Protein AF-0000000077070997 (afdb_homodimer)

Foldseek 3Di:
DPPPQAADDPLLDFDDDPPPPLLVVLSVLLNVLVVVLVVLVVCCQPVQAPLSVLLNVLLVVQLVVQQVVQVVVVAFAQPQPDDPRHPDRGRPAAPQLLLSLLLVLLLLLCCLVVQLVPDPDPVSVVVSVVVSCVSVVSSVSNLVSCVVRRGHPNVNNVRSNVSSNVSSVVSNCCCVPPNLVCSVVLVVDPCCVVSVHDYCRPPNDPPVVVVVVVVVVVVVVVVVVVVVD/DPPPQAADDPLLDFDDDPPPPLLVVLSVLLNVLVVVLVVLVVCCQPVQAPLSVLLNVLLVVQLVVQVVVQVVVVAFAQPQPDDPRHPDRGRPAAPQLLLSLLLNLLLLLCCLVPQLVPDPDPVSVVVSVVVSVVSVVSSVSNLVSCVVRRGHPNVNNVRSNVSSNVSSVVSNCCCVPPNLVCSVVLVVDPCCVVSVHDYCRPPNDPPVVVVVVVVVVVVVVVVVVVVVD

Nearest PDB structures (foldseek):
  5jki-assembly1_A  TM=7.716E-01  e=4.164E-04  Bacillus subtilis subsp. subtilis str. 168
  8d7r-assembly1_D  TM=3.720E-01  e=5.205E+00  Homo sapiens
  5jki-assembly1_A  TM=7.647E-01  e=7.503E-04  Bacillus subtilis subsp. subtilis str. 168
  8zmg-assembly2_B  TM=2.769E-01  e=3.465E+00  Homo sapiens

Radius of gyration: 24.12 Å; Cα contacts (8 Å, |Δi|>4): 609; chains: 2; bounding box: 55×75×56 Å

Organism: Amphimedon queenslandica (NCBI:txid400682)

Se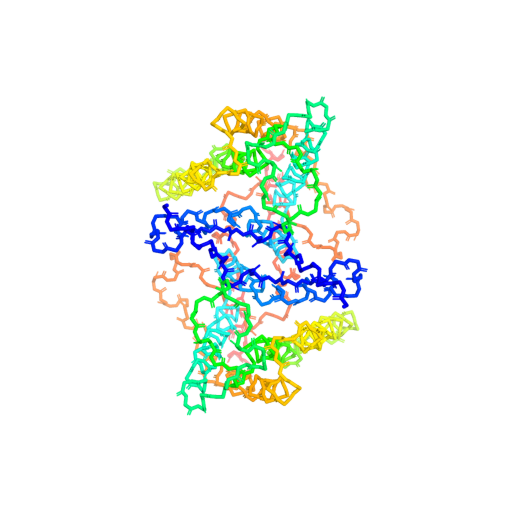condary structure (DSSP, 8-state):
-----EEE-GGG--EEETT-HHHHHHHHHTTHHHHHHHHHHHHHHHT-BHHHHHHHHHHHHHHHHHHHHHHHH-PPPTTTTT-TTS-S----SS-HHHHHHHHHHHHHHHIIIIISTT---HHHHHHHHHHHHHHHHHHHHHHHHHHHTTSS-HHHHHHHHHHHHHHHHHHHHIIIIIIGGGGGGGGG-TTHHHH--B--TT-S-HHHHHHHHHHHHHHHHHHHHHHH-/-----EEE-GGG--EEETT-HHHHHHHHHTTHHHHHHHHHHHHHHHT-BHHHHHHHHHHHHHHHHHHHHHHHH-PPPTTTTT-TTS-S----SS-HHHHHHHHHHHHHHHIIIIISTT---HHHHHHHHHHHHHHHHHHHHHHHHHHHTTSS-HHHHHHHHHHHHHHHHHHHHIIIIIIGGGGGGGGG-TTHHHH--B--TT-S-HHHHHHHHHHHHHHHHHHHHHHH-

Structure (mmCIF, N/CA/C/O backbone):
data_AF-0000000077070997-model_v1
#
loop_
_entity.id
_entity.type
_entity.pdbx_description
1 polymer 'Dolichyldiphosphatase 1'
#
loop_
_atom_site.group_PDB
_atom_site.id
_atom_site.type_symbol
_atom_site.label_atom_id
_atom_site.label_alt_id
_atom_site.label_comp_id
_atom_site.label_asym_id
_atom_site.label_entity_id
_atom_site.label_seq_id
_atom_site.pdbx_PDB_ins_code
_atom_site.Cartn_x
_atom_site.Cartn_y
_atom_site.Cartn_z
_atom_site.occupancy
_atom_site.B_iso_or_equiv
_atom_site.auth_seq_id
_atom_site.auth_comp_id
_atom_site.auth_asym_id
_atom_site.auth_atom_id
_atom_site.pdbx_PDB_model_num
ATOM 1 N N . MET A 1 1 ? -7.66 29.688 29.922 1 36.72 1 MET A N 1
ATOM 2 C CA . MET A 1 1 ? -7.328 28.266 29.734 1 36.72 1 MET A CA 1
ATOM 3 C C . MET A 1 1 ? -6.336 28.094 28.594 1 36.72 1 MET A C 1
ATOM 5 O O . MET A 1 1 ? -6.566 28.562 27.484 1 36.72 1 MET A O 1
ATOM 9 N N . ALA A 1 2 ? -5.148 27.922 28.75 1 46 2 ALA A N 1
ATOM 10 C CA . ALA A 1 2 ? -4.004 28 27.844 1 46 2 ALA A CA 1
ATOM 11 C C . ALA A 1 2 ? -4.289 27.297 26.531 1 46 2 ALA A C 1
ATOM 13 O O . ALA A 1 2 ? -4.82 26.172 26.516 1 46 2 ALA A O 1
ATOM 14 N N . ALA A 1 3 ? -4.547 27.906 25.453 1 54.16 3 ALA A N 1
ATOM 15 C CA . ALA A 1 3 ? -4.953 27.453 24.125 1 54.16 3 ALA A CA 1
ATOM 16 C C . ALA A 1 3 ? -4.172 26.203 23.719 1 54.16 3 ALA A C 1
ATOM 18 O O . ALA A 1 3 ? -2.939 26.219 23.672 1 54.16 3 ALA A O 1
ATOM 19 N N . SER A 1 4 ? -4.656 24.969 24.172 1 63.72 4 SER A N 1
ATOM 20 C CA . SER A 1 4 ? -3.998 23.688 23.906 1 63.72 4 SER A CA 1
ATOM 21 C C . SER A 1 4 ? -3.473 23.625 22.484 1 63.72 4 SER A C 1
ATOM 23 O O . SER A 1 4 ? -4.199 23.922 21.531 1 63.72 4 SER A O 1
ATOM 25 N N . THR A 1 5 ? -2.201 23.703 22.375 1 76.56 5 THR A N 1
ATOM 26 C CA . THR A 1 5 ? -1.489 23.672 21.094 1 76.56 5 THR A CA 1
ATOM 27 C C . THR A 1 5 ? -1.825 22.406 20.312 1 76.56 5 THR A C 1
ATOM 29 O O . THR A 1 5 ? -1.78 21.312 20.859 1 76.56 5 THR A O 1
ATOM 32 N N . LYS A 1 6 ? -2.494 22.547 19.188 1 76 6 LYS A N 1
ATOM 33 C CA . LYS A 1 6 ? -2.766 21.438 18.281 1 76 6 LYS A CA 1
ATOM 34 C C . LYS A 1 6 ? -1.54 21.109 17.438 1 76 6 LYS A C 1
ATOM 36 O O . LYS A 1 6 ? -0.832 22 16.984 1 76 6 LYS A O 1
ATOM 41 N N . LEU A 1 7 ? -1.211 19.828 17.484 1 76.12 7 LEU A N 1
ATOM 42 C CA . LEU A 1 7 ? -0.102 19.328 16.672 1 76.12 7 LEU A CA 1
ATOM 43 C C . LEU A 1 7 ? -0.604 18.391 15.586 1 76.12 7 LEU A C 1
ATOM 45 O O . LEU A 1 7 ? -1.604 17.688 15.773 1 76.12 7 LEU A O 1
ATOM 49 N N . ALA A 1 8 ? 0.046 18.5 14.438 1 76.19 8 ALA A N 1
ATOM 50 C CA . ALA A 1 8 ? -0.255 17.562 13.359 1 76.19 8 ALA A CA 1
ATOM 51 C C . ALA A 1 8 ? 0.715 16.391 13.359 1 76.19 8 ALA A C 1
ATOM 53 O O . ALA A 1 8 ? 1.83 16.5 13.875 1 76.19 8 ALA A O 1
ATOM 54 N N . ILE A 1 9 ? 0.208 15.242 12.852 1 76.5 9 ILE A N 1
ATOM 55 C CA . ILE A 1 9 ? 1.126 14.125 12.633 1 76.5 9 ILE A CA 1
ATOM 56 C C . ILE A 1 9 ? 2.188 14.531 11.617 1 76.5 9 ILE A C 1
ATOM 58 O O . ILE A 1 9 ? 1.869 14.82 10.461 1 76.5 9 ILE A O 1
ATOM 62 N N . SER A 1 10 ? 3.375 14.469 12.031 1 73.44 10 SER A N 1
ATOM 63 C CA . SER A 1 10 ? 4.48 15.023 11.258 1 73.44 10 SER A CA 1
ATOM 64 C C . SER A 1 10 ? 4.707 14.234 9.969 1 73.44 10 SER A C 1
ATOM 66 O O . SER A 1 10 ? 5.004 14.812 8.922 1 73.44 10 SER A O 1
ATOM 68 N N . LEU A 1 11 ? 4.496 12.969 10.016 1 75.56 11 LEU A N 1
ATOM 69 C CA . LEU A 1 11 ? 4.824 12.078 8.906 1 75.56 11 LEU A CA 1
ATOM 70 C C . LEU A 1 11 ? 3.916 12.336 7.711 1 75.56 11 LEU A C 1
ATOM 72 O O . LEU A 1 11 ? 4.309 12.109 6.566 1 75.56 11 LEU A O 1
ATOM 76 N N . THR A 1 12 ? 2.799 12.953 7.93 1 81.94 12 THR A N 1
ATOM 77 C CA . THR A 1 12 ? 1.838 13.117 6.848 1 81.94 12 THR A CA 1
ATOM 78 C C . THR A 1 12 ? 1.429 14.578 6.707 1 81.94 12 THR A C 1
ATOM 80 O O . THR A 1 12 ? 0.499 14.898 5.965 1 81.94 12 THR A O 1
ATOM 83 N N . HIS A 1 13 ? 2.129 15.352 7.41 1 81.38 13 HIS A N 1
ATOM 84 C CA . HIS A 1 13 ? 1.787 16.766 7.395 1 81.38 13 HIS A CA 1
ATOM 85 C C . HIS A 1 13 ? 2.609 17.516 6.355 1 81.38 13 HIS A C 1
ATOM 87 O O . HIS A 1 13 ? 3.842 17.516 6.402 1 81.38 13 HIS A O 1
ATOM 93 N N . VAL A 1 14 ? 1.948 18.062 5.426 1 84.75 14 VAL A N 1
ATOM 94 C CA . VAL A 1 14 ? 2.584 18.922 4.426 1 84.75 14 VAL A CA 1
ATOM 95 C C . VAL A 1 14 ? 1.728 20.156 4.184 1 84.75 14 VAL A C 1
ATOM 97 O O . VAL A 1 14 ? 0.523 20.047 3.939 1 84.75 14 VAL A O 1
ATOM 100 N N . GLU A 1 15 ? 2.391 21.281 4.25 1 85.81 15 GLU A N 1
ATOM 101 C CA . GLU A 1 15 ? 1.687 22.547 4.062 1 85.81 15 GLU A CA 1
ATOM 102 C C . GLU A 1 15 ? 2.109 23.219 2.762 1 85.81 15 GLU A C 1
ATOM 104 O O . GLU A 1 15 ? 3.242 23.062 2.307 1 85.81 15 GLU A O 1
ATOM 109 N N . TYR A 1 16 ? 1.179 23.859 2.189 1 86.94 16 TYR A N 1
ATOM 110 C CA . TYR A 1 16 ? 1.412 24.688 1.009 1 86.94 16 TYR A CA 1
ATOM 111 C C . TYR A 1 16 ? 0.671 26.016 1.113 1 86.94 16 TYR A C 1
ATOM 113 O O . TYR A 1 16 ? -0.215 26.172 1.956 1 86.94 16 TYR A O 1
ATOM 121 N N . THR A 1 17 ? 1.112 27 0.351 1 86.94 17 THR A N 1
ATOM 122 C CA . THR A 1 17 ? 0.491 28.312 0.378 1 86.94 17 THR A CA 1
ATOM 123 C C . THR A 1 17 ? -0.824 28.312 -0.396 1 86.94 17 THR A C 1
ATOM 125 O O . THR A 1 17 ? -0.907 27.734 -1.485 1 86.94 17 THR A O 1
ATOM 128 N N . GLU A 1 18 ? -1.793 28.922 0.192 1 87.12 18 GLU A N 1
ATOM 129 C CA . GLU A 1 18 ? -3.1 29 -0.456 1 87.12 18 GLU A CA 1
ATOM 130 C C . GLU A 1 18 ? -2.994 29.641 -1.835 1 87.12 18 GLU A C 1
ATOM 132 O O . GLU A 1 18 ? -2.32 30.656 -1.999 1 87.12 18 GLU A O 1
ATOM 137 N N . G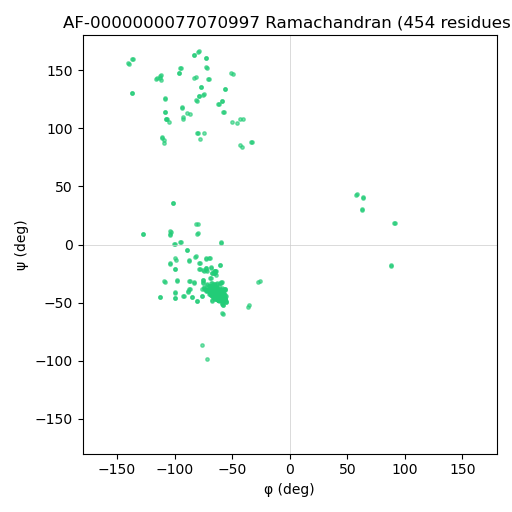LY A 1 19 ? -3.648 29.016 -2.799 1 89.19 19 GLY A N 1
ATOM 138 C CA . GLY A 1 19 ? -3.648 29.562 -4.148 1 89.19 19 GLY A CA 1
ATOM 139 C C . GLY A 1 19 ? -2.475 29.078 -4.98 1 89.19 19 GLY A C 1
ATOM 140 O O . GLY A 1 19 ? -2.449 29.281 -6.199 1 89.19 19 GLY A O 1
ATOM 141 N N . ASP A 1 20 ? -1.492 28.594 -4.395 1 92.81 20 ASP A N 1
ATOM 142 C CA . ASP A 1 20 ? -0.307 28.078 -5.074 1 92.81 20 ASP A CA 1
ATOM 143 C C . ASP A 1 20 ? -0.55 26.672 -5.621 1 92.81 20 ASP A C 1
ATOM 145 O O . ASP A 1 20 ? -0.338 25.672 -4.914 1 92.81 20 ASP A O 1
ATOM 149 N N . ARG A 1 21 ? -0.905 26.609 -6.895 1 93.44 21 ARG A N 1
ATOM 150 C CA . ARG A 1 21 ? -1.218 25.328 -7.508 1 93.44 21 ARG A CA 1
ATOM 151 C C . ARG A 1 21 ? 0.026 24.453 -7.609 1 93.44 21 ARG A C 1
ATOM 153 O O . ARG A 1 21 ? -0.051 23.234 -7.445 1 93.44 21 ARG A O 1
ATOM 160 N N . VAL A 1 22 ? 1.088 25.031 -7.918 1 94.62 22 VAL A N 1
ATOM 161 C CA . VAL A 1 22 ? 2.346 24.297 -8 1 94.62 22 VAL A CA 1
ATOM 162 C C . VAL A 1 22 ? 2.701 23.719 -6.633 1 94.62 22 VAL A C 1
ATOM 164 O O . VAL A 1 22 ? 3.049 22.547 -6.516 1 94.62 22 VAL A O 1
ATOM 167 N N . GLY A 1 23 ? 2.547 24.547 -5.629 1 93.88 23 GLY A N 1
ATOM 168 C CA . GLY A 1 23 ? 2.793 24.094 -4.27 1 93.88 23 GLY A CA 1
ATOM 169 C C . GLY A 1 23 ? 1.893 22.938 -3.855 1 93.88 23 GLY A C 1
ATOM 170 O O . GLY A 1 23 ? 2.33 22.031 -3.156 1 93.88 23 GLY A O 1
ATOM 171 N N . TYR A 1 24 ? 0.731 23.094 -4.277 1 92.12 24 TYR A N 1
ATOM 172 C CA . TYR A 1 24 ? -0.226 22.031 -3.969 1 92.12 24 TYR A CA 1
ATOM 173 C C . TYR A 1 24 ? 0.22 20.703 -4.566 1 92.12 24 TYR A C 1
ATOM 175 O O . TYR A 1 24 ? 0.235 19.672 -3.875 1 92.12 24 TYR A O 1
ATOM 183 N N . LEU A 1 25 ? 0.59 20.703 -5.773 1 93.31 25 LEU A N 1
ATOM 184 C CA . LEU A 1 25 ? 1.06 19.5 -6.441 1 93.31 25 LEU A CA 1
ATOM 185 C C . LEU A 1 25 ? 2.344 18.984 -5.801 1 93.31 25 LEU A C 1
ATOM 187 O O . LEU A 1 25 ? 2.502 17.781 -5.602 1 93.31 25 LEU A O 1
ATOM 191 N N . LEU A 1 26 ? 3.156 19.859 -5.496 1 94.88 26 LEU A N 1
ATOM 192 C CA . LEU A 1 26 ? 4.422 19.484 -4.879 1 94.88 26 LEU A CA 1
ATOM 193 C C . LEU A 1 26 ? 4.203 18.9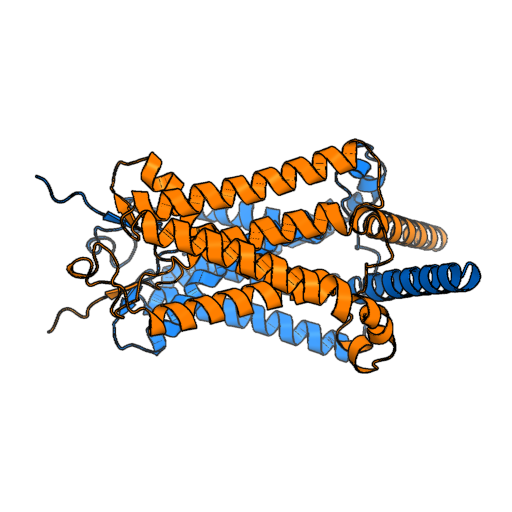22 -3.477 1 94.88 26 LEU A C 1
ATOM 195 O O . LEU A 1 26 ? 4.93 18.031 -3.033 1 94.88 26 LEU A O 1
ATOM 199 N N . ALA A 1 27 ? 3.234 19.438 -2.838 1 92.75 27 ALA A N 1
ATOM 200 C CA . ALA A 1 27 ? 2.896 18.891 -1.522 1 92.75 27 ALA A CA 1
ATOM 201 C C . ALA A 1 27 ? 2.523 17.422 -1.613 1 92.75 27 ALA A C 1
ATOM 203 O O . ALA A 1 27 ? 2.918 16.625 -0.76 1 92.75 27 ALA A O 1
ATOM 204 N N . TRP A 1 28 ? 1.844 17.062 -2.625 1 93.5 28 TRP A N 1
ATOM 205 C CA . TRP A 1 28 ? 1.5 15.664 -2.838 1 93.5 28 TRP A CA 1
ATOM 206 C C . TRP A 1 28 ? 2.754 14.82 -3.064 1 93.5 28 TRP A C 1
ATOM 208 O O . TRP A 1 28 ? 2.848 13.695 -2.58 1 93.5 28 TRP A O 1
ATOM 218 N N . SER A 1 29 ? 3.678 15.375 -3.748 1 95 29 SER A N 1
ATOM 219 C CA . SER A 1 29 ? 4.906 14.633 -4.02 1 95 29 SER A CA 1
ATOM 220 C C . SER A 1 29 ? 5.707 14.398 -2.744 1 95 29 SER A C 1
ATOM 222 O O . SER A 1 29 ? 6.422 13.406 -2.625 1 95 29 SER A O 1
ATOM 224 N N . SER A 1 30 ? 5.48 15.266 -1.773 1 94.44 30 SER A N 1
ATOM 225 C CA . SER A 1 30 ? 6.168 15.125 -0.493 1 94.44 30 SER A CA 1
ATOM 226 C C . SER A 1 30 ? 5.609 13.953 0.304 1 94.44 30 SER A C 1
ATOM 228 O O . SER A 1 30 ? 6.215 13.516 1.287 1 94.44 30 SER A O 1
ATOM 230 N N . LEU A 1 31 ? 4.496 13.43 -0.127 1 95.19 31 LEU A N 1
ATOM 231 C CA . LEU A 1 31 ? 3.875 12.312 0.576 1 95.19 31 LEU A CA 1
ATOM 232 C C . LEU A 1 31 ? 4.289 10.984 -0.042 1 95.19 31 LEU A C 1
ATOM 234 O O . LEU A 1 31 ? 3.932 9.914 0.468 1 95.19 31 LEU A O 1
ATOM 238 N N . PHE A 1 32 ? 5.141 10.992 -1.057 1 97.06 32 PHE A N 1
ATOM 239 C CA . PHE A 1 32 ? 5.543 9.781 -1.761 1 97.06 32 PHE A CA 1
ATOM 240 C C . PHE A 1 32 ? 6.219 8.805 -0.808 1 97.06 32 PHE A C 1
ATOM 242 O O . PHE A 1 32 ? 5.934 7.605 -0.837 1 97.06 32 PHE A O 1
ATOM 249 N N . PRO A 1 33 ? 7.078 9.242 0.101 1 97.19 33 PRO A N 1
ATOM 250 C CA . PRO A 1 33 ? 7.758 8.281 0.971 1 97.19 33 PRO A CA 1
ATOM 251 C C . PRO A 1 33 ? 6.789 7.457 1.816 1 97.19 33 PRO A C 1
ATOM 253 O O . PRO A 1 33 ? 6.918 6.234 1.896 1 97.19 33 PRO A O 1
ATOM 256 N N . ILE A 1 34 ? 5.816 8.086 2.408 1 95.75 34 ILE A N 1
ATOM 257 C CA . ILE A 1 34 ? 4.875 7.348 3.24 1 95.75 34 ILE A CA 1
ATOM 258 C C . ILE A 1 34 ? 4.027 6.426 2.365 1 95.75 34 ILE A C 1
ATOM 260 O O . ILE A 1 34 ? 3.691 5.312 2.773 1 95.75 34 ILE A O 1
ATOM 264 N N . PHE A 1 35 ? 3.676 6.844 1.169 1 96.94 35 PHE A N 1
ATOM 265 C CA . PHE A 1 35 ? 2.938 5.992 0.245 1 96.94 35 PHE A CA 1
ATOM 266 C C . PHE A 1 35 ? 3.758 4.766 -0.134 1 96.94 35 PHE A C 1
ATOM 268 O O . PHE A 1 35 ? 3.229 3.652 -0.196 1 96.94 35 PHE A O 1
ATOM 275 N N . ILE A 1 36 ? 5.004 4.957 -0.335 1 98.06 36 ILE A N 1
ATOM 276 C CA . ILE A 1 36 ? 5.883 3.848 -0.69 1 98.06 36 ILE A CA 1
ATOM 277 C C . ILE A 1 36 ? 6.023 2.898 0.499 1 98.06 36 ILE A C 1
ATOM 279 O O . ILE A 1 36 ? 6 1.677 0.332 1 98.06 36 ILE A O 1
ATOM 283 N N . LEU A 1 37 ? 6.113 3.434 1.636 1 97.75 37 LEU A N 1
ATOM 284 C CA . LEU A 1 37 ? 6.227 2.602 2.828 1 97.75 37 LEU A CA 1
ATOM 285 C C . LEU A 1 37 ? 4.992 1.728 3 1 97.75 37 LEU A C 1
ATOM 287 O O . LEU A 1 37 ? 5.105 0.525 3.25 1 97.75 37 LEU A O 1
ATOM 291 N N . ILE A 1 38 ? 3.836 2.309 2.848 1 97.31 38 ILE A N 1
ATOM 292 C CA . ILE A 1 38 ? 2.586 1.564 2.959 1 97.31 38 ILE A CA 1
ATOM 293 C C . ILE A 1 38 ? 2.512 0.516 1.851 1 97.31 38 ILE A C 1
ATOM 295 O O . ILE A 1 38 ? 2.088 -0.618 2.09 1 97.31 38 ILE A O 1
ATOM 299 N N . SER A 1 39 ? 2.914 0.914 0.702 1 98.19 39 SER A N 1
ATOM 300 C CA . SER A 1 39 ? 2.939 -0.019 -0.42 1 98.19 39 SER A CA 1
ATOM 301 C C . SER A 1 39 ? 3.824 -1.225 -0.117 1 98.19 39 SER A C 1
ATOM 303 O O . SER A 1 39 ? 3.428 -2.367 -0.356 1 98.19 39 SER A O 1
ATOM 305 N N . PHE A 1 40 ? 4.93 -0.977 0.422 1 98.31 40 PHE A N 1
ATOM 306 C CA . PHE A 1 40 ? 5.859 -2.068 0.688 1 98.31 40 PHE A CA 1
ATOM 307 C C . PHE A 1 40 ? 5.367 -2.928 1.847 1 98.31 40 PHE A C 1
ATOM 309 O O . PHE A 1 40 ? 5.547 -4.148 1.841 1 98.31 40 PHE A O 1
ATOM 316 N N . LEU A 1 41 ? 4.816 -2.295 2.816 1 97.5 41 LEU A N 1
ATOM 317 C CA . LEU A 1 41 ? 4.215 -3.084 3.887 1 97.5 41 LEU A CA 1
ATOM 318 C C . LEU A 1 41 ? 3.156 -4.031 3.332 1 97.5 41 LEU A C 1
ATOM 320 O O . LEU A 1 41 ? 3.1 -5.199 3.721 1 97.5 41 LEU A O 1
ATOM 324 N N . THR A 1 42 ? 2.396 -3.512 2.457 1 97.56 42 THR A N 1
ATOM 325 C CA . THR A 1 42 ? 1.347 -4.293 1.811 1 97.56 42 THR A CA 1
ATOM 326 C C . THR A 1 42 ? 1.947 -5.434 0.992 1 97.56 42 THR A C 1
ATOM 328 O O . THR A 1 42 ? 1.493 -6.574 1.082 1 97.56 42 THR A O 1
ATOM 331 N N . LEU A 1 43 ? 2.971 -5.141 0.255 1 97.25 43 LEU A N 1
ATOM 332 C CA . LEU A 1 43 ? 3.584 -6.145 -0.61 1 97.25 43 LEU A CA 1
ATOM 333 C C . LEU A 1 43 ? 4.281 -7.219 0.215 1 97.25 43 LEU A C 1
ATOM 335 O O . LEU A 1 43 ? 4.234 -8.398 -0.131 1 97.25 43 LEU A O 1
ATOM 339 N N . VAL A 1 44 ? 4.91 -6.809 1.25 1 97.31 44 VAL A N 1
ATOM 340 C CA . VAL A 1 44 ? 5.559 -7.789 2.113 1 97.31 44 VAL A CA 1
ATOM 341 C C . VAL A 1 44 ? 4.512 -8.711 2.729 1 97.31 44 VAL A C 1
ATOM 343 O O . VAL A 1 44 ? 4.723 -9.922 2.824 1 97.31 44 VAL A O 1
ATOM 346 N N . ALA A 1 45 ? 3.379 -8.172 3.072 1 94.19 45 ALA A N 1
ATOM 347 C CA . ALA A 1 45 ? 2.336 -8.93 3.752 1 94.19 45 ALA A CA 1
ATOM 348 C C . ALA A 1 45 ? 1.612 -9.859 2.779 1 94.19 45 ALA A C 1
ATOM 350 O O . ALA A 1 45 ? 1.228 -10.977 3.143 1 94.19 45 ALA A O 1
ATOM 351 N N . ILE A 1 46 ? 1.472 -9.453 1.541 1 93.25 46 ILE A N 1
ATOM 352 C CA . ILE A 1 46 ? 0.551 -10.172 0.668 1 93.25 46 ILE A CA 1
ATOM 353 C C . ILE A 1 46 ? 1.334 -10.883 -0.435 1 93.25 46 ILE A C 1
ATOM 355 O O . ILE A 1 46 ? 1.052 -12.039 -0.761 1 93.25 46 ILE A O 1
ATOM 359 N N . ARG A 1 47 ? 2.299 -10.156 -1.038 1 93.44 47 ARG A N 1
ATOM 360 C CA . ARG A 1 47 ? 3.088 -10.781 -2.096 1 93.44 47 ARG A CA 1
ATOM 361 C C . ARG A 1 47 ? 4.117 -11.742 -1.514 1 93.44 47 ARG A C 1
ATOM 363 O O . ARG A 1 47 ? 4.34 -12.828 -2.059 1 93.44 47 ARG A O 1
ATOM 370 N N . ARG A 1 48 ? 4.797 -11.367 -0.477 1 95.75 48 ARG A N 1
ATOM 371 C CA . ARG A 1 48 ? 5.734 -12.164 0.308 1 95.75 48 ARG A CA 1
ATOM 372 C C . ARG A 1 48 ? 6.859 -12.703 -0.567 1 95.75 48 A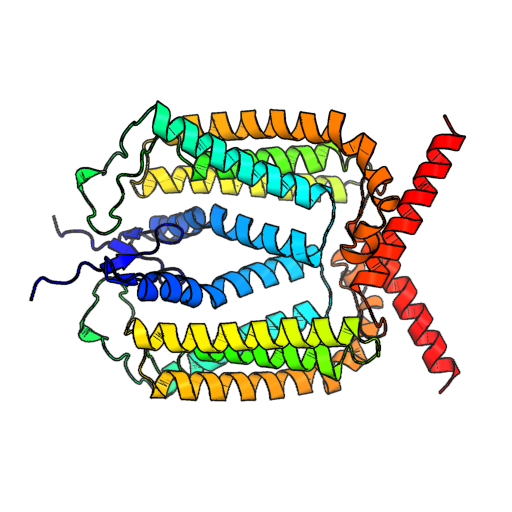RG A C 1
ATOM 374 O O . ARG A 1 48 ? 7.199 -13.891 -0.494 1 95.75 48 ARG A O 1
ATOM 381 N N . ASP A 1 49 ? 7.406 -11.977 -1.427 1 94.81 49 ASP A N 1
ATOM 382 C CA . ASP A 1 49 ? 8.609 -12.375 -2.154 1 94.81 49 ASP A CA 1
ATOM 383 C C . ASP A 1 49 ? 9.859 -11.812 -1.493 1 94.81 49 ASP A C 1
ATOM 385 O O . ASP A 1 49 ? 9.836 -10.703 -0.952 1 94.81 49 ASP A O 1
ATOM 389 N N . LEU A 1 50 ? 10.906 -12.484 -1.562 1 96.62 50 LEU A N 1
ATOM 390 C CA . LEU A 1 50 ? 12.117 -12.203 -0.798 1 96.62 50 LEU A CA 1
ATOM 391 C C . LEU A 1 50 ? 12.766 -10.906 -1.264 1 96.62 50 LEU A C 1
ATOM 393 O O . LEU A 1 50 ? 13.289 -10.141 -0.45 1 96.62 50 LEU A O 1
ATOM 397 N N . PHE A 1 51 ? 12.734 -10.609 -2.523 1 94.94 51 PHE A N 1
ATOM 398 C CA . PHE A 1 51 ? 13.32 -9.367 -3.018 1 94.94 51 PHE A CA 1
ATOM 399 C C . PHE A 1 51 ? 12.602 -8.156 -2.438 1 94.94 51 PHE A C 1
ATOM 401 O O . PHE A 1 51 ? 13.234 -7.172 -2.059 1 94.94 51 PHE A O 1
ATOM 408 N N . THR A 1 52 ? 11.25 -8.203 -2.41 1 96.38 52 THR A N 1
ATOM 409 C CA . THR A 1 52 ? 10.461 -7.129 -1.821 1 96.38 52 THR A CA 1
ATOM 410 C C . THR A 1 52 ? 10.789 -6.969 -0.339 1 96.38 52 THR A C 1
ATOM 412 O O . THR A 1 52 ? 10.906 -5.848 0.159 1 96.38 52 THR A O 1
ATOM 415 N N . VAL A 1 53 ? 10.969 -8.07 0.344 1 97.94 53 VAL A N 1
ATOM 416 C CA . VAL A 1 53 ? 11.297 -8.039 1.767 1 97.94 53 VAL A CA 1
ATOM 417 C C . VAL A 1 53 ? 12.633 -7.344 1.974 1 97.94 53 VAL A C 1
ATOM 419 O O . VAL A 1 53 ? 12.758 -6.461 2.828 1 97.94 53 VAL A O 1
ATOM 422 N N . PHE A 1 54 ? 13.578 -7.699 1.237 1 98.12 54 PHE A N 1
ATOM 423 C CA . PHE A 1 54 ? 14.906 -7.133 1.428 1 98.12 54 PHE A CA 1
ATOM 424 C C . PHE A 1 54 ? 14.969 -5.703 0.899 1 98.12 54 PHE A C 1
ATOM 426 O O . PHE A 1 54 ? 15.734 -4.879 1.405 1 98.12 54 PHE A O 1
ATOM 433 N N . PHE A 1 55 ? 14.172 -5.406 -0.149 1 98.38 55 PHE A N 1
ATOM 434 C CA . PHE A 1 55 ? 14.008 -4.016 -0.555 1 98.38 55 PHE A CA 1
ATOM 435 C C . PHE A 1 55 ? 13.461 -3.176 0.595 1 98.38 55 PHE A C 1
ATOM 437 O O . PHE A 1 55 ? 14.016 -2.127 0.921 1 98.38 55 PHE A O 1
ATOM 444 N N . PHE A 1 56 ? 12.469 -3.646 1.224 1 98.81 56 PHE A N 1
ATOM 445 C CA . PHE A 1 56 ? 11.836 -2.957 2.344 1 98.81 56 PHE A CA 1
ATOM 446 C C . PHE A 1 56 ? 12.82 -2.787 3.496 1 98.81 56 PHE A C 1
ATOM 448 O O . PHE A 1 56 ? 12.891 -1.719 4.105 1 98.81 56 PHE A O 1
ATOM 455 N N . THR A 1 57 ? 13.539 -3.826 3.807 1 98.69 57 THR A N 1
ATOM 456 C CA . THR A 1 57 ? 14.562 -3.76 4.848 1 98.69 57 THR A CA 1
ATOM 457 C C . THR A 1 57 ? 15.594 -2.684 4.52 1 98.69 57 THR A C 1
ATOM 459 O O . THR A 1 57 ? 16.031 -1.952 5.41 1 98.69 57 THR A O 1
ATOM 462 N N . GLY A 1 58 ? 15.984 -2.617 3.268 1 98.81 58 GLY A N 1
ATOM 463 C CA . GLY A 1 58 ? 16.906 -1.58 2.84 1 98.81 58 GLY A CA 1
ATOM 464 C C . GLY A 1 58 ? 16.375 -0.177 3.053 1 98.81 58 GLY A C 1
ATOM 465 O O . GLY A 1 58 ? 17.109 0.722 3.459 1 98.81 58 GLY A O 1
ATOM 466 N N . LEU A 1 59 ? 15.109 -0.001 2.74 1 98.75 59 LEU A N 1
ATOM 467 C CA . LEU A 1 59 ? 14.469 1.29 2.967 1 98.75 59 LEU A CA 1
ATOM 468 C C . LEU A 1 59 ? 14.516 1.672 4.441 1 98.75 59 LEU A C 1
ATOM 470 O O . LEU A 1 59 ? 14.805 2.822 4.781 1 98.75 59 LEU A O 1
ATOM 474 N N . LEU A 1 60 ? 14.266 0.712 5.312 1 98.5 60 LEU A N 1
ATOM 475 C CA . LEU A 1 60 ? 14.266 0.959 6.75 1 98.5 60 LEU A CA 1
ATOM 476 C C . LEU A 1 60 ? 15.68 1.268 7.242 1 98.5 60 LEU A C 1
ATOM 478 O O . LEU A 1 60 ? 15.867 2.164 8.062 1 98.5 60 LEU A O 1
ATOM 482 N N . LEU A 1 61 ? 16.625 0.51 6.77 1 98.69 61 LEU A N 1
ATOM 483 C CA . LEU A 1 61 ? 18 0.764 7.137 1 98.69 61 LEU A CA 1
ATOM 484 C C . LEU A 1 61 ? 18.453 2.146 6.668 1 98.69 61 LEU A C 1
ATOM 486 O O . LEU A 1 61 ? 19.188 2.842 7.375 1 98.69 61 LEU A O 1
ATOM 490 N N . ASN A 1 62 ? 18.031 2.486 5.453 1 98.69 62 ASN A N 1
ATOM 491 C CA . ASN A 1 62 ? 18.328 3.807 4.91 1 98.69 62 ASN A CA 1
ATOM 492 C C . ASN A 1 62 ? 17.75 4.914 5.781 1 98.69 62 ASN A C 1
ATOM 494 O O . ASN A 1 62 ? 18.406 5.934 6.012 1 98.69 62 ASN A O 1
ATOM 498 N N . GLU A 1 63 ? 16.547 4.77 6.281 1 97.62 63 GLU A N 1
ATOM 499 C CA . GLU A 1 63 ? 15.938 5.73 7.195 1 97.62 63 GLU A CA 1
ATOM 500 C C . GLU A 1 63 ? 16.703 5.809 8.508 1 97.62 63 GLU A C 1
ATOM 502 O O . GLU A 1 63 ? 16.875 6.895 9.07 1 97.62 63 GLU A O 1
ATOM 507 N N . SER A 1 64 ? 17.109 4.691 9.016 1 98.06 64 SER A N 1
ATOM 508 C CA . SER A 1 64 ? 17.922 4.652 10.234 1 98.06 64 SER A CA 1
ATOM 509 C C . SER A 1 64 ? 19.25 5.383 10.047 1 98.06 64 SER A C 1
ATOM 511 O O . SER A 1 64 ? 19.688 6.105 10.945 1 98.06 64 SER A O 1
ATOM 513 N N . LEU A 1 65 ? 19.828 5.156 8.922 1 98.38 65 LEU A N 1
ATOM 514 C CA . LEU A 1 65 ? 21.062 5.867 8.602 1 98.38 65 LEU A CA 1
ATOM 515 C C . LEU A 1 65 ? 20.828 7.375 8.594 1 98.38 65 LEU A C 1
ATOM 517 O O . LEU A 1 65 ? 21.656 8.133 9.102 1 98.38 65 LEU A O 1
ATOM 521 N N . ASN A 1 66 ? 19.75 7.805 7.992 1 98.19 66 ASN A N 1
ATOM 522 C CA . ASN A 1 66 ? 19.422 9.227 7.969 1 98.19 66 ASN A CA 1
ATOM 523 C C . ASN A 1 66 ? 19.312 9.797 9.383 1 98.19 66 ASN A C 1
ATOM 525 O O . ASN A 1 66 ? 19.828 10.875 9.664 1 98.19 66 ASN A O 1
ATOM 529 N N . MET A 1 67 ? 18.609 9.062 10.219 1 96.19 67 MET A N 1
ATOM 530 C CA . MET A 1 67 ? 18.453 9.5 11.602 1 96.19 67 MET A CA 1
ATOM 531 C C . MET A 1 67 ? 19.812 9.641 12.281 1 96.19 67 MET A C 1
ATOM 533 O O . MET A 1 67 ? 20.062 10.625 12.984 1 96.19 67 MET A O 1
ATOM 537 N N . PHE A 1 68 ? 20.594 8.695 12.078 1 97.38 68 PHE A N 1
ATOM 538 C CA . PHE A 1 68 ? 21.938 8.727 12.648 1 97.38 68 PHE A CA 1
ATOM 539 C C . PHE A 1 68 ? 22.703 9.945 12.164 1 97.38 68 PHE A C 1
ATOM 541 O O . PHE A 1 68 ? 23.328 10.648 12.961 1 97.38 68 PHE A O 1
ATOM 548 N N . LEU A 1 69 ? 22.688 10.25 10.883 1 97.62 69 LEU A N 1
ATOM 549 C CA . LEU A 1 69 ? 23.406 11.375 10.297 1 97.62 69 LEU A CA 1
ATOM 550 C C . LEU A 1 69 ? 22.875 12.703 10.82 1 97.62 69 LEU A C 1
ATOM 552 O O . LEU A 1 69 ? 23.641 13.617 11.117 1 97.62 69 LEU A O 1
ATOM 556 N N . LYS A 1 70 ? 21.578 12.789 10.938 1 95.38 70 LYS A N 1
ATOM 557 C CA . LYS A 1 70 ? 20.969 14.016 11.438 1 95.38 70 LYS A CA 1
ATOM 558 C C . LYS A 1 70 ? 21.422 14.32 12.859 1 95.38 70 LYS A C 1
ATOM 560 O O . LYS A 1 70 ? 21.672 15.477 13.203 1 95.38 70 LYS A O 1
ATOM 565 N N . TYR A 1 71 ? 21.516 13.32 13.602 1 95.38 71 TYR A N 1
ATOM 566 C CA . TYR A 1 71 ? 21.891 13.508 15 1 95.38 71 TYR A CA 1
ATOM 567 C C . TYR A 1 71 ? 23.391 13.711 15.133 1 95.38 71 TYR A C 1
ATOM 569 O O . TYR A 1 71 ? 23.875 14.172 16.172 1 95.38 71 TYR A O 1
ATOM 577 N N . THR A 1 72 ? 24.125 13.406 14.164 1 96.5 72 THR A N 1
ATOM 578 C CA . THR A 1 72 ? 25.562 13.656 14.148 1 96.5 72 THR A CA 1
ATOM 579 C C . THR A 1 72 ? 25.859 15.047 13.609 1 96.5 72 THR A C 1
ATOM 581 O O . THR A 1 72 ? 26.688 15.766 14.164 1 96.5 72 THR A O 1
ATOM 584 N N . ILE A 1 73 ? 25.172 15.469 12.594 1 96.19 73 ILE A N 1
ATOM 585 C CA . ILE A 1 73 ? 25.453 16.734 11.906 1 96.19 73 ILE A CA 1
ATOM 586 C C . ILE A 1 73 ? 24.75 17.875 12.625 1 96.19 73 ILE A C 1
ATOM 588 O O . ILE A 1 73 ? 25.312 18.969 12.766 1 96.19 73 ILE A O 1
ATOM 592 N N . LYS A 1 74 ? 23.484 17.672 12.984 1 93.88 74 LYS A N 1
ATOM 593 C CA . LYS A 1 74 ? 22.672 18.578 13.797 1 93.88 74 LYS A CA 1
ATOM 594 C C . LYS A 1 74 ? 22.484 19.922 13.102 1 93.88 74 LYS A C 1
ATOM 596 O O . LYS A 1 74 ? 22.484 20.969 13.75 1 93.88 74 LYS A O 1
ATOM 601 N N . GLU A 1 75 ? 22.469 19.906 11.812 1 94.06 75 GLU A N 1
ATOM 602 C CA . GLU A 1 75 ? 22.156 21.125 11.07 1 94.06 75 GLU A CA 1
ATOM 603 C C . GLU A 1 75 ? 20.656 21.422 11.125 1 94.06 75 GLU A C 1
ATOM 605 O O . GLU A 1 75 ? 19.828 20.547 10.852 1 94.06 75 GLU A O 1
ATOM 610 N N . PRO A 1 76 ? 20.328 22.609 11.484 1 91.06 76 PRO A N 1
ATOM 611 C CA . PRO A 1 76 ? 18.906 22.953 11.586 1 91.06 76 PRO A CA 1
ATOM 612 C C . PRO A 1 76 ? 18.234 23.094 10.219 1 91.06 76 PRO A C 1
ATOM 614 O O . PRO A 1 76 ? 18.922 23.266 9.203 1 91.06 76 PRO A O 1
ATOM 617 N N . ARG A 1 77 ? 16.891 23 10.227 1 90.81 77 ARG A N 1
ATOM 618 C CA . ARG A 1 77 ? 16.094 23.281 9.039 1 90.81 77 ARG A CA 1
ATOM 619 C C . ARG A 1 77 ? 16.062 24.781 8.742 1 90.81 77 ARG A C 1
ATOM 621 O O . ARG A 1 77 ? 16.391 25.594 9.609 1 90.81 77 ARG A O 1
ATOM 628 N N . PRO A 1 78 ? 15.898 25.219 7.539 1 87.88 78 PRO A N 1
ATOM 629 C CA . PRO A 1 78 ? 15.914 26.656 7.223 1 87.88 78 PRO A CA 1
ATOM 630 C C . PRO A 1 78 ? 14.875 27.438 8.023 1 87.88 78 PRO A C 1
ATOM 632 O O . PRO A 1 78 ? 15.148 28.562 8.445 1 87.88 78 PRO A O 1
ATOM 635 N N . ASN A 1 79 ? 13.688 27.047 8.117 1 71.94 79 ASN A N 1
ATOM 636 C CA . ASN A 1 79 ? 12.648 27.781 8.828 1 71.94 79 ASN A CA 1
ATOM 637 C C . ASN A 1 79 ? 12.375 27.188 10.211 1 71.94 79 ASN A C 1
ATOM 639 O O . ASN A 1 79 ? 11.219 26.984 10.578 1 71.94 79 ASN A O 1
ATOM 643 N N . SER A 1 80 ? 13.438 26.719 10.805 1 63.12 80 SER A N 1
ATOM 644 C CA . SER A 1 80 ? 13.273 26.062 12.102 1 63.12 80 SER A CA 1
ATOM 645 C C . SER A 1 80 ? 12.648 27 13.125 1 63.12 80 SER A C 1
ATOM 647 O O . SER A 1 80 ? 12.078 26.562 14.117 1 63.12 80 SER A O 1
ATOM 649 N N . ASP A 1 81 ? 12.898 28.297 13.062 1 53.06 81 ASP A N 1
ATOM 650 C CA . ASP A 1 81 ? 12.297 29.188 14.062 1 53.06 81 ASP A CA 1
ATOM 651 C C . ASP A 1 81 ? 10.773 29.109 14.008 1 53.06 81 ASP A C 1
ATOM 653 O O . ASP A 1 81 ? 10.094 29.516 14.953 1 53.06 81 ASP A O 1
ATOM 657 N N . ILE A 1 82 ? 10.25 29.078 12.828 1 43.06 82 ILE A N 1
ATOM 658 C CA . ILE A 1 82 ? 8.883 29.516 12.602 1 43.06 82 ILE A CA 1
ATOM 659 C C . ILE A 1 82 ? 7.898 28.5 13.18 1 43.06 82 ILE A C 1
ATOM 661 O O . ILE A 1 82 ? 6.98 28.859 13.922 1 43.06 82 ILE A O 1
ATOM 665 N N . SER A 1 83 ? 7.277 27.531 12.336 1 44.91 83 SER A N 1
ATOM 666 C CA . SER A 1 83 ? 5.922 27.016 12.531 1 44.91 83 SER A CA 1
ATOM 667 C C . SER A 1 83 ? 5.867 26.031 13.703 1 44.91 83 SER A C 1
ATOM 669 O O . SER A 1 83 ? 6.625 25.062 13.742 1 44.91 83 SER A O 1
ATOM 671 N N . SER A 1 84 ? 5.492 26.5 14.914 1 45.25 84 SER A N 1
ATOM 672 C CA . SER A 1 84 ? 5.086 26 16.234 1 45.25 84 SER A CA 1
ATOM 673 C C . SER A 1 84 ? 4.48 24.609 16.125 1 45.25 84 SER A C 1
ATOM 675 O O . SER A 1 84 ? 4.199 23.969 17.141 1 45.25 84 SER A O 1
ATOM 677 N N . ALA A 1 85 ? 3.852 24.297 15.062 1 47.75 85 ALA A N 1
ATOM 678 C CA . ALA A 1 85 ? 2.91 23.188 15.148 1 47.75 85 ALA A CA 1
ATOM 679 C C . ALA A 1 85 ? 3.646 21.859 15.25 1 47.75 85 ALA A C 1
ATOM 681 O O . ALA A 1 85 ? 3.037 20.828 15.523 1 47.75 85 ALA A O 1
ATOM 682 N N . VAL A 1 86 ? 5 21.734 14.789 1 49.31 86 VAL A N 1
ATOM 683 C CA . VAL A 1 86 ? 5.672 20.453 14.906 1 49.31 86 VAL A CA 1
ATOM 684 C C . VAL A 1 86 ? 6.754 20.531 15.984 1 49.31 86 VAL A C 1
ATOM 686 O O . VAL A 1 86 ? 7.676 21.344 15.891 1 49.31 86 VAL A O 1
ATOM 689 N N . LEU A 1 87 ? 6.496 20.25 17.234 1 46.09 87 LEU A N 1
ATOM 690 C CA . LEU A 1 87 ? 7.293 20.328 18.453 1 46.09 87 LEU A CA 1
ATOM 691 C C . LEU A 1 87 ? 8.742 19.953 18.188 1 46.09 87 LEU A C 1
ATOM 693 O O . LEU A 1 87 ? 9.648 20.375 18.922 1 46.09 87 LEU A O 1
ATOM 697 N N . ARG A 1 88 ? 9.062 18.891 17.641 1 50.91 88 ARG A N 1
ATOM 698 C CA . ARG A 1 88 ? 10.391 18.359 17.938 1 50.91 88 ARG A CA 1
ATOM 699 C C . ARG A 1 88 ? 11.43 18.906 16.969 1 50.91 88 ARG A C 1
ATOM 701 O O . ARG A 1 88 ? 11.148 19.062 15.781 1 50.91 88 ARG A O 1
ATOM 708 N N . VAL A 1 89 ? 12.305 19.672 17.5 1 53.34 89 VAL A N 1
ATOM 709 C CA . VAL A 1 89 ? 13.508 20.078 16.781 1 53.34 89 VAL A CA 1
ATOM 710 C C . VAL A 1 89 ? 13.977 18.953 15.859 1 53.34 89 VAL A C 1
ATOM 712 O O . VAL A 1 89 ? 14.383 17.891 16.328 1 53.34 89 VAL A O 1
ATOM 715 N N . GLU A 1 90 ? 13.469 18.891 14.594 1 77.12 90 GLU A N 1
ATOM 716 C CA . GLU A 1 90 ? 13.969 17.891 13.664 1 77.12 90 GLU A CA 1
ATOM 717 C C . GLU A 1 90 ? 15.109 18.438 12.82 1 77.12 90 GLU A C 1
ATOM 719 O O . GLU A 1 90 ? 15 19.516 12.25 1 77.12 90 GLU A O 1
ATOM 724 N N . TYR A 1 91 ? 16.391 17.922 13.078 1 90.38 91 TYR A N 1
ATOM 725 C CA . TYR A 1 91 ? 17.531 18.25 12.242 1 90.38 91 TYR A CA 1
ATOM 726 C C . TYR A 1 91 ? 17.219 18.016 10.766 1 90.38 91 TYR A C 1
ATOM 728 O O . TYR A 1 91 ? 16.438 17.125 10.43 1 90.38 91 TYR A O 1
ATOM 736 N N . GLY A 1 92 ? 17.875 18.906 9.984 1 93.62 92 GLY A N 1
ATOM 737 C CA . GLY A 1 92 ? 17.453 18.906 8.594 1 93.62 92 GLY A CA 1
ATOM 738 C C . GLY A 1 92 ? 18.422 18.219 7.664 1 93.62 92 GLY A C 1
ATOM 739 O O . GLY A 1 92 ? 18.094 17.891 6.523 1 93.62 92 GLY A O 1
ATOM 740 N N . MET A 1 93 ? 19.703 17.969 8.109 1 96.19 93 MET A N 1
ATOM 741 C CA . MET A 1 93 ? 20.75 17.438 7.223 1 96.19 93 MET A CA 1
ATOM 742 C C . MET A 1 93 ? 21.062 15.984 7.559 1 96.19 93 MET A C 1
ATOM 744 O O . MET A 1 93 ? 21.484 15.68 8.68 1 96.19 93 MET A O 1
ATOM 748 N N . PRO A 1 94 ? 20.984 15.102 6.582 1 97.69 94 PRO A N 1
ATOM 749 C CA . PRO A 1 94 ? 20.453 15.312 5.23 1 97.69 94 PRO A CA 1
ATOM 750 C C . PRO A 1 94 ? 18.938 15.18 5.172 1 97.69 94 PRO A C 1
ATOM 752 O O . PRO A 1 94 ? 18.312 14.672 6.109 1 97.69 94 PRO A O 1
ATOM 755 N N . SER A 1 95 ? 18.328 15.695 4.086 1 97.25 95 SER A N 1
ATOM 756 C CA . SER A 1 95 ? 16.891 15.539 3.881 1 97.25 95 SER A CA 1
ATOM 757 C C . SER A 1 95 ? 16.5 14.062 3.824 1 97.25 95 SER A C 1
ATOM 759 O O . SER A 1 95 ? 17 13.32 2.98 1 97.25 95 SER A O 1
ATOM 761 N N . SER A 1 96 ? 15.609 13.656 4.664 1 96.94 96 SER A N 1
ATOM 762 C CA . SER A 1 96 ? 15.195 12.258 4.719 1 96.94 96 SER A CA 1
ATOM 763 C C . SER A 1 96 ? 14.344 11.883 3.508 1 96.94 96 SER A C 1
ATOM 765 O O . SER A 1 96 ? 14.469 10.781 2.973 1 96.94 96 SER A O 1
ATOM 767 N N . HIS A 1 97 ? 13.461 12.758 3.043 1 97.62 97 HIS A N 1
ATOM 768 C CA . HIS A 1 97 ? 12.617 12.484 1.883 1 97.62 97 HIS A CA 1
ATOM 769 C C . HIS A 1 97 ? 13.461 12.305 0.622 1 97.62 97 HIS A C 1
ATOM 771 O O . HIS A 1 97 ? 13.258 11.359 -0.139 1 97.62 97 HIS A O 1
ATOM 777 N N . ALA A 1 98 ? 14.383 13.242 0.491 1 98.38 98 ALA A N 1
ATOM 778 C CA . ALA A 1 98 ? 15.258 13.125 -0.668 1 98.38 98 ALA A CA 1
ATOM 779 C C . ALA A 1 98 ? 16.062 11.836 -0.62 1 98.38 98 ALA A C 1
ATOM 781 O O . ALA A 1 98 ? 16.188 11.125 -1.624 1 98.38 98 ALA A O 1
ATOM 782 N N . GLN A 1 99 ? 16.625 11.562 0.52 1 98.81 99 GLN A N 1
ATOM 783 C CA . GLN A 1 99 ? 17.406 10.344 0.708 1 98.81 99 GLN A CA 1
ATOM 784 C C . GLN A 1 99 ? 16.562 9.102 0.43 1 98.81 99 GLN A C 1
ATOM 786 O O . GLN A 1 99 ? 17 8.188 -0.27 1 98.81 99 GLN A O 1
ATOM 791 N N . PHE A 1 100 ? 15.391 9.07 0.938 1 98.81 100 PHE A N 1
ATOM 792 C CA . PHE A 1 100 ? 14.484 7.945 0.799 1 98.81 100 PHE A CA 1
ATOM 793 C C . PHE A 1 100 ? 14.133 7.703 -0.666 1 98.81 100 PHE A C 1
ATOM 795 O O . PHE A 1 100 ? 14.227 6.578 -1.155 1 98.81 100 PHE A O 1
ATOM 802 N N . MET A 1 101 ? 13.773 8.75 -1.36 1 98.88 101 MET A N 1
ATOM 803 C CA . MET A 1 101 ? 13.32 8.617 -2.742 1 98.88 101 MET A CA 1
ATOM 804 C C . MET A 1 101 ? 14.477 8.25 -3.66 1 98.88 101 MET A C 1
ATOM 806 O O . MET A 1 101 ? 14.297 7.512 -4.633 1 98.88 101 MET A O 1
ATOM 810 N N . ALA A 1 102 ? 15.633 8.781 -3.357 1 98.88 102 ALA A N 1
ATOM 811 C CA . ALA A 1 102 ? 16.797 8.414 -4.156 1 98.88 102 ALA A CA 1
ATOM 812 C C . ALA A 1 102 ? 17.172 6.949 -3.945 1 98.88 102 ALA A C 1
ATOM 814 O O . ALA A 1 102 ? 17.531 6.254 -4.895 1 98.88 102 ALA A O 1
ATOM 815 N N . PHE A 1 103 ? 17.141 6.527 -2.703 1 98.94 103 PHE A N 1
ATOM 816 C CA . PHE A 1 103 ? 17.359 5.113 -2.418 1 98.94 103 PHE A CA 1
ATOM 817 C C . PHE A 1 103 ? 16.375 4.242 -3.205 1 98.94 103 PHE A C 1
ATOM 819 O O . PHE A 1 103 ? 16.797 3.293 -3.875 1 98.94 103 PHE A O 1
ATOM 826 N N . PHE A 1 104 ? 15.133 4.609 -3.125 1 98.94 104 PHE A N 1
ATOM 827 C CA . PHE A 1 104 ? 14.078 3.854 -3.785 1 98.94 104 PHE A CA 1
ATOM 828 C C . PHE A 1 104 ? 14.32 3.785 -5.289 1 98.94 104 PHE A C 1
ATOM 830 O O . PHE A 1 104 ? 14.297 2.701 -5.879 1 98.94 104 PHE A O 1
ATOM 837 N N . ALA A 1 105 ? 14.562 4.934 -5.895 1 98.88 105 ALA A N 1
ATOM 838 C CA . ALA A 1 105 ? 14.742 5.008 -7.344 1 98.88 105 ALA A CA 1
ATOM 839 C C . ALA A 1 105 ? 15.961 4.203 -7.785 1 98.88 105 ALA A C 1
ATOM 841 O O . ALA A 1 105 ? 15.914 3.492 -8.789 1 98.88 105 ALA A O 1
ATOM 842 N N . THR A 1 106 ? 17 4.305 -7.031 1 98.81 106 THR A N 1
ATOM 843 C CA . THR A 1 106 ? 18.219 3.572 -7.363 1 98.81 106 THR A CA 1
ATOM 844 C C . THR A 1 106 ? 18 2.066 -7.25 1 98.81 106 THR A C 1
ATOM 846 O O . THR A 1 106 ? 18.344 1.312 -8.164 1 98.81 106 THR A O 1
ATOM 849 N N . PHE A 1 107 ? 17.391 1.694 -6.215 1 98.38 107 PHE A N 1
ATOM 850 C CA . PHE A 1 107 ? 17.188 0.272 -5.973 1 98.38 107 PHE A CA 1
ATOM 851 C C . PHE A 1 107 ? 16.25 -0.329 -7.02 1 98.38 107 PHE A C 1
ATOM 853 O O . PHE A 1 107 ? 16.516 -1.409 -7.547 1 98.38 107 PHE A O 1
ATOM 860 N N . VAL A 1 108 ? 15.164 0.317 -7.34 1 96.94 108 VAL A N 1
ATOM 861 C CA . VAL A 1 108 ? 14.234 -0.136 -8.367 1 96.94 108 VAL A CA 1
ATOM 862 C C . VAL A 1 108 ? 14.969 -0.303 -9.695 1 96.94 108 VAL A C 1
ATOM 864 O O . VAL A 1 108 ? 14.781 -1.301 -10.398 1 96.94 108 VAL A O 1
ATOM 867 N N . THR A 1 109 ? 15.766 0.683 -9.992 1 96.81 109 THR A N 1
ATOM 868 C CA . THR A 1 109 ? 16.5 0.659 -11.25 1 96.81 109 THR A CA 1
ATOM 869 C C . THR A 1 109 ? 17.453 -0.534 -11.297 1 96.81 109 THR A C 1
ATOM 871 O O . THR A 1 109 ? 17.5 -1.258 -12.297 1 96.81 109 THR A O 1
ATOM 874 N N . LEU A 1 110 ? 18.125 -0.772 -10.25 1 95.94 110 LEU A N 1
ATOM 875 C CA . LEU A 1 110 ? 19.062 -1.888 -10.195 1 95.94 110 LEU A CA 1
ATOM 876 C C . LEU A 1 110 ? 18.328 -3.221 -10.234 1 95.94 110 LEU A C 1
ATOM 878 O O . LEU A 1 110 ? 18.766 -4.16 -10.906 1 95.94 110 LEU A O 1
ATOM 882 N N . LEU A 1 111 ? 17.234 -3.293 -9.555 1 92.88 111 LEU A N 1
ATOM 883 C CA . LEU A 1 111 ? 16.438 -4.516 -9.555 1 92.88 111 LEU A CA 1
ATOM 884 C C . LEU A 1 111 ? 15.953 -4.844 -10.961 1 92.88 111 LEU A C 1
ATOM 886 O O . LEU A 1 111 ? 16.016 -6 -11.391 1 92.88 111 LEU A O 1
ATOM 890 N N . LEU A 1 112 ? 15.508 -3.871 -11.656 1 90.62 112 LEU A N 1
ATOM 891 C CA . LEU A 1 112 ? 14.914 -4.086 -12.969 1 90.62 112 LEU A CA 1
ATOM 892 C C . LEU A 1 112 ? 15.992 -4.391 -14.008 1 90.62 112 LEU A C 1
ATOM 894 O O . LEU A 1 112 ? 15.805 -5.25 -14.875 1 90.62 112 LEU A O 1
ATOM 898 N N . PHE A 1 113 ? 17.125 -3.768 -13.914 1 90.69 113 PHE A N 1
ATOM 899 C CA . PHE A 1 113 ? 18.094 -3.861 -15.008 1 90.69 113 PHE A CA 1
ATOM 900 C C . PHE A 1 113 ? 19.172 -4.883 -14.688 1 90.69 113 PHE A C 1
ATOM 902 O O . PHE A 1 113 ? 19.828 -5.41 -15.594 1 90.69 113 PHE A O 1
ATOM 909 N N . VAL A 1 114 ? 19.391 -5.207 -13.547 1 87.5 114 VAL A N 1
ATOM 910 C CA . VAL A 1 114 ? 20.422 -6.184 -13.188 1 87.5 114 VAL A CA 1
ATOM 911 C C . VAL A 1 114 ? 19.766 -7.543 -12.945 1 87.5 114 VAL A C 1
ATOM 913 O O . VAL A 1 114 ? 20.219 -8.562 -13.469 1 87.5 114 VAL A O 1
ATOM 916 N N . ARG A 1 115 ? 18.688 -7.668 -12.32 1 76.25 115 ARG A N 1
ATOM 917 C CA . ARG A 1 115 ? 18.094 -8.938 -11.93 1 76.25 115 ARG A CA 1
ATOM 918 C C . ARG A 1 115 ? 17.125 -9.438 -12.992 1 76.25 115 ARG A C 1
ATOM 920 O O . ARG A 1 115 ? 17.047 -10.641 -13.258 1 76.25 115 ARG A O 1
ATOM 927 N N . ALA A 1 116 ? 16.281 -8.516 -13.508 1 64.56 116 ALA A N 1
ATOM 928 C CA . ALA A 1 116 ? 15.242 -8.938 -14.445 1 64.56 116 ALA A CA 1
ATOM 929 C C . ALA A 1 116 ? 15.812 -9.125 -15.852 1 64.56 116 ALA A C 1
ATOM 931 O O . ALA A 1 116 ? 15.062 -9.156 -16.828 1 64.56 116 ALA A O 1
ATOM 932 N N . THR A 1 117 ? 17.016 -9.102 -16.078 1 58.56 117 THR A N 1
ATOM 933 C CA . THR A 1 117 ? 17.672 -9.086 -17.375 1 58.56 117 THR A CA 1
ATOM 934 C C . THR A 1 117 ? 17.297 -10.32 -18.188 1 58.56 117 THR A C 1
ATOM 936 O O . THR A 1 117 ? 17.672 -10.43 -19.359 1 58.56 117 THR A O 1
ATOM 939 N N . LEU A 1 118 ? 16.438 -11.117 -17.609 1 54.09 118 LEU A N 1
ATOM 940 C CA . LEU A 1 118 ? 16.281 -12.344 -18.391 1 54.09 118 LEU A CA 1
ATOM 941 C C . LEU A 1 118 ? 15.367 -12.109 -19.594 1 54.09 118 LEU A C 1
ATOM 943 O O . LEU A 1 118 ? 15.352 -12.914 -20.531 1 54.09 118 LEU A O 1
ATOM 947 N N . SER A 1 119 ? 14.547 -11.039 -19.484 1 58.41 119 SER A N 1
ATOM 948 C CA . SER A 1 119 ? 13.68 -11 -20.656 1 58.41 119 SER A CA 1
ATOM 949 C C . SER A 1 119 ? 14.086 -9.883 -21.609 1 58.41 119 SER A C 1
ATOM 951 O O . SER A 1 119 ? 14.344 -8.758 -21.188 1 58.41 119 SER A O 1
ATOM 953 N N . GLU A 1 120 ? 14.688 -10.234 -22.781 1 63.97 120 GLU A N 1
ATOM 954 C CA . GLU A 1 120 ? 15.234 -9.352 -23.797 1 63.97 120 GLU A CA 1
ATOM 955 C C . GLU A 1 120 ? 14.133 -8.82 -24.719 1 63.97 120 GLU A C 1
ATOM 957 O O . GLU A 1 120 ? 14.422 -8.195 -25.75 1 63.97 120 GLU A O 1
ATOM 962 N N . ASP A 1 121 ? 12.945 -8.914 -24.297 1 76.81 121 ASP A N 1
ATOM 963 C CA . ASP A 1 121 ? 11.891 -8.414 -25.172 1 76.81 121 ASP A CA 1
ATOM 964 C C . ASP A 1 121 ? 11.742 -6.902 -25.047 1 76.81 121 ASP A C 1
ATOM 966 O O . ASP A 1 121 ? 12.008 -6.336 -23.984 1 76.81 121 ASP A O 1
ATOM 970 N N . ILE A 1 122 ? 11.445 -6.238 -26.156 1 83.94 122 ILE A N 1
ATOM 971 C CA . ILE A 1 122 ? 11.328 -4.789 -26.234 1 83.94 122 ILE A CA 1
ATOM 972 C C . ILE A 1 122 ? 10.281 -4.301 -25.234 1 83.94 122 ILE A C 1
ATOM 974 O O . ILE A 1 122 ? 10.422 -3.23 -24.641 1 83.94 122 ILE A O 1
ATOM 978 N N . LYS A 1 123 ? 9.242 -4.992 -25.094 1 82.69 123 LYS A N 1
ATOM 979 C CA . LYS A 1 123 ? 8.195 -4.621 -24.141 1 82.69 123 LYS A CA 1
ATOM 980 C C . LYS A 1 123 ? 8.719 -4.605 -22.719 1 82.69 123 LYS A C 1
ATOM 982 O O . LYS A 1 123 ? 8.367 -3.721 -21.922 1 82.69 123 LYS A O 1
ATOM 987 N N . ASP A 1 124 ? 9.5 -5.543 -22.453 1 84.25 124 ASP A N 1
ATOM 988 C CA . ASP A 1 124 ? 10.109 -5.613 -21.141 1 84.25 124 ASP A CA 1
ATOM 989 C C . ASP A 1 124 ? 11.047 -4.434 -20.906 1 84.25 124 ASP A C 1
ATOM 991 O O . ASP A 1 124 ? 11.055 -3.848 -19.812 1 84.25 124 ASP A O 1
ATOM 995 N N . LEU A 1 125 ? 11.781 -4.145 -22 1 87.56 125 LEU A N 1
ATOM 996 C CA . LEU A 1 125 ? 12.695 -3.01 -21.875 1 87.56 125 LEU A CA 1
ATOM 997 C C . LEU A 1 125 ? 11.93 -1.713 -21.656 1 87.56 125 LEU A C 1
ATOM 999 O O . LEU A 1 125 ? 12.32 -0.895 -20.812 1 87.56 125 LEU A O 1
ATOM 1003 N N . LEU A 1 126 ? 10.875 -1.521 -22.406 1 90.88 126 LEU A N 1
ATOM 1004 C CA . LEU A 1 126 ? 10.047 -0.327 -22.266 1 90.88 126 LEU A CA 1
ATOM 1005 C C . LEU A 1 126 ? 9.484 -0.223 -20.844 1 90.88 126 LEU A C 1
ATOM 1007 O O . LEU A 1 126 ? 9.492 0.854 -20.25 1 90.88 126 LEU A O 1
ATOM 1011 N N . TYR A 1 127 ? 9.008 -1.342 -20.328 1 88.5 127 TYR A N 1
ATOM 1012 C CA . TYR A 1 127 ? 8.484 -1.383 -18.969 1 88.5 127 TYR A CA 1
ATOM 1013 C C . TYR A 1 127 ? 9.547 -0.966 -17.953 1 88.5 127 TYR A C 1
ATOM 1015 O O . TYR A 1 127 ? 9.289 -0.151 -17.078 1 88.5 127 TYR A O 1
ATOM 1023 N N . LYS A 1 128 ? 10.75 -1.458 -18.109 1 91.31 128 LYS A N 1
ATOM 1024 C CA . LYS A 1 128 ? 11.859 -1.155 -17.203 1 91.31 128 LYS A CA 1
ATOM 1025 C C . LYS A 1 128 ? 12.211 0.33 -17.234 1 91.31 128 LYS A C 1
ATOM 1027 O O . LYS A 1 128 ? 12.406 0.952 -16.188 1 91.31 128 LYS A O 1
ATOM 1032 N N . VAL A 1 129 ? 12.195 0.838 -18.453 1 94.56 129 VAL A N 1
ATOM 1033 C CA . VAL A 1 129 ? 12.555 2.242 -18.625 1 94.56 129 VAL A CA 1
ATOM 1034 C C . VAL A 1 129 ? 11.469 3.131 -18.031 1 94.56 129 VAL A C 1
ATOM 1036 O O . VAL A 1 129 ? 11.766 4.074 -17.297 1 94.56 129 VAL A O 1
ATOM 1039 N N . ILE A 1 130 ? 10.242 2.795 -18.25 1 95.62 130 ILE A N 1
ATOM 1040 C CA . ILE A 1 130 ? 9.125 3.605 -17.781 1 95.62 130 ILE A CA 1
ATOM 1041 C C . ILE A 1 130 ? 9.094 3.605 -16.266 1 95.62 130 ILE A C 1
ATOM 1043 O O . ILE A 1 130 ? 8.961 4.66 -15.633 1 95.62 130 ILE A O 1
ATOM 1047 N N . VAL A 1 131 ? 9.234 2.447 -15.672 1 94.44 131 VAL A N 1
ATOM 1048 C CA . VAL A 1 131 ? 9.195 2.332 -14.219 1 94.44 131 VAL A CA 1
AT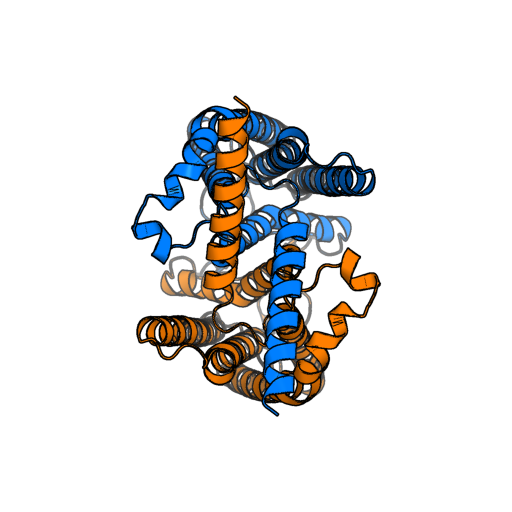OM 1049 C C . VAL A 1 131 ? 10.383 3.072 -13.609 1 94.44 131 VAL A C 1
ATOM 1051 O O . VAL A 1 131 ? 10.234 3.812 -12.633 1 94.44 131 VAL A O 1
ATOM 1054 N N . SER A 1 132 ? 11.562 2.953 -14.219 1 97 132 SER A N 1
ATOM 1055 C CA . SER A 1 132 ? 12.766 3.607 -13.703 1 97 132 SER A CA 1
ATOM 1056 C C . SER A 1 132 ? 12.672 5.121 -13.852 1 97 132 SER A C 1
ATOM 1058 O O . SER A 1 132 ? 12.992 5.863 -12.922 1 97 132 SER A O 1
ATOM 1060 N N . VAL A 1 133 ? 12.211 5.582 -14.961 1 98.19 133 VAL A N 1
ATOM 1061 C CA . VAL A 1 133 ? 12.055 7.012 -15.203 1 98.19 133 VAL A CA 1
ATOM 1062 C C . VAL A 1 133 ? 11.008 7.586 -14.258 1 98.19 133 VAL A C 1
ATOM 1064 O O . VAL A 1 133 ? 11.172 8.688 -13.734 1 98.19 133 VAL A O 1
ATOM 1067 N N . GLY A 1 134 ? 9.984 6.789 -14.055 1 98.25 134 GLY A N 1
ATOM 1068 C CA . GLY A 1 134 ? 8.977 7.207 -13.086 1 98.25 134 GLY A CA 1
ATOM 1069 C C . GLY A 1 134 ? 9.516 7.336 -11.68 1 98.25 134 GLY A C 1
ATOM 1070 O O . GLY A 1 134 ? 9.211 8.297 -10.977 1 98.25 134 GLY A O 1
ATOM 1071 N N . ALA A 1 135 ? 10.297 6.375 -11.266 1 98.44 135 ALA A N 1
ATOM 1072 C CA . ALA A 1 135 ? 10.883 6.398 -9.93 1 98.44 135 ALA A CA 1
ATOM 1073 C C . ALA A 1 135 ? 11.812 7.598 -9.758 1 98.44 135 ALA A C 1
ATOM 1075 O O . ALA A 1 135 ? 11.742 8.305 -8.75 1 98.44 135 ALA A O 1
ATOM 1076 N N . TRP A 1 136 ? 12.617 7.867 -10.734 1 98.75 136 TRP A N 1
ATOM 1077 C CA . TRP A 1 136 ? 13.555 8.984 -10.664 1 98.75 136 TRP A CA 1
ATOM 1078 C C . TRP A 1 136 ? 12.82 10.312 -10.781 1 98.75 136 TRP A C 1
ATOM 1080 O O . TRP A 1 136 ? 13.188 11.297 -10.133 1 98.75 136 TRP A O 1
ATOM 1090 N N . GLY A 1 137 ? 11.836 10.344 -11.664 1 98.56 137 GLY A N 1
ATOM 1091 C CA . GLY A 1 137 ? 10.992 11.523 -11.719 1 98.56 137 GLY A CA 1
ATOM 1092 C C . GLY A 1 137 ? 10.344 11.852 -10.383 1 98.56 137 GLY A C 1
ATOM 1093 O O . GLY A 1 137 ? 10.32 13.016 -9.969 1 98.56 137 GLY A O 1
ATOM 1094 N N . GLY A 1 138 ? 9.836 10.812 -9.711 1 98.38 138 GLY A N 1
ATOM 1095 C CA . GLY A 1 138 ? 9.289 11 -8.375 1 98.38 138 GLY A CA 1
ATOM 1096 C C . GLY A 1 138 ? 10.312 11.508 -7.379 1 98.38 138 GLY A C 1
ATOM 1097 O O . GLY A 1 138 ? 10 12.352 -6.539 1 98.38 138 GLY A O 1
ATOM 1098 N N . ALA A 1 139 ? 11.508 10.992 -7.5 1 98.56 139 ALA A N 1
ATOM 1099 C CA . ALA A 1 139 ? 12.578 11.422 -6.602 1 98.56 139 ALA A CA 1
ATOM 1100 C C . ALA A 1 139 ? 12.914 12.898 -6.809 1 98.56 139 ALA A C 1
ATOM 1102 O O . ALA A 1 139 ? 13.062 13.648 -5.84 1 98.56 139 ALA A O 1
ATOM 1103 N N . ILE A 1 140 ? 12.992 13.328 -8 1 98.31 140 ILE A N 1
ATOM 1104 C CA . ILE A 1 140 ? 13.312 14.711 -8.336 1 98.31 140 ILE A CA 1
ATOM 1105 C C . ILE A 1 140 ? 12.188 15.633 -7.871 1 98.31 140 ILE A C 1
ATOM 1107 O O . ILE A 1 140 ? 12.445 16.672 -7.25 1 98.31 140 ILE A O 1
ATOM 1111 N N . LEU A 1 141 ? 10.977 15.219 -8.133 1 98 141 LEU A N 1
ATOM 1112 C CA . LEU A 1 141 ? 9.828 16.016 -7.719 1 98 141 LEU A CA 1
ATOM 1113 C C . LEU A 1 141 ? 9.781 16.156 -6.203 1 98 141 LEU A C 1
ATOM 1115 O O . LEU A 1 141 ? 9.508 17.25 -5.695 1 98 141 LEU A O 1
ATOM 1119 N N . CYS A 1 142 ? 10.023 15.109 -5.539 1 97.75 142 CYS A N 1
ATOM 1120 C CA . CYS A 1 142 ? 10.023 15.148 -4.082 1 97.75 142 CYS A CA 1
ATOM 1121 C C . CYS A 1 142 ? 11.117 16.078 -3.562 1 97.75 142 CYS A C 1
ATOM 1123 O O . CYS A 1 142 ? 10.875 16.859 -2.646 1 97.75 142 CYS A O 1
ATOM 1125 N N . ALA A 1 143 ? 12.273 16.016 -4.125 1 97.88 143 ALA A N 1
ATOM 1126 C CA . ALA A 1 143 ? 13.375 16.891 -3.725 1 97.88 143 ALA A CA 1
ATOM 1127 C C . ALA A 1 143 ? 13.023 18.359 -3.949 1 97.88 143 ALA A C 1
ATOM 1129 O O . ALA A 1 143 ? 13.234 19.188 -3.068 1 97.88 143 ALA A O 1
ATOM 1130 N N . ILE A 1 144 ? 12.508 18.641 -5.059 1 97.94 144 ILE A N 1
ATOM 1131 C CA . ILE A 1 144 ? 12.102 20.016 -5.391 1 97.94 144 ILE A CA 1
ATOM 1132 C C . ILE A 1 144 ? 11.023 20.484 -4.41 1 97.94 144 ILE A C 1
ATOM 1134 O O . ILE A 1 144 ? 11.039 21.625 -3.967 1 97.94 144 ILE A O 1
ATOM 1138 N N . SER A 1 145 ? 10.148 19.578 -4.082 1 96.62 145 SER A N 1
ATOM 1139 C CA . SER A 1 145 ? 9.047 19.922 -3.182 1 96.62 145 SER A CA 1
ATOM 1140 C C . SER A 1 145 ? 9.57 20.359 -1.817 1 96.62 145 SER A C 1
ATOM 1142 O O . SER A 1 145 ? 9.078 21.344 -1.25 1 96.62 145 SER A O 1
ATOM 1144 N N . ARG A 1 146 ? 10.578 19.703 -1.33 1 95.5 146 ARG A N 1
ATOM 1145 C CA . ARG A 1 146 ? 11.102 20 -0.002 1 95.5 146 ARG A CA 1
ATOM 1146 C C . ARG A 1 146 ? 11.711 21.391 0.045 1 95.5 146 ARG A C 1
ATOM 1148 O O . ARG A 1 146 ? 11.625 22.078 1.064 1 95.5 146 ARG A O 1
ATOM 1155 N N . VAL A 1 147 ? 12.281 21.781 -1.007 1 96.31 147 VAL A N 1
ATOM 1156 C CA . VAL A 1 147 ? 12.906 23.109 -1.085 1 96.31 147 VAL A CA 1
ATOM 1157 C C . VAL A 1 147 ? 11.844 24.172 -1.342 1 96.31 147 VAL A C 1
ATOM 1159 O O . VAL A 1 147 ? 11.789 25.188 -0.643 1 96.31 147 VAL A O 1
ATOM 1162 N N . TYR A 1 148 ? 11.016 23.875 -2.334 1 95.56 148 TYR A N 1
ATOM 1163 C CA . TYR A 1 148 ? 9.977 24.812 -2.74 1 95.56 148 TYR A CA 1
ATOM 1164 C C . TYR A 1 148 ? 9.055 25.156 -1.573 1 95.56 148 TYR A C 1
ATOM 1166 O O . TYR A 1 148 ? 8.656 26.297 -1.398 1 95.56 148 TYR A O 1
ATOM 1174 N N . LEU A 1 149 ? 8.766 24.219 -0.784 1 92.75 149 LEU A N 1
ATOM 1175 C CA . LEU A 1 149 ? 7.82 24.406 0.315 1 92.75 149 LEU A CA 1
ATOM 1176 C C . LEU A 1 149 ? 8.539 24.875 1.572 1 92.75 149 LEU A C 1
ATOM 1178 O O . LEU A 1 149 ? 7.906 25.109 2.605 1 92.75 149 LEU A O 1
ATOM 1182 N N . GLY A 1 150 ? 9.852 24.969 1.586 1 90.62 150 GLY A N 1
ATOM 1183 C CA . GLY A 1 150 ? 10.617 25.641 2.625 1 90.62 150 GLY A CA 1
ATOM 1184 C C . GLY A 1 150 ? 11.031 24.719 3.754 1 90.62 150 GLY A C 1
ATOM 1185 O O . GLY A 1 150 ? 11.422 25.172 4.828 1 90.62 150 GLY A O 1
ATOM 1186 N N . TYR A 1 151 ? 11 23.422 3.484 1 90.25 151 TYR A N 1
ATOM 1187 C CA . TYR A 1 151 ? 11.312 22.469 4.547 1 90.25 151 TYR A CA 1
ATOM 1188 C C . TYR A 1 151 ? 12.805 22.203 4.629 1 90.25 151 TYR A C 1
ATOM 1190 O O . TYR A 1 151 ? 13.328 21.875 5.691 1 90.25 151 TYR A O 1
ATOM 1198 N N . HIS A 1 152 ? 13.461 22.281 3.496 1 95 152 HIS A N 1
ATOM 1199 C CA . HIS A 1 152 ? 14.891 22 3.428 1 95 152 HIS A CA 1
ATOM 1200 C C . HIS A 1 152 ? 15.602 22.969 2.49 1 95 152 HIS A C 1
ATOM 1202 O O . HIS A 1 152 ? 14.969 23.594 1.64 1 95 152 HIS A O 1
ATOM 1208 N N . THR A 1 153 ? 16.906 23.125 2.738 1 96.94 153 THR A N 1
ATOM 1209 C CA . THR A 1 153 ? 17.734 23.844 1.786 1 96.94 153 THR A CA 1
ATOM 1210 C C . THR A 1 153 ? 18.109 22.953 0.606 1 96.94 153 THR A C 1
ATOM 1212 O O . THR A 1 153 ? 17.938 21.734 0.667 1 96.94 153 THR A O 1
ATOM 1215 N N . ILE A 1 154 ? 18.594 23.578 -0.418 1 97.94 154 ILE A N 1
ATOM 1216 C CA . ILE A 1 154 ? 19.031 22.844 -1.598 1 97.94 154 ILE A CA 1
ATOM 1217 C C . ILE A 1 154 ? 20.156 21.891 -1.217 1 97.94 154 ILE A C 1
ATOM 1219 O O . ILE A 1 154 ? 20.172 20.734 -1.635 1 97.94 154 ILE A O 1
ATOM 1223 N N . SER A 1 155 ? 21.062 22.375 -0.411 1 97.94 155 SER A N 1
ATOM 1224 C CA . SER A 1 155 ? 22.203 21.562 0.007 1 97.94 155 SER A CA 1
ATOM 1225 C C . SER A 1 155 ? 21.75 20.344 0.786 1 97.94 155 SER A C 1
ATOM 1227 O O . SER A 1 155 ? 22.219 19.219 0.532 1 97.94 155 SER A O 1
ATOM 1229 N N . GLN A 1 156 ? 20.844 20.469 1.642 1 98 156 GLN A N 1
ATOM 1230 C CA . GLN A 1 156 ? 20.344 19.359 2.443 1 98 156 GLN A CA 1
ATOM 1231 C C . GLN A 1 156 ? 19.703 18.297 1.561 1 98 156 GLN A C 1
ATOM 1233 O O . GLN A 1 156 ? 19.828 17.094 1.834 1 98 156 GLN A O 1
ATOM 1238 N N . THR A 1 157 ? 19.031 18.703 0.517 1 98.25 157 THR A N 1
ATOM 1239 C CA . THR A 1 157 ? 18.391 17.766 -0.391 1 98.25 157 THR A CA 1
ATOM 1240 C C . THR A 1 157 ? 19.422 17.078 -1.288 1 98.25 157 THR A C 1
ATOM 1242 O O . THR A 1 157 ? 19.312 15.883 -1.56 1 98.25 157 THR A O 1
ATOM 1245 N N . ILE A 1 158 ? 20.422 17.812 -1.731 1 98.56 158 ILE A N 1
ATOM 1246 C CA . ILE A 1 158 ? 21.469 17.219 -2.564 1 98.56 158 ILE A CA 1
ATOM 1247 C C . ILE A 1 158 ? 22.203 16.141 -1.78 1 98.56 158 ILE A C 1
ATOM 1249 O O . ILE A 1 158 ? 22.406 15.039 -2.281 1 98.56 158 ILE A O 1
ATOM 1253 N N . TYR A 1 159 ? 22.578 16.438 -0.609 1 98.56 159 TYR A N 1
ATOM 1254 C CA . TYR A 1 159 ? 23.25 15.453 0.219 1 98.56 159 TYR A CA 1
ATOM 1255 C C . TYR A 1 159 ? 22.328 14.273 0.53 1 98.56 159 TYR A C 1
ATOM 1257 O O . TYR A 1 159 ? 22.781 13.125 0.599 1 98.56 159 TYR A O 1
ATOM 1265 N N . GLY A 1 160 ? 21.062 14.5 0.75 1 98.75 160 GLY A N 1
ATOM 1266 C CA . GLY A 1 160 ? 20.109 13.414 0.904 1 98.75 160 GLY A CA 1
ATOM 1267 C C . GLY A 1 160 ? 20.094 12.461 -0.279 1 98.75 160 GLY A C 1
ATOM 1268 O O . GLY A 1 160 ? 20.156 11.242 -0.105 1 98.75 160 GLY A O 1
ATOM 1269 N N . ASN A 1 161 ? 20.047 13.094 -1.4 1 98.81 161 ASN A N 1
ATOM 1270 C CA . ASN A 1 161 ? 20.047 12.289 -2.615 1 98.81 161 ASN A CA 1
ATOM 1271 C C . ASN A 1 161 ? 21.328 11.461 -2.732 1 98.81 161 ASN A C 1
ATOM 1273 O O . ASN A 1 161 ? 21.281 10.273 -3.08 1 98.81 161 ASN A O 1
ATOM 1277 N N . LEU A 1 162 ? 22.438 12.062 -2.455 1 98.81 162 LEU A N 1
ATOM 1278 C CA . LEU A 1 162 ? 23.719 11.383 -2.564 1 98.81 162 LEU A CA 1
ATOM 1279 C C . LEU A 1 162 ? 23.797 10.211 -1.594 1 98.81 162 LEU A C 1
ATOM 1281 O O . LEU A 1 162 ? 24.188 9.102 -1.979 1 98.81 162 LEU A O 1
ATOM 1285 N N . VAL A 1 163 ? 23.406 10.43 -0.41 1 98.81 163 VAL A N 1
ATOM 1286 C CA . VAL A 1 163 ? 23.422 9.367 0.592 1 98.81 163 VAL A CA 1
ATOM 1287 C C . VAL A 1 163 ? 22.453 8.266 0.191 1 98.81 163 VAL A C 1
ATOM 1289 O O . VAL A 1 163 ? 22.75 7.078 0.358 1 98.81 163 VAL A O 1
ATOM 1292 N N . GLY A 1 164 ? 21.281 8.625 -0.316 1 98.94 164 GLY A N 1
ATOM 1293 C CA . GLY A 1 164 ? 20.312 7.641 -0.78 1 98.94 164 GLY A CA 1
ATOM 1294 C C . GLY A 1 164 ? 20.844 6.75 -1.887 1 98.94 164 GLY A C 1
ATOM 1295 O O . GLY A 1 164 ? 20.703 5.527 -1.823 1 98.94 164 GLY A O 1
ATOM 1296 N N . VAL A 1 165 ? 21.484 7.359 -2.842 1 98.88 165 VAL A N 1
ATOM 1297 C CA . VAL A 1 165 ? 22.031 6.609 -3.967 1 98.88 165 VAL A CA 1
ATOM 1298 C C . VAL A 1 165 ? 23.125 5.672 -3.477 1 98.88 165 VAL A C 1
ATOM 1300 O O . VAL A 1 165 ? 23.125 4.48 -3.801 1 98.88 165 VAL A O 1
ATOM 1303 N N . LEU A 1 166 ? 23.984 6.168 -2.674 1 98.88 166 LEU A N 1
ATOM 1304 C CA . LEU A 1 166 ? 25.109 5.375 -2.186 1 98.88 166 LEU A CA 1
ATOM 1305 C C . LEU A 1 166 ? 24.625 4.223 -1.313 1 98.88 166 LEU A C 1
ATOM 1307 O O . LEU A 1 166 ? 25.094 3.092 -1.449 1 98.88 166 LEU A O 1
ATOM 1311 N N . SER A 1 167 ? 23.734 4.504 -0.461 1 98.88 167 SER A N 1
ATOM 1312 C CA . SER A 1 167 ? 23.203 3.469 0.42 1 98.88 167 SER A CA 1
ATOM 1313 C C . SER A 1 167 ? 22.484 2.385 -0.374 1 98.88 167 SER A C 1
ATOM 1315 O O . SER A 1 167 ? 22.578 1.201 -0.048 1 98.88 167 SER A O 1
ATOM 1317 N N . ALA A 1 168 ? 21.734 2.785 -1.373 1 98.88 168 ALA A N 1
ATOM 1318 C CA . ALA A 1 168 ? 21.047 1.815 -2.217 1 98.88 168 ALA A CA 1
ATOM 1319 C C . ALA A 1 168 ? 22.031 0.932 -2.967 1 98.88 168 ALA A C 1
ATOM 1321 O O . ALA A 1 168 ? 21.828 -0.278 -3.09 1 98.88 168 ALA A O 1
ATOM 1322 N N . LEU A 1 169 ? 23.094 1.536 -3.48 1 98.75 169 LEU A N 1
ATOM 1323 C CA . LEU A 1 169 ? 24.109 0.778 -4.188 1 98.75 169 LEU A CA 1
ATOM 1324 C C . LEU A 1 169 ? 24.75 -0.258 -3.27 1 98.75 169 LEU A C 1
ATOM 1326 O O . LEU A 1 169 ? 24.922 -1.418 -3.654 1 98.75 169 LEU A O 1
ATOM 1330 N N . ILE A 1 170 ? 25.031 0.131 -2.1 1 98.81 170 ILE A N 1
ATOM 1331 C CA . ILE A 1 170 ? 25.672 -0.754 -1.134 1 98.81 170 ILE A CA 1
ATOM 1332 C C . ILE A 1 170 ? 24.719 -1.875 -0.745 1 98.81 170 ILE A C 1
ATOM 1334 O O . ILE A 1 170 ? 25.078 -3.053 -0.787 1 98.81 170 ILE A O 1
ATOM 1338 N N . TRP A 1 171 ? 23.5 -1.518 -0.421 1 98.81 171 TRP A N 1
ATOM 1339 C CA . TRP A 1 171 ? 22.516 -2.512 0.016 1 98.81 171 TRP A CA 1
ATOM 1340 C C . TRP A 1 171 ? 22.188 -3.482 -1.112 1 98.81 171 TRP A C 1
ATOM 1342 O O . TRP A 1 171 ? 22.109 -4.695 -0.893 1 98.81 171 TRP A O 1
ATOM 1352 N N . PHE A 1 172 ? 22.016 -2.977 -2.256 1 98.38 172 PHE A N 1
ATOM 1353 C CA . PHE A 1 172 ? 21.734 -3.844 -3.393 1 98.38 172 PHE A CA 1
ATOM 1354 C C . PHE A 1 172 ? 22.875 -4.832 -3.617 1 98.38 172 PHE A C 1
ATOM 1356 O O . PHE A 1 172 ? 22.641 -6.012 -3.881 1 98.38 172 PHE A O 1
ATOM 1363 N N . SER A 1 173 ? 24.094 -4.352 -3.5 1 98.06 173 SER A N 1
ATOM 1364 C CA . SER A 1 173 ? 25.25 -5.227 -3.682 1 98.06 173 SER A CA 1
ATOM 1365 C C . SER A 1 173 ? 25.281 -6.332 -2.629 1 98.06 173 SER A C 1
ATOM 1367 O O . SER A 1 173 ? 25.562 -7.488 -2.943 1 98.06 173 SER A O 1
ATOM 1369 N N . ILE A 1 174 ? 24.984 -5.965 -1.473 1 98.44 174 ILE A N 1
ATOM 1370 C CA . ILE A 1 174 ? 24.938 -6.945 -0.392 1 98.44 174 ILE A CA 1
ATOM 1371 C C . ILE A 1 174 ? 23.859 -7.984 -0.688 1 98.44 174 ILE A C 1
ATOM 1373 O O . ILE A 1 174 ? 24.109 -9.188 -0.617 1 98.44 174 ILE A O 1
ATOM 1377 N N . VAL A 1 175 ? 22.672 -7.555 -1.095 1 97.38 175 VAL A N 1
ATOM 1378 C CA . VAL A 1 175 ? 21.547 -8.453 -1.358 1 97.38 175 VAL A CA 1
ATOM 1379 C C . VAL A 1 175 ? 21.859 -9.328 -2.572 1 97.38 175 VAL A C 1
ATOM 1381 O O . VAL A 1 175 ? 21.703 -10.547 -2.529 1 97.38 175 VAL A O 1
ATOM 1384 N N . HIS A 1 176 ? 22.391 -8.695 -3.568 1 95.19 176 HIS A N 1
ATOM 1385 C CA . HIS A 1 176 ? 22.641 -9.391 -4.832 1 95.19 176 HIS A CA 1
ATOM 1386 C C . HIS A 1 176 ? 23.75 -10.414 -4.695 1 95.19 176 HIS A C 1
ATOM 1388 O O . HIS A 1 176 ? 23.609 -11.555 -5.125 1 95.19 176 HIS A O 1
ATOM 1394 N N . PHE A 1 177 ? 24.828 -10.086 -4.012 1 96.19 177 PHE A N 1
ATOM 1395 C CA . PHE A 1 177 ? 26 -10.945 -4.023 1 96.19 177 PHE A CA 1
ATOM 1396 C C . PHE A 1 177 ? 26.031 -11.844 -2.789 1 96.19 177 PHE A C 1
ATOM 1398 O O . PHE A 1 177 ? 26.5 -12.977 -2.854 1 96.19 177 PHE A O 1
ATOM 1405 N N . LEU A 1 178 ? 25.516 -11.383 -1.722 1 97.31 178 LEU A N 1
ATOM 1406 C CA . LEU A 1 178 ? 25.734 -12.109 -0.475 1 97.31 178 LEU A CA 1
ATOM 1407 C C . LEU A 1 178 ? 24.438 -12.797 -0.024 1 97.31 178 LEU A C 1
ATOM 1409 O O . LEU A 1 178 ? 24.484 -13.852 0.613 1 97.31 178 LEU A O 1
ATOM 1413 N N . VAL A 1 179 ? 23.312 -12.242 -0.3 1 97.31 179 VAL A N 1
ATOM 1414 C CA . VAL A 1 179 ? 22.078 -12.75 0.281 1 97.31 179 VAL A CA 1
ATOM 1415 C C . VAL A 1 179 ? 21.359 -13.641 -0.728 1 97.31 179 VAL A C 1
ATOM 1417 O O . VAL A 1 179 ? 20.922 -14.742 -0.387 1 97.31 179 VAL A O 1
ATOM 1420 N N . THR A 1 180 ? 21.25 -13.219 -1.96 1 94.81 180 THR A N 1
ATOM 1421 C CA . THR A 1 180 ? 20.469 -13.867 -3.008 1 94.81 180 THR A CA 1
ATOM 1422 C C . THR A 1 180 ? 20.906 -15.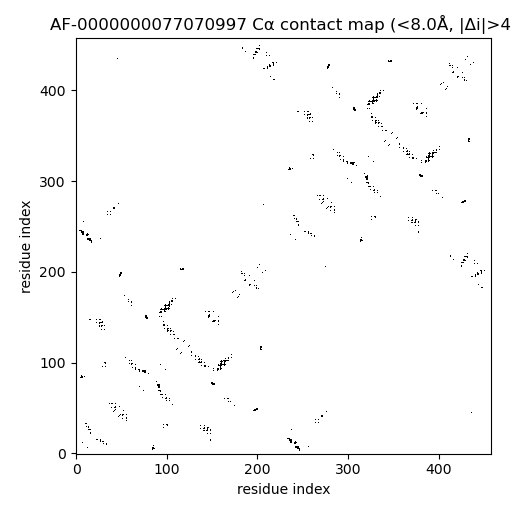32 -3.176 1 94.81 180 THR A C 1
ATOM 1424 O O . THR A 1 180 ? 20.062 -16.203 -3.348 1 94.81 180 THR A O 1
ATOM 1427 N N . PRO A 1 181 ? 22.188 -15.672 -3.084 1 93.75 181 PRO A N 1
ATOM 1428 C CA . PRO A 1 181 ? 22.609 -17.062 -3.229 1 93.75 181 PRO A CA 1
ATOM 1429 C C . PRO A 1 181 ? 21.984 -17.984 -2.166 1 93.75 181 PRO A C 1
ATOM 1431 O O . PRO A 1 181 ? 21.938 -19.203 -2.346 1 93.75 181 PRO A O 1
ATOM 1434 N N . TYR A 1 182 ? 21.484 -17.391 -1.101 1 95.38 182 TYR A N 1
ATOM 1435 C CA . TYR A 1 182 ? 20.922 -18.188 -0.016 1 95.38 182 TYR A CA 1
ATOM 1436 C C . TYR A 1 182 ? 19.391 -18.219 -0.103 1 95.38 182 TYR A C 1
ATOM 1438 O O . TYR A 1 182 ? 18.734 -18.891 0.7 1 95.38 182 TYR A O 1
ATOM 1446 N N . PHE A 1 183 ? 18.75 -17.578 -1.099 1 95.31 183 PHE A N 1
ATOM 1447 C CA . PHE A 1 183 ? 17.297 -17.5 -1.232 1 95.31 183 PHE A CA 1
ATOM 1448 C C . PHE A 1 183 ? 16.688 -18.891 -1.332 1 95.31 183 PHE A C 1
ATOM 1450 O O . PHE A 1 183 ? 15.703 -19.203 -0.656 1 95.31 183 PHE A O 1
ATOM 1457 N N . PRO A 1 184 ? 17.281 -19.797 -2.086 1 93.31 184 PRO A N 1
ATOM 1458 C CA . PRO A 1 184 ? 16.656 -21.109 -2.238 1 93.31 184 PRO A CA 1
ATOM 1459 C C . PRO A 1 184 ? 16.609 -21.891 -0.926 1 93.31 184 PRO A C 1
ATOM 1461 O O . PRO A 1 184 ? 15.758 -22.781 -0.761 1 93.31 184 PRO A O 1
ATOM 1464 N N . LYS A 1 185 ? 17.453 -21.594 0.01 1 94 185 LYS A N 1
ATOM 1465 C CA . LYS A 1 185 ? 17.5 -22.297 1.282 1 94 185 LYS A CA 1
ATOM 1466 C C . LYS A 1 185 ? 16.281 -22 2.135 1 94 185 LYS A C 1
ATOM 1468 O O . LYS A 1 185 ? 16 -22.703 3.111 1 94 185 LYS A O 1
ATOM 1473 N N . ILE A 1 186 ? 15.5 -20.984 1.719 1 93.75 186 ILE A N 1
ATOM 1474 C CA . ILE A 1 186 ? 14.336 -20.578 2.496 1 93.75 186 ILE A CA 1
ATOM 1475 C C . ILE A 1 186 ? 13.312 -21.703 2.533 1 93.75 186 ILE A C 1
ATOM 1477 O O . ILE A 1 186 ? 12.562 -21.844 3.504 1 93.75 186 ILE A O 1
ATOM 1481 N N . TYR A 1 187 ? 13.32 -22.531 1.575 1 91.88 187 TYR A N 1
ATOM 1482 C CA . TYR A 1 187 ? 12.312 -23.578 1.441 1 91.88 187 TYR A CA 1
ATOM 1483 C C . TYR A 1 187 ? 12.641 -24.781 2.322 1 91.88 187 TYR A C 1
ATOM 1485 O O . TYR A 1 187 ? 11.805 -25.656 2.533 1 91.88 187 TYR A O 1
ATOM 1493 N N . TYR A 1 188 ? 13.844 -24.75 2.871 1 91.75 188 TYR A N 1
ATOM 1494 C CA . TYR A 1 188 ? 14.234 -25.812 3.793 1 91.75 188 TYR A CA 1
ATOM 1495 C C . TYR A 1 188 ? 13.82 -25.484 5.219 1 91.75 188 TYR A C 1
ATOM 1497 O O . TYR A 1 188 ? 13.836 -26.344 6.098 1 91.75 188 TYR A O 1
ATOM 1505 N N . TRP A 1 189 ? 13.477 -24.234 5.375 1 92.94 189 TRP A N 1
ATOM 1506 C CA . TRP A 1 189 ? 13.016 -23.812 6.695 1 92.94 189 TRP A CA 1
ATOM 1507 C C . TRP A 1 189 ? 11.555 -24.188 6.91 1 92.94 189 TRP A C 1
ATOM 1509 O O . TRP A 1 189 ? 10.68 -23.75 6.164 1 92.94 189 TRP A O 1
ATOM 1519 N N . ARG A 1 190 ? 11.289 -24.922 7.938 1 91.06 190 ARG A N 1
ATOM 1520 C CA . ARG A 1 190 ? 9.938 -25.391 8.234 1 91.06 190 ARG A CA 1
ATOM 1521 C C . ARG A 1 190 ? 9 -24.219 8.508 1 91.06 190 ARG A C 1
ATOM 1523 O O . ARG A 1 190 ? 7.82 -24.266 8.148 1 91.06 190 ARG A O 1
ATOM 1530 N N . LEU A 1 191 ? 9.523 -23.203 9.07 1 93.06 191 LEU A N 1
ATOM 1531 C CA . LEU A 1 191 ? 8.719 -22.031 9.414 1 93.06 191 LEU A CA 1
ATOM 1532 C C . LEU A 1 191 ? 8.203 -21.344 8.148 1 93.06 191 LEU A C 1
ATOM 1534 O O . LEU A 1 191 ? 7.188 -20.641 8.195 1 93.06 191 LEU A O 1
ATOM 1538 N N . ASN A 1 192 ? 8.867 -21.562 7.051 1 94.19 192 ASN A N 1
ATOM 1539 C CA . ASN A 1 192 ? 8.492 -20.844 5.832 1 94.19 192 ASN A CA 1
ATOM 1540 C C . ASN A 1 192 ? 7.18 -21.375 5.258 1 94.19 192 ASN A C 1
ATOM 1542 O O . ASN A 1 192 ? 6.516 -20.688 4.484 1 94.19 192 ASN A O 1
ATOM 1546 N N . ASP A 1 193 ? 6.789 -22.562 5.609 1 90.19 193 ASP A N 1
ATOM 1547 C CA . ASP A 1 193 ? 5.488 -23.062 5.176 1 90.19 193 ASP A CA 1
ATOM 1548 C C . ASP A 1 193 ? 4.352 -22.25 5.801 1 90.19 193 ASP A C 1
ATOM 1550 O O . ASP A 1 193 ? 3.252 -22.188 5.25 1 90.19 193 ASP A O 1
ATOM 1554 N N . PHE A 1 194 ? 4.723 -21.688 6.902 1 87.75 194 PHE A N 1
ATOM 1555 C CA . PHE A 1 194 ? 3.748 -20.828 7.566 1 87.75 194 PHE A CA 1
ATOM 1556 C C . PHE A 1 194 ? 3.816 -19.406 7.027 1 87.75 194 PHE A C 1
ATOM 1558 O O . PHE A 1 194 ? 2.785 -18.766 6.793 1 87.75 194 PHE A O 1
ATOM 1565 N N . LEU A 1 195 ? 4.957 -18.906 6.742 1 92.25 195 LEU A N 1
ATOM 1566 C CA . LEU A 1 195 ? 5.152 -17.531 6.301 1 92.25 195 LEU A CA 1
ATOM 1567 C C . LEU A 1 195 ? 4.91 -17.391 4.805 1 92.25 195 LEU A C 1
ATOM 1569 O O . LEU A 1 195 ? 4.465 -16.344 4.332 1 92.25 195 LEU A O 1
ATOM 1573 N N . MET A 1 196 ? 5.238 -18.469 4.027 1 95.31 196 MET A N 1
ATOM 1574 C CA . MET A 1 196 ? 4.988 -18.609 2.596 1 95.31 196 MET A CA 1
ATOM 1575 C C . MET A 1 196 ? 5.754 -17.562 1.802 1 95.31 196 MET A C 1
ATOM 1577 O O . MET A 1 196 ? 5.207 -16.938 0.886 1 95.31 196 MET A O 1
ATOM 1581 N N . PHE A 1 197 ? 7.027 -17.297 2.211 1 96.56 197 PHE A N 1
ATOM 1582 C CA . PHE A 1 197 ? 7.898 -16.438 1.42 1 96.56 197 PHE A CA 1
ATOM 1583 C C . PHE A 1 197 ? 8.32 -17.125 0.128 1 96.56 197 PHE A C 1
ATOM 1585 O O . PHE A 1 197 ? 8.594 -18.328 0.123 1 96.56 197 PHE A O 1
ATOM 1592 N N . LYS A 1 198 ? 8.398 -16.344 -0.923 1 96.88 198 LYS A N 1
ATOM 1593 C CA . LYS A 1 198 ? 8.664 -16.875 -2.254 1 96.88 198 LYS A CA 1
ATOM 1594 C C . LYS A 1 198 ? 10 -16.359 -2.791 1 96.88 198 LYS A C 1
ATOM 1596 O O . LYS A 1 198 ? 10.359 -15.203 -2.578 1 96.88 198 LYS A O 1
ATOM 1601 N N . ASP A 1 199 ? 10.672 -17.203 -3.467 1 95.25 199 ASP A N 1
ATOM 1602 C CA . ASP A 1 199 ? 11.922 -16.859 -4.152 1 95.25 199 ASP A CA 1
ATOM 1603 C C . ASP A 1 199 ? 11.719 -16.828 -5.664 1 95.25 199 ASP A C 1
ATOM 1605 O O . ASP A 1 199 ? 11.539 -17.875 -6.297 1 95.25 199 ASP A O 1
ATOM 1609 N N . PHE A 1 200 ? 11.844 -15.648 -6.246 1 91.75 200 PHE A N 1
ATOM 1610 C CA . PHE A 1 200 ? 11.648 -15.492 -7.68 1 91.75 200 PHE A CA 1
ATOM 1611 C C . PHE A 1 200 ? 12.984 -15.359 -8.398 1 91.75 200 PHE A C 1
ATOM 1613 O O . PHE A 1 200 ? 13.031 -15.008 -9.578 1 91.75 200 PHE A O 1
ATOM 1620 N N . SER A 1 201 ? 14.078 -15.586 -7.809 1 89.44 201 SER A N 1
ATOM 1621 C CA . SER A 1 201 ? 15.406 -15.281 -8.328 1 89.44 201 SER A CA 1
ATOM 1622 C C . SER A 1 201 ? 15.664 -16 -9.648 1 89.44 201 SER A C 1
ATOM 1624 O O . SER A 1 201 ? 16.344 -15.469 -10.531 1 89.44 201 SER A O 1
ATOM 1626 N N . LEU A 1 202 ? 15.094 -17.219 -9.82 1 88.38 202 LEU A N 1
ATOM 1627 C CA . LEU A 1 202 ? 15.375 -18 -11.023 1 88.38 202 LEU A CA 1
ATOM 1628 C C . LEU A 1 202 ? 14.195 -17.953 -11.992 1 88.38 202 LEU A C 1
ATOM 1630 O O . LEU A 1 202 ? 14.188 -18.656 -13 1 88.38 202 LEU A O 1
ATOM 1634 N N . ILE A 1 203 ? 13.242 -17.125 -11.703 1 88.38 203 ILE A N 1
ATOM 1635 C CA . ILE A 1 203 ? 12.07 -16.984 -12.555 1 88.38 203 ILE A CA 1
ATOM 1636 C C . ILE A 1 203 ? 12.117 -15.656 -13.297 1 88.38 203 ILE A C 1
ATOM 1638 O O . ILE A 1 203 ? 11.984 -14.594 -12.695 1 88.38 203 ILE A O 1
ATOM 1642 N N . PRO A 1 204 ? 12.352 -15.633 -14.484 1 78.56 204 PRO A N 1
ATOM 1643 C CA . PRO A 1 204 ? 12.586 -14.398 -15.242 1 78.56 204 PRO A CA 1
ATOM 1644 C C . PRO A 1 204 ? 11.422 -13.422 -15.156 1 78.56 204 PRO A C 1
ATOM 1646 O O . PRO A 1 204 ? 11.625 -12.227 -14.914 1 78.56 204 PRO A O 1
ATOM 1649 N N . ASN A 1 205 ? 10.18 -13.648 -15.539 1 83.94 205 ASN A N 1
ATOM 1650 C CA . ASN A 1 205 ? 8.984 -12.805 -15.445 1 83.94 205 ASN A CA 1
ATOM 1651 C C . ASN A 1 205 ? 7.984 -13.359 -14.438 1 83.94 205 ASN A C 1
ATOM 1653 O O . ASN A 1 205 ? 7.102 -14.148 -14.805 1 83.94 205 ASN A O 1
ATOM 1657 N N . CYS A 1 206 ? 8.281 -12.781 -13.305 1 86.81 206 CYS A N 1
ATOM 1658 C CA . CYS A 1 206 ? 7.492 -13.352 -12.211 1 86.81 206 CYS A CA 1
ATOM 1659 C C . CYS A 1 206 ? 6.012 -13.039 -12.391 1 86.81 206 CYS A C 1
ATOM 1661 O O . CYS A 1 206 ? 5.156 -13.875 -12.078 1 86.81 206 CYS A O 1
ATOM 1663 N N . LEU A 1 207 ? 5.625 -11.844 -12.891 1 88.31 207 LEU A N 1
ATOM 1664 C CA . LEU A 1 207 ? 4.227 -11.477 -13.078 1 88.31 207 LEU A CA 1
ATOM 1665 C C . LEU A 1 207 ? 3.572 -12.359 -14.141 1 88.31 207 LEU A C 1
ATOM 1667 O O . LEU A 1 207 ? 2.445 -12.828 -13.953 1 88.31 207 LEU A O 1
ATOM 1671 N N . TRP A 1 208 ? 4.285 -12.523 -15.211 1 89 208 TRP A N 1
ATOM 1672 C CA . TRP A 1 208 ? 3.773 -13.375 -16.281 1 89 208 TRP A CA 1
ATOM 1673 C C . TRP A 1 208 ? 3.621 -14.812 -15.797 1 89 208 TRP A C 1
ATOM 1675 O O . TRP A 1 208 ? 2.617 -15.469 -16.094 1 89 208 TRP A O 1
ATOM 1685 N N . TYR A 1 209 ? 4.613 -15.305 -15.102 1 92 209 TYR A N 1
ATOM 1686 C CA . TYR A 1 209 ? 4.555 -16.672 -14.586 1 92 209 TYR A CA 1
ATOM 1687 C C . TYR A 1 209 ? 3.342 -16.859 -13.688 1 92 209 TYR A C 1
ATOM 1689 O O . TYR A 1 209 ? 2.59 -17.828 -13.844 1 92 209 TYR A O 1
ATOM 1697 N N . GLU A 1 210 ? 3.178 -15.992 -12.711 1 93.88 210 GLU A N 1
ATOM 1698 C CA . GLU A 1 210 ? 2.049 -16.094 -11.789 1 93.88 210 GLU A CA 1
ATOM 1699 C C . GLU A 1 210 ? 0.721 -16.047 -12.547 1 93.88 210 GLU A C 1
ATOM 1701 O O . GLU A 1 210 ? -0.196 -16.812 -12.258 1 93.88 210 GLU A O 1
ATOM 1706 N N . TYR A 1 211 ? 0.653 -15.109 -13.5 1 94.31 211 TYR A N 1
ATOM 1707 C CA . TYR A 1 211 ? -0.55 -14.953 -14.305 1 94.31 211 TYR A CA 1
ATOM 1708 C C . TYR A 1 211 ? -0.882 -16.234 -15.047 1 94.31 211 TYR A C 1
ATOM 1710 O O . TYR A 1 211 ? -2.012 -16.734 -14.984 1 94.31 211 TYR A O 1
ATOM 1718 N N . THR A 1 212 ? 0.101 -16.828 -15.695 1 94.69 212 THR A N 1
ATOM 1719 C CA . THR A 1 212 ? -0.14 -18.016 -16.5 1 94.69 212 THR A CA 1
ATOM 1720 C C . THR A 1 212 ? -0.418 -19.219 -15.594 1 94.69 212 THR A C 1
ATOM 1722 O O . THR A 1 212 ? -1.221 -20.094 -15.945 1 94.69 212 THR A O 1
ATOM 1725 N N . ALA A 1 213 ? 0.23 -19.281 -14.445 1 94.75 213 ALA A N 1
ATOM 1726 C CA . ALA A 1 213 ? -0.002 -20.375 -13.508 1 94.75 213 ALA A CA 1
ATOM 1727 C C . ALA A 1 213 ? -1.438 -20.359 -12.992 1 94.75 213 ALA A C 1
ATOM 1729 O O . ALA A 1 213 ? -2.104 -21.391 -12.969 1 94.75 213 ALA A O 1
ATOM 1730 N N . VAL A 1 214 ? -1.932 -19.234 -12.602 1 95 214 VAL A N 1
ATOM 1731 C CA . VAL A 1 214 ? -3.283 -19.094 -12.062 1 95 214 VAL A CA 1
ATOM 1732 C C . VAL A 1 214 ? -4.301 -19.359 -13.172 1 95 214 VAL A C 1
ATOM 1734 O O . VAL A 1 214 ? -5.312 -20.031 -12.953 1 95 214 VAL A O 1
ATOM 1737 N N . ARG A 1 215 ? -4.035 -18.797 -14.336 1 94.56 215 ARG A N 1
ATOM 1738 C CA . ARG A 1 215 ? -4.91 -19.031 -15.477 1 94.56 215 ARG A CA 1
ATOM 1739 C C . ARG A 1 215 ? -5.055 -20.516 -15.766 1 94.56 215 ARG A C 1
ATOM 1741 O O . ARG A 1 215 ? -6.168 -21.016 -15.961 1 94.56 215 ARG A O 1
ATOM 1748 N N . HIS A 1 216 ? -3.957 -21.203 -15.781 1 94.88 216 HIS A N 1
ATOM 1749 C CA . HIS A 1 216 ? -3.965 -22.641 -16.031 1 94.88 216 HIS A CA 1
ATOM 1750 C C . HIS A 1 216 ? -4.754 -23.375 -14.961 1 94.88 216 HIS A C 1
ATOM 1752 O O . HIS A 1 216 ? -5.586 -24.234 -15.281 1 94.88 216 HIS A O 1
ATOM 1758 N N . GLU A 1 217 ? -4.531 -23.047 -13.711 1 93.81 217 GLU A N 1
ATOM 1759 C CA . GLU A 1 217 ? -5.223 -23.703 -12.602 1 93.81 217 GLU A CA 1
ATOM 1760 C C . GLU A 1 217 ? -6.723 -23.438 -12.648 1 93.81 217 GLU A C 1
ATOM 1762 O O . GLU A 1 217 ? -7.531 -24.344 -12.43 1 93.81 217 GLU A O 1
ATOM 1767 N N . SER A 1 218 ? -7.078 -22.219 -12.883 1 92 218 SER A N 1
ATOM 1768 C CA . SER A 1 218 ? -8.484 -21.828 -12.953 1 92 218 SER A CA 1
ATOM 1769 C C . SER A 1 218 ? -9.203 -22.578 -14.07 1 92 218 SER A C 1
ATOM 1771 O O . SER A 1 218 ? -10.328 -23.047 -13.891 1 92 218 SER A O 1
ATOM 1773 N N . ARG A 1 219 ? -8.578 -22.688 -15.203 1 91.81 219 ARG A N 1
ATOM 1774 C CA . ARG A 1 219 ? -9.156 -23.391 -16.344 1 91.81 219 ARG A CA 1
ATOM 1775 C C . ARG A 1 219 ? -9.32 -24.875 -16.047 1 91.81 219 ARG A C 1
ATOM 1777 O O . ARG A 1 219 ? -10.328 -25.484 -16.406 1 91.81 219 ARG A O 1
ATOM 1784 N N . THR A 1 220 ? -8.359 -25.406 -15.422 1 92.88 220 THR A N 1
ATOM 1785 C CA . THR A 1 220 ? -8.391 -26.812 -15.055 1 92.88 220 THR A CA 1
ATOM 1786 C C . THR A 1 220 ? -9.539 -27.094 -14.094 1 92.88 220 THR A C 1
ATOM 1788 O O . THR A 1 220 ? -10.273 -28.078 -14.258 1 92.88 220 THR A O 1
ATOM 1791 N N . ARG A 1 221 ? -9.727 -26.281 -13.164 1 90.19 221 ARG A N 1
ATOM 1792 C CA . ARG A 1 221 ? -10.789 -26.453 -12.172 1 90.19 221 ARG A CA 1
ATOM 1793 C C . ARG A 1 221 ? -12.156 -26.219 -12.797 1 90.19 221 ARG A C 1
ATOM 1795 O O . ARG A 1 221 ? -13.133 -26.875 -12.422 1 90.19 221 ARG A O 1
ATOM 1802 N N . LEU A 1 222 ? -12.242 -25.234 -13.672 1 88.94 222 LEU A N 1
ATOM 1803 C CA . LEU A 1 222 ? -13.484 -24.953 -14.375 1 88.94 222 LEU A CA 1
ATOM 1804 C C . LEU A 1 222 ? -13.922 -26.156 -15.203 1 88.94 222 LEU A C 1
ATOM 1806 O O . LEU A 1 222 ? -15.102 -26.516 -15.219 1 88.94 222 LEU A O 1
ATOM 1810 N N . LYS A 1 223 ? -12.977 -26.75 -15.867 1 90.75 223 LYS A N 1
ATOM 1811 C CA . LYS A 1 223 ? -13.258 -27.953 -16.656 1 90.75 223 LYS A CA 1
ATOM 1812 C C . LYS A 1 223 ? -13.711 -29.109 -15.773 1 90.75 223 LYS A C 1
ATOM 1814 O O . LYS A 1 223 ? -14.648 -29.828 -16.125 1 90.75 223 LYS A O 1
ATOM 1819 N N . ARG A 1 224 ? -13.141 -29.266 -14.711 1 89.62 224 ARG A N 1
ATOM 1820 C CA . ARG A 1 224 ? -13.5 -30.328 -13.773 1 89.62 224 ARG A CA 1
ATOM 1821 C C . ARG A 1 224 ? -14.906 -30.125 -13.227 1 89.62 224 ARG A C 1
ATOM 1823 O O . ARG A 1 224 ? -15.664 -31.078 -13.062 1 89.62 224 ARG A O 1
ATOM 1830 N N . LYS A 1 225 ? -15.227 -28.953 -12.953 1 85.69 225 LYS A N 1
ATOM 1831 C CA . LYS A 1 225 ? -16.547 -28.609 -12.445 1 85.69 225 LYS A CA 1
ATOM 1832 C C . LYS A 1 225 ? -17.625 -28.859 -13.5 1 85.69 225 LYS A C 1
ATOM 1834 O O . LYS A 1 225 ? -18.719 -29.344 -13.18 1 85.69 225 LYS A O 1
ATOM 1839 N N . SER A 1 226 ? -17.344 -28.547 -14.688 1 85.88 226 SER A N 1
ATOM 1840 C CA . SER A 1 226 ? -18.281 -28.734 -15.781 1 85.88 226 SER A CA 1
ATOM 1841 C C . SER A 1 226 ? -18.516 -30.219 -16.078 1 85.88 226 SER A C 1
ATOM 1843 O O . SER A 1 226 ? -19.594 -30.609 -16.547 1 85.88 226 SER A O 1
ATOM 1845 N N . MET A 1 227 ? -17.516 -31.016 -15.797 1 87.94 227 MET A N 1
ATOM 1846 C CA . MET A 1 227 ? -17.625 -32.438 -16.016 1 87.94 227 MET A CA 1
ATOM 1847 C C . MET A 1 227 ? -18.5 -33.094 -14.938 1 87.94 227 MET A C 1
ATOM 1849 O O . MET A 1 227 ? -19.078 -34.156 -15.156 1 87.94 227 MET A O 1
ATOM 1853 N N . HIS A 1 228 ? -18.641 -32.5 -13.844 1 79.88 228 HIS A N 1
ATOM 1854 C CA . HIS A 1 228 ? -19.406 -33.094 -12.742 1 79.88 228 HIS A CA 1
ATOM 1855 C C . HIS A 1 228 ? -20.812 -32.5 -12.688 1 79.88 228 HIS A C 1
ATOM 1857 O O . HIS A 1 228 ? -21.672 -32.969 -11.93 1 79.88 228 HIS A O 1
ATOM 1863 N N . GLU A 1 229 ? -21.047 -31.453 -13.406 1 68.38 229 GLU A N 1
ATOM 1864 C CA . GLU A 1 229 ? -22.422 -30.969 -13.578 1 68.38 229 GLU A CA 1
ATOM 1865 C C . GLU A 1 229 ? -23.062 -31.578 -14.812 1 68.38 229 GLU A C 1
ATOM 1867 O O . GLU A 1 229 ? -24.25 -31.938 -14.789 1 68.38 229 GLU A O 1
ATOM 1872 N N . MET B 1 1 ? 2.471 42.781 4.008 1 35.47 1 MET B N 1
ATOM 1873 C CA . MET B 1 1 ? 2.318 41.719 3.029 1 35.47 1 MET B CA 1
ATOM 1874 C C . MET B 1 1 ? 1.404 40.625 3.562 1 35.47 1 MET B C 1
ATOM 1876 O O . MET B 1 1 ? 1.597 40.125 4.68 1 35.47 1 MET B O 1
ATOM 1880 N N . ALA B 1 2 ? 0.26 40.406 3.207 1 45.62 2 ALA B N 1
ATOM 1881 C CA . ALA B 1 2 ? -0.838 39.625 3.768 1 45.62 2 ALA B CA 1
ATOM 1882 C C . ALA B 1 2 ? -0.382 38.219 4.125 1 45.62 2 ALA B C 1
ATOM 1884 O O . ALA B 1 2 ? 0.314 37.562 3.34 1 45.62 2 ALA B O 1
ATOM 1885 N N . ALA B 1 3 ? -0.173 37.812 5.293 1 53.22 3 ALA B N 1
ATOM 1886 C CA . ALA B 1 3 ? 0.363 36.562 5.84 1 53.22 3 ALA B CA 1
ATOM 1887 C C . ALA B 1 3 ? -0.223 35.344 5.117 1 53.22 3 ALA B C 1
ATOM 1889 O O . ALA B 1 3 ? -1.444 35.188 5.062 1 53.22 3 ALA B O 1
ATOM 1890 N N . SER B 1 4 ? 0.412 34.938 3.941 1 63.22 4 SER B N 1
ATOM 1891 C CA . SER B 1 4 ? -0.057 33.844 3.092 1 63.22 4 SER B CA 1
ATOM 1892 C C . SER B 1 4 ? -0.483 32.656 3.926 1 63.22 4 SER B C 1
ATOM 1894 O O . SER B 1 4 ? 0.25 32.219 4.816 1 63.22 4 SER B O 1
ATOM 1896 N N . THR B 1 5 ? -1.735 32.438 3.98 1 76.75 5 THR B N 1
ATOM 1897 C CA . THR B 1 5 ? -2.361 31.359 4.73 1 76.75 5 THR B CA 1
ATOM 1898 C C . THR B 1 5 ? -1.833 30 4.273 1 76.75 5 THR B C 1
ATOM 1900 O O . THR B 1 5 ? -1.777 29.734 3.072 1 76.75 5 THR B O 1
ATOM 1903 N N . LYS B 1 6 ? -1.129 29.297 5.125 1 75.81 6 LYS B N 1
ATOM 1904 C CA . LYS B 1 6 ? -0.672 27.938 4.859 1 75.81 6 LYS B CA 1
ATOM 1905 C C . LYS B 1 6 ? -1.799 26.938 5.07 1 75.81 6 LYS B C 1
ATOM 1907 O O . LYS B 1 6 ? -2.584 27.062 6.012 1 75.81 6 LYS B O 1
ATOM 1912 N N . LEU B 1 7 ? -1.971 26.141 4.047 1 76.12 7 LEU B N 1
ATOM 1913 C CA . LEU B 1 7 ? -2.961 25.062 4.094 1 76.12 7 LEU B CA 1
ATOM 1914 C C . LEU B 1 7 ? -2.285 23.703 4.094 1 76.12 7 LEU B C 1
ATOM 1916 O O . LEU B 1 7 ? -1.22 23.531 3.496 1 76.12 7 LEU B O 1
ATOM 1920 N N . ALA B 1 8 ? -2.875 22.797 4.879 1 76.25 8 ALA B N 1
ATOM 1921 C CA . ALA B 1 8 ? -2.4 21.422 4.863 1 76.25 8 ALA B CA 1
ATOM 1922 C C . ALA B 1 8 ? -3.215 20.578 3.895 1 76.25 8 ALA B C 1
ATOM 1924 O O . ALA B 1 8 ? -4.359 20.906 3.578 1 76.25 8 ALA B O 1
ATOM 1925 N N . ILE B 1 9 ? -2.537 19.531 3.354 1 76.56 9 ILE B N 1
ATOM 1926 C CA . ILE B 1 9 ? -3.299 18.562 2.578 1 76.56 9 ILE B CA 1
ATOM 1927 C C . ILE B 1 9 ? -4.34 17.891 3.471 1 76.56 9 ILE B C 1
ATOM 1929 O O . ILE B 1 9 ? -3.994 17.219 4.445 1 76.56 9 ILE B O 1
ATOM 1933 N N . SER B 1 10 ? -5.535 18.031 3.1 1 73.56 10 SER B N 1
ATOM 1934 C CA . SER B 1 10 ? -6.656 17.641 3.949 1 73.56 10 SER B CA 1
ATOM 1935 C C . SER B 1 10 ? -6.703 16.125 4.145 1 73.56 10 SER B C 1
ATOM 1937 O O . SER B 1 10 ? -7.02 15.648 5.234 1 73.56 10 SER B O 1
ATOM 1939 N N . LEU B 1 11 ? -6.332 15.398 3.152 1 75.62 11 LEU B N 1
ATOM 1940 C CA . LEU B 1 11 ? -6.48 13.945 3.146 1 75.62 11 LEU B CA 1
ATOM 1941 C C . LEU B 1 11 ? -5.543 13.305 4.16 1 75.62 11 LEU B C 1
ATOM 1943 O O . LEU B 1 11 ? -5.836 12.227 4.688 1 75.62 11 LEU B O 1
ATOM 1947 N N . THR B 1 12 ? -4.523 13.992 4.559 1 82.25 12 THR B N 1
ATOM 1948 C CA . THR B 1 12 ? -3.529 13.383 5.434 1 82.25 12 THR B CA 1
ATOM 1949 C C . THR B 1 12 ? -3.299 14.242 6.676 1 82.25 12 THR B C 1
ATOM 1951 O O . THR B 1 12 ? -2.375 13.984 7.449 1 82.25 12 THR B O 1
ATOM 1954 N N . HIS B 1 13 ? -4.125 15.18 6.781 1 81.56 13 HIS B N 1
ATOM 1955 C CA . HIS B 1 13 ? -3.961 16.094 7.906 1 81.56 13 HIS B CA 1
ATOM 1956 C C . HIS B 1 13 ? -4.809 15.664 9.094 1 81.56 13 HIS B C 1
ATOM 1958 O O . HIS B 1 13 ? -6.031 15.539 8.984 1 81.56 13 HIS B O 1
ATOM 1964 N N . VAL B 1 14 ? -4.172 15.367 10.141 1 84.81 14 VAL B N 1
ATOM 1965 C CA . VAL B 1 14 ? -4.852 15.047 11.391 1 84.81 14 VAL B CA 1
ATOM 1966 C C . VAL B 1 14 ? -4.141 15.742 12.555 1 84.81 14 VAL B C 1
ATOM 1968 O O . VAL B 1 14 ? -2.922 15.633 12.703 1 84.81 14 VAL B O 1
ATOM 1971 N N . GLU B 1 15 ? -4.945 16.406 13.344 1 85.81 15 GLU B N 1
ATOM 1972 C CA . GLU B 1 15 ? -4.391 17.141 14.484 1 85.81 15 GLU B CA 1
ATOM 1973 C C . GLU B 1 15 ? -4.816 16.516 15.805 1 85.81 15 GLU B C 1
ATOM 1975 O O . GLU B 1 15 ? -5.891 15.914 15.898 1 85.81 15 GLU B O 1
ATOM 1980 N N . TYR B 1 16 ? -3.938 16.578 16.719 1 86.94 16 TYR B N 1
ATOM 1981 C CA . TYR B 1 16 ? -4.199 16.156 18.094 1 86.94 16 TYR B CA 1
ATOM 1982 C C . TYR B 1 16 ? -3.637 17.156 19.094 1 86.94 16 TYR B C 1
ATOM 1984 O O . TYR B 1 16 ? -2.824 18.016 18.734 1 86.94 16 TYR B O 1
ATOM 1992 N N . THR B 1 17 ? -4.152 17.125 20.312 1 87 17 THR B N 1
ATOM 1993 C CA . THR B 1 17 ? -3.705 18.047 21.344 1 87 17 THR B CA 1
ATOM 1994 C C . THR B 1 17 ? -2.355 17.609 21.922 1 87 17 THR B C 1
ATOM 1996 O O . THR B 1 17 ? -2.131 16.422 22.156 1 87 17 THR B O 1
ATOM 1999 N N . GLU B 1 18 ? -1.507 18.578 22.062 1 87.12 18 GLU B N 1
ATOM 2000 C CA . GLU B 1 18 ? -0.184 18.281 22.609 1 87.12 18 GLU B CA 1
ATOM 2001 C C . GLU B 1 18 ? -0.284 17.609 23.984 1 87.12 18 GLU B C 1
ATOM 2003 O O . GLU B 1 18 ? -1.069 18.031 24.828 1 87.12 18 GLU B O 1
ATOM 2008 N N . GLY B 1 19 ? 0.493 16.562 24.141 1 89.12 19 GLY B N 1
ATOM 2009 C CA . GLY B 1 19 ? 0.507 15.859 25.422 1 89.12 19 GLY B CA 1
ATOM 2010 C C . GLY B 1 19 ? -0.547 14.773 25.5 1 89.12 19 GLY B C 1
ATOM 2011 O O . GLY B 1 19 ? -0.521 13.953 26.422 1 89.12 19 GLY B O 1
ATOM 2012 N N . ASP B 1 20 ? -1.495 14.789 24.688 1 92.81 20 ASP B N 1
ATOM 2013 C CA . ASP B 1 20 ? -2.562 13.797 24.656 1 92.81 20 ASP B CA 1
ATOM 2014 C C . ASP B 1 20 ? -2.115 12.531 23.938 1 92.81 20 ASP B C 1
ATOM 2016 O O . ASP B 1 20 ? -2.244 12.43 22.703 1 92.81 20 ASP B O 1
ATOM 2020 N N . ARG B 1 21 ? -1.68 11.555 24.719 1 93.38 21 ARG B N 1
ATOM 2021 C CA . ARG B 1 21 ? -1.174 10.32 24.141 1 93.38 21 ARG B CA 1
ATOM 2022 C C . ARG B 1 21 ? -2.293 9.539 23.453 1 93.38 21 ARG B C 1
ATOM 2024 O O . ARG B 1 21 ? -2.076 8.914 22.406 1 93.38 21 ARG B O 1
ATOM 2031 N N . VAL B 1 22 ? -3.396 9.531 24.031 1 94.62 22 VAL B N 1
ATOM 2032 C CA . VAL B 1 22 ? -4.547 8.844 23.438 1 94.62 22 VAL B CA 1
ATOM 2033 C C . VAL B 1 22 ? -4.91 9.5 22.109 1 94.62 22 VAL B C 1
ATOM 2035 O O . VAL B 1 22 ? -5.121 8.812 21.109 1 94.62 22 VAL B O 1
ATOM 2038 N N . GLY B 1 23 ? -4.93 10.812 22.109 1 93.94 23 GLY B N 1
ATOM 2039 C CA . GLY B 1 23 ? -5.199 11.539 20.891 1 93.94 23 GLY B CA 1
ATOM 2040 C C . GLY B 1 23 ? -4.195 11.258 19.781 1 93.94 23 GLY B C 1
ATOM 2041 O O . GLY B 1 23 ? -4.559 11.164 18.609 1 93.94 23 GLY B O 1
ATOM 2042 N N . TYR B 1 24 ? -3.027 11.164 20.234 1 92.12 24 TYR B N 1
ATOM 2043 C CA . TYR B 1 24 ? -1.969 10.867 19.281 1 92.12 24 TYR B CA 1
ATOM 2044 C C . TYR B 1 24 ? -2.211 9.516 18.609 1 92.12 24 TYR B C 1
ATOM 2046 O O . TYR B 1 24 ? -2.143 9.406 17.391 1 92.12 24 TYR B O 1
ATOM 2054 N N . LEU B 1 25 ? -2.51 8.539 19.359 1 93.31 25 LEU B N 1
ATOM 2055 C CA . LEU B 1 25 ? -2.785 7.211 18.812 1 93.31 25 LEU B CA 1
ATOM 2056 C C . LEU B 1 25 ? -4.031 7.227 17.938 1 93.31 25 LEU B C 1
ATOM 2058 O O . LEU B 1 25 ? -4.051 6.609 16.875 1 93.31 25 LEU B O 1
ATOM 2062 N N . LEU B 1 26 ? -4.957 7.898 18.375 1 94.94 26 LEU B N 1
ATOM 2063 C CA . LEU B 1 26 ? -6.203 7.977 17.625 1 94.94 26 LEU B CA 1
ATOM 2064 C C . LEU B 1 26 ? -6 8.742 16.328 1 94.94 26 LEU B C 1
ATOM 2066 O O . LEU B 1 26 ? -6.641 8.438 15.312 1 94.94 26 LEU B O 1
ATOM 2070 N N . ALA B 1 27 ? -5.148 9.68 16.359 1 92.75 27 ALA B N 1
ATOM 2071 C CA . ALA B 1 27 ? -4.828 10.398 15.133 1 92.75 27 ALA B CA 1
ATOM 2072 C C . ALA B 1 27 ? -4.273 9.453 14.07 1 92.75 27 ALA B C 1
ATOM 2074 O O . ALA B 1 27 ? -4.617 9.562 12.891 1 92.75 27 ALA B O 1
ATOM 2075 N N . TRP B 1 28 ? -3.492 8.539 14.469 1 93.44 28 TRP B N 1
ATOM 2076 C CA . TRP B 1 28 ? -2.967 7.539 13.539 1 93.44 28 TRP B CA 1
ATOM 2077 C C . TRP B 1 28 ? -4.094 6.684 12.969 1 93.44 28 TRP B C 1
ATOM 2079 O O . TRP B 1 28 ? -4.078 6.344 11.781 1 93.44 28 TRP B O 1
ATOM 2089 N N . SER B 1 29 ? -5.031 6.391 13.773 1 94.94 29 SER B N 1
ATOM 2090 C CA . SER B 1 29 ? -6.141 5.57 13.305 1 94.94 29 SER B CA 1
ATOM 2091 C C . SER B 1 29 ? -6.98 6.309 12.273 1 94.94 29 SER B C 1
ATOM 2093 O O . SER B 1 29 ? -7.574 5.691 11.383 1 94.94 29 SER B O 1
ATOM 2095 N N . SER B 1 30 ? -6.922 7.625 12.336 1 94.44 30 SER B N 1
ATOM 2096 C CA . SER B 1 30 ? -7.656 8.438 11.375 1 94.44 30 SER B CA 1
ATOM 2097 C C . SER B 1 30 ? -7.008 8.383 10 1 94.44 30 SER B C 1
ATOM 2099 O O . SER B 1 30 ? -7.613 8.797 9.008 1 94.44 30 SER B O 1
ATOM 2101 N N . LEU B 1 31 ? -5.812 7.863 9.93 1 95.19 31 LEU B N 1
ATOM 2102 C CA . LEU B 1 31 ? -5.102 7.781 8.656 1 95.19 31 LEU B CA 1
ATOM 2103 C C . LEU B 1 31 ? -5.312 6.426 8 1 95.19 31 LEU B C 1
ATOM 2105 O O . LEU B 1 31 ? -4.859 6.195 6.875 1 95.19 31 LEU B O 1
ATOM 2109 N N . PHE B 1 32 ? -6.105 5.551 8.602 1 97.06 32 PHE B N 1
ATOM 2110 C CA . PHE B 1 32 ? -6.32 4.203 8.086 1 97.06 32 PHE B CA 1
ATOM 2111 C C . PHE B 1 32 ? -6.926 4.242 6.688 1 97.06 32 PHE B C 1
ATOM 2113 O O . PHE B 1 32 ? -6.492 3.506 5.797 1 97.06 32 PHE B O 1
ATOM 2120 N N . PRO B 1 33 ? -7.875 5.109 6.398 1 97.19 33 PRO B N 1
ATOM 2121 C CA . PRO B 1 33 ? -8.484 5.102 5.062 1 97.19 33 PRO B CA 1
ATOM 2122 C C . PRO B 1 33 ? -7.469 5.359 3.951 1 97.19 33 PRO B C 1
ATOM 2124 O O . PRO B 1 33 ? -7.449 4.641 2.949 1 97.19 33 PRO B O 1
ATOM 2127 N N . ILE B 1 34 ? -6.617 6.332 4.125 1 95.81 34 ILE B N 1
ATOM 2128 C CA . ILE B 1 34 ? -5.641 6.633 3.084 1 95.81 34 ILE B CA 1
ATOM 2129 C C . ILE B 1 34 ? -4.633 5.488 2.975 1 95.81 34 ILE B C 1
ATOM 2131 O O . ILE B 1 34 ? -4.188 5.148 1.876 1 95.81 34 ILE B O 1
ATOM 2135 N N . PHE B 1 35 ? -4.266 4.871 4.078 1 96.94 35 PHE B N 1
ATOM 2136 C CA . PHE B 1 35 ? -3.375 3.719 4.047 1 96.94 35 PHE B CA 1
ATOM 2137 C C . PHE B 1 35 ? -4.012 2.559 3.295 1 96.94 35 PHE B C 1
ATOM 2139 O O . PHE B 1 35 ? -3.348 1.88 2.508 1 96.94 35 PHE B O 1
ATOM 2146 N N . ILE B 1 36 ? -5.258 2.363 3.49 1 98.06 36 ILE B N 1
ATOM 2147 C CA . ILE B 1 36 ? -5.969 1.29 2.807 1 98.06 36 ILE B CA 1
ATOM 2148 C C . ILE B 1 36 ? -6.062 1.6 1.314 1 98.06 36 ILE B C 1
ATOM 2150 O O . ILE B 1 36 ? -5.883 0.713 0.478 1 98.06 36 ILE B O 1
ATOM 2154 N N . LEU B 1 37 ? -6.293 2.803 1.003 1 97.75 37 LEU B N 1
ATOM 2155 C CA . LEU B 1 37 ? -6.371 3.191 -0.401 1 97.75 37 LEU B CA 1
ATOM 2156 C C . LEU B 1 37 ? -5.047 2.93 -1.111 1 97.75 37 LEU B C 1
ATOM 2158 O O . LEU B 1 37 ? -5.027 2.361 -2.205 1 97.75 37 LEU B O 1
ATOM 2162 N N . ILE B 1 38 ? -3.967 3.311 -0.494 1 97.31 38 ILE B N 1
ATOM 2163 C CA . ILE B 1 38 ? -2.643 3.086 -1.063 1 97.31 38 ILE B CA 1
ATOM 2164 C C . ILE B 1 38 ? -2.375 1.587 -1.169 1 97.31 38 ILE B C 1
ATOM 2166 O O . ILE B 1 38 ? -1.829 1.116 -2.17 1 97.31 38 ILE B O 1
ATOM 2170 N N . SER B 1 39 ? -2.766 0.895 -0.166 1 98.12 39 SER B N 1
ATOM 2171 C CA . SER B 1 39 ? -2.611 -0.557 -0.177 1 98.12 39 SER B CA 1
ATOM 2172 C C . SER B 1 39 ? -3.355 -1.183 -1.352 1 98.12 39 SER B C 1
ATOM 2174 O O . SER B 1 39 ? -2.809 -2.031 -2.059 1 98.12 39 SER B O 1
ATOM 2176 N N . PHE B 1 40 ? -4.504 -0.75 -1.567 1 98.31 40 PHE B N 1
ATOM 2177 C CA . PHE B 1 40 ? -5.309 -1.338 -2.633 1 98.31 40 PHE B CA 1
ATOM 2178 C C . PHE B 1 40 ? -4.781 -0.922 -4 1 98.31 40 PHE B C 1
ATOM 2180 O O . PHE B 1 40 ? -4.809 -1.71 -4.949 1 98.31 40 PHE B O 1
ATOM 2187 N N . LEU B 1 41 ? -4.371 0.297 -4.098 1 97.5 41 LEU B N 1
ATOM 2188 C CA . LEU B 1 41 ? -3.736 0.705 -5.348 1 97.5 41 LEU B CA 1
ATOM 2189 C C . LEU B 1 41 ? -2.539 -0.185 -5.668 1 97.5 41 LEU B C 1
ATOM 2191 O O . LEU B 1 41 ? -2.363 -0.608 -6.812 1 97.5 41 LEU B O 1
ATOM 2195 N N . THR B 1 42 ? -1.798 -0.45 -4.664 1 97.56 42 THR B N 1
ATOM 2196 C CA . THR B 1 42 ? -0.625 -1.308 -4.797 1 97.56 42 THR B CA 1
ATOM 2197 C C . THR B 1 42 ? -1.033 -2.725 -5.188 1 97.56 42 THR B C 1
ATOM 2199 O O . THR B 1 42 ? -0.449 -3.314 -6.102 1 97.56 42 THR B O 1
ATOM 2202 N N . LEU B 1 43 ? -2.047 -3.232 -4.559 1 97.19 43 LEU B N 1
ATOM 2203 C CA . LEU B 1 43 ? -2.48 -4.602 -4.82 1 97.19 43 LEU B CA 1
ATOM 2204 C C . LEU B 1 43 ? -3.088 -4.723 -6.211 1 97.19 43 LEU B C 1
ATOM 2206 O O . LEU B 1 43 ? -2.875 -5.723 -6.902 1 97.19 43 LEU B O 1
ATOM 2210 N N . VAL B 1 44 ? -3.816 -3.746 -6.582 1 97.31 44 VAL B N 1
ATOM 2211 C CA . VAL B 1 44 ? -4.391 -3.771 -7.922 1 97.31 44 VAL B CA 1
ATOM 2212 C C . VAL B 1 44 ? -3.273 -3.746 -8.961 1 97.31 44 VAL B C 1
ATOM 2214 O O . VAL B 1 44 ? -3.34 -4.457 -9.969 1 97.31 44 VAL B O 1
ATOM 2217 N N . ALA B 1 45 ? -2.232 -3 -8.695 1 94.25 45 ALA B N 1
ATOM 2218 C CA . ALA B 1 45 ? -1.144 -2.824 -9.656 1 94.25 45 ALA B CA 1
ATOM 2219 C C . ALA B 1 45 ? -0.257 -4.066 -9.711 1 94.25 45 ALA B C 1
ATOM 2221 O O . ALA B 1 45 ? 0.243 -4.434 -10.773 1 94.25 45 ALA B O 1
ATOM 2222 N N . ILE B 1 46 ? -0.104 -4.754 -8.602 1 93.31 46 ILE B N 1
ATOM 2223 C CA . ILE B 1 46 ? 0.947 -5.766 -8.547 1 93.31 46 ILE B CA 1
ATOM 2224 C C . ILE B 1 46 ? 0.322 -7.152 -8.445 1 93.31 46 ILE B C 1
ATOM 2226 O O . ILE B 1 46 ? 0.768 -8.094 -9.109 1 93.31 46 ILE B O 1
ATOM 2230 N N . ARG B 1 47 ? -0.689 -7.289 -7.57 1 93.38 47 ARG B N 1
ATOM 2231 C CA . ARG B 1 47 ? -1.334 -8.594 -7.43 1 93.38 47 ARG B CA 1
ATOM 2232 C C . ARG B 1 47 ? -2.271 -8.867 -8.602 1 93.38 47 ARG B C 1
ATOM 2234 O O . ARG B 1 47 ? -2.332 -9.992 -9.102 1 93.38 47 ARG B O 1
ATOM 2241 N N . ARG B 1 48 ? -3.053 -7.914 -9 1 95.75 48 ARG B N 1
ATOM 2242 C CA . ARG B 1 48 ? -3.934 -7.918 -10.164 1 95.75 48 ARG B CA 1
ATOM 2243 C C . ARG B 1 48 ? -4.934 -9.07 -10.094 1 95.75 48 ARG B C 1
ATOM 2245 O O . ARG B 1 48 ? -5.125 -9.789 -11.07 1 95.75 48 ARG B O 1
ATOM 2252 N N . ASP B 1 49 ? -5.52 -9.344 -9.031 1 94.81 49 ASP B N 1
ATOM 2253 C CA . ASP B 1 49 ? -6.621 -10.297 -8.945 1 94.81 49 ASP B CA 1
ATOM 2254 C C . ASP B 1 49 ? -7.969 -9.578 -8.992 1 94.81 49 ASP B C 1
ATOM 2256 O O . ASP B 1 49 ? -8.109 -8.469 -8.477 1 94.81 49 ASP B O 1
ATOM 2260 N N . LEU B 1 50 ? -8.922 -10.188 -9.539 1 96.69 50 LEU B N 1
ATOM 2261 C CA . LEU B 1 50 ? -10.195 -9.562 -9.875 1 96.69 50 LEU B CA 1
ATOM 2262 C C . LEU B 1 50 ? -10.969 -9.195 -8.617 1 96.69 50 LEU B C 1
ATOM 2264 O O . LEU B 1 50 ? -11.625 -8.148 -8.57 1 96.69 50 LEU B O 1
ATOM 2268 N N . PHE B 1 51 ? -10.906 -9.977 -7.59 1 95 51 PHE B N 1
ATOM 2269 C CA . PHE B 1 51 ? -11.609 -9.656 -6.355 1 95 51 PHE B CA 1
ATOM 2270 C C . PHE B 1 51 ? -11.078 -8.367 -5.746 1 95 51 PHE B C 1
ATOM 2272 O O . PHE B 1 51 ? -11.852 -7.535 -5.262 1 95 51 PHE B O 1
ATOM 2279 N N . THR B 1 52 ? -9.75 -8.203 -5.707 1 96.44 52 THR B N 1
ATOM 2280 C CA . THR B 1 52 ? -9.133 -6.98 -5.199 1 96.44 52 THR B CA 1
ATOM 2281 C C . THR B 1 52 ? -9.555 -5.777 -6.035 1 96.44 52 THR B C 1
ATOM 2283 O O . THR B 1 52 ? -9.836 -4.707 -5.492 1 96.44 52 THR B O 1
ATOM 2286 N N . VAL 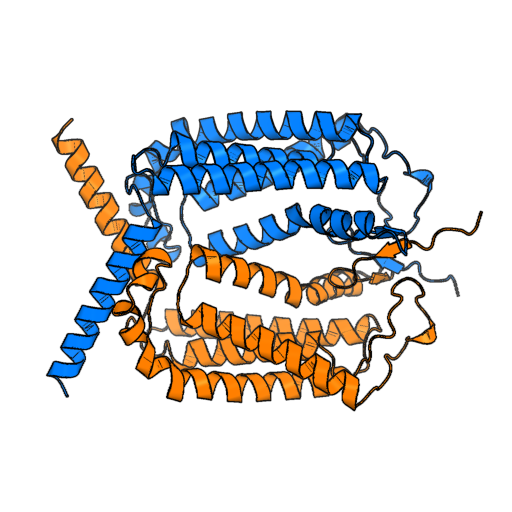B 1 53 ? -9.633 -5.961 -7.332 1 97.94 53 VAL B N 1
ATOM 2287 C CA . VAL B 1 53 ? -10.039 -4.887 -8.234 1 97.94 53 VAL B CA 1
ATOM 2288 C C . VAL B 1 53 ? -11.469 -4.453 -7.902 1 97.94 53 VAL B C 1
ATOM 2290 O O . VAL B 1 53 ? -11.742 -3.258 -7.773 1 97.94 53 VAL B O 1
ATOM 2293 N N . PHE B 1 54 ? -12.32 -5.352 -7.762 1 98.19 54 PHE B N 1
ATOM 2294 C CA . PHE B 1 54 ? -13.711 -5.012 -7.523 1 98.19 54 PHE B CA 1
ATOM 2295 C C . PHE B 1 54 ? -13.922 -4.539 -6.09 1 98.19 54 PHE B C 1
ATOM 2297 O O . PHE B 1 54 ? -14.805 -3.723 -5.82 1 98.19 54 PHE B O 1
ATOM 2304 N N . PHE B 1 55 ? -13.102 -5.078 -5.152 1 98.38 55 PHE B N 1
ATOM 2305 C CA . PHE B 1 55 ? -13.086 -4.504 -3.811 1 98.38 55 PHE B CA 1
ATOM 2306 C C . PHE B 1 55 ? -12.711 -3.025 -3.857 1 98.38 55 PHE B C 1
ATOM 2308 O O . PHE B 1 55 ? -13.414 -2.186 -3.285 1 98.38 55 PHE B O 1
ATOM 2315 N N . PHE B 1 56 ? -11.703 -2.705 -4.562 1 98.81 56 PHE B N 1
ATOM 2316 C CA . PHE B 1 56 ? -11.227 -1.333 -4.699 1 98.81 56 PHE B CA 1
ATOM 2317 C C . PHE B 1 56 ? -12.289 -0.456 -5.359 1 98.81 56 PHE B C 1
ATOM 2319 O O . PHE B 1 56 ? -12.523 0.673 -4.922 1 98.81 56 PHE B O 1
ATOM 2326 N N . THR B 1 57 ? -12.891 -0.958 -6.406 1 98.69 57 THR B N 1
ATOM 2327 C CA . THR B 1 57 ? -13.969 -0.236 -7.07 1 98.69 57 THR B CA 1
ATOM 2328 C C . THR B 1 57 ? -15.102 0.06 -6.098 1 98.69 57 THR B C 1
ATOM 2330 O O . THR B 1 57 ? -15.68 1.149 -6.121 1 98.69 57 THR B O 1
ATOM 2333 N N . GLY B 1 58 ? -15.43 -0.91 -5.27 1 98.81 58 GLY B N 1
ATOM 2334 C CA . GLY B 1 58 ? -16.438 -0.701 -4.25 1 98.81 58 GLY B CA 1
ATOM 2335 C C . GLY B 1 58 ? -16.094 0.404 -3.273 1 98.81 58 GLY B C 1
ATOM 2336 O O . GLY B 1 58 ? -16.953 1.193 -2.883 1 98.81 58 GLY B O 1
ATOM 2337 N N . LEU B 1 59 ? -14.852 0.428 -2.859 1 98.75 59 LEU B N 1
ATOM 2338 C CA . LEU B 1 59 ? -14.391 1.485 -1.97 1 98.75 59 LEU B CA 1
ATOM 2339 C C . LEU B 1 59 ? -14.57 2.855 -2.613 1 98.75 59 LEU B C 1
ATOM 2341 O O . LEU B 1 59 ? -15.008 3.803 -1.957 1 98.75 59 LEU B O 1
ATOM 2345 N N . LEU B 1 60 ? -14.234 2.955 -3.898 1 98.5 60 LEU B N 1
ATOM 2346 C CA . LEU B 1 60 ? -14.359 4.219 -4.621 1 98.5 60 LEU B CA 1
ATOM 2347 C C . LEU B 1 60 ? -15.82 4.621 -4.777 1 98.5 60 LEU B C 1
ATOM 2349 O O . LEU B 1 60 ? -16.172 5.793 -4.617 1 98.5 60 LEU B O 1
ATOM 2353 N N . LEU B 1 61 ? -16.641 3.666 -5.113 1 98.69 61 LEU B N 1
ATOM 2354 C CA . LEU B 1 61 ? -18.062 3.939 -5.23 1 98.69 61 LEU B CA 1
ATOM 2355 C C . LEU B 1 61 ? -18.641 4.387 -3.895 1 98.69 61 LEU B C 1
ATOM 2357 O O . LEU B 1 61 ? -19.484 5.281 -3.848 1 98.69 61 LEU B O 1
ATOM 2361 N N . ASN B 1 62 ? -18.203 3.713 -2.842 1 98.69 62 ASN B N 1
ATOM 2362 C CA . ASN B 1 62 ? -18.625 4.082 -1.494 1 98.69 62 ASN B CA 1
ATOM 2363 C C . ASN B 1 62 ? -18.234 5.52 -1.159 1 98.69 62 ASN B C 1
ATOM 2365 O O . ASN B 1 62 ? -19.031 6.254 -0.559 1 98.69 62 ASN B O 1
ATOM 2369 N N . GLU B 1 63 ? -17.047 5.953 -1.515 1 97.56 63 GLU B N 1
ATOM 2370 C CA . GLU B 1 63 ? -16.625 7.332 -1.314 1 97.56 63 GLU B CA 1
ATOM 2371 C C . GLU B 1 63 ? -17.469 8.305 -2.129 1 97.56 63 GLU B C 1
ATOM 2373 O O . GLU B 1 63 ? -17.812 9.391 -1.655 1 97.56 63 GLU B O 1
ATOM 2378 N N . SER B 1 64 ? -17.766 7.941 -3.342 1 98.06 64 SER B N 1
ATOM 2379 C CA . SER B 1 64 ? -18.625 8.766 -4.188 1 98.06 64 SER B CA 1
ATOM 2380 C C . SER B 1 64 ? -20.016 8.914 -3.584 1 98.06 64 SER B C 1
ATOM 2382 O O . SER B 1 64 ? -20.594 10 -3.617 1 98.06 64 SER B O 1
ATOM 2384 N N . LEU B 1 65 ? -20.516 7.832 -3.09 1 98.38 65 LEU B N 1
ATOM 2385 C CA . LEU B 1 65 ? -21.797 7.875 -2.412 1 98.38 65 LEU B CA 1
ATOM 2386 C C . LEU B 1 65 ? -21.75 8.836 -1.227 1 98.38 65 LEU B C 1
ATOM 2388 O O . LEU B 1 65 ? -22.703 9.602 -1.012 1 98.38 65 LEU B O 1
ATOM 2392 N N . ASN B 1 66 ? -20.703 8.781 -0.454 1 98.12 66 ASN B N 1
ATOM 2393 C CA . ASN B 1 66 ? -20.547 9.688 0.677 1 98.12 66 ASN B CA 1
ATOM 2394 C C . ASN B 1 66 ? -20.578 11.148 0.232 1 98.12 66 ASN B C 1
ATOM 2396 O O . ASN B 1 66 ? -21.25 11.977 0.854 1 98.12 66 ASN B O 1
ATOM 2400 N N . MET B 1 67 ? -19.844 11.422 -0.813 1 96.19 67 MET B N 1
ATOM 2401 C CA . MET B 1 67 ? -19.812 12.781 -1.351 1 96.19 67 MET B CA 1
ATOM 2402 C C . MET B 1 67 ? -21.219 13.234 -1.747 1 96.19 67 MET B C 1
ATOM 2404 O O . MET B 1 67 ? -21.625 14.359 -1.446 1 96.19 67 MET B O 1
ATOM 2408 N N . PHE B 1 68 ? -21.875 12.383 -2.396 1 97.38 68 PHE B N 1
ATOM 2409 C CA . PHE B 1 68 ? -23.234 12.68 -2.814 1 97.38 68 PHE B CA 1
ATOM 2410 C C . PHE B 1 68 ? -24.125 12.977 -1.607 1 97.38 68 PHE B C 1
ATOM 2412 O O . PHE B 1 68 ? -24.859 13.961 -1.604 1 97.38 68 PHE B O 1
ATOM 2419 N N . LEU B 1 69 ? -24.078 12.188 -0.564 1 97.62 69 LEU B N 1
ATOM 2420 C CA . LEU B 1 69 ? -24.891 12.352 0.631 1 97.62 69 LEU B CA 1
ATOM 2421 C C . LEU B 1 69 ? -24.547 13.641 1.358 1 97.62 69 LEU B C 1
ATOM 2423 O O . LEU B 1 69 ? -25.438 14.352 1.833 1 97.62 69 LEU B O 1
ATOM 2427 N N . LYS B 1 70 ? -23.281 13.938 1.428 1 95.25 70 LYS B N 1
ATOM 2428 C CA . LYS B 1 70 ? -22.859 15.164 2.1 1 95.25 70 LYS B CA 1
ATOM 2429 C C . LYS B 1 70 ? -23.422 16.391 1.408 1 95.25 70 LYS B C 1
ATOM 2431 O O . LYS B 1 70 ? -23.828 17.359 2.07 1 95.25 70 LYS B O 1
ATOM 2436 N N . TYR B 1 71 ? -23.422 16.328 0.157 1 95.31 71 TYR B N 1
ATOM 2437 C CA . TYR B 1 71 ? -23.891 17.484 -0.603 1 95.31 71 TYR B CA 1
ATOM 2438 C C . TYR B 1 71 ? -25.422 17.547 -0.617 1 95.31 71 TYR B C 1
ATOM 2440 O O . TYR B 1 71 ? -26 18.578 -0.941 1 95.31 71 TYR B O 1
ATOM 2448 N N . THR B 1 72 ? -26.047 16.531 -0.29 1 96.44 72 THR B N 1
ATOM 2449 C CA . THR B 1 72 ? -27.5 16.5 -0.177 1 96.44 72 THR B CA 1
ATOM 2450 C C . THR B 1 72 ? -27.953 16.906 1.225 1 96.44 72 THR B C 1
ATOM 2452 O O . THR B 1 72 ? -28.891 17.688 1.379 1 96.44 72 THR B O 1
ATOM 2455 N N . ILE B 1 73 ? -27.266 16.469 2.232 1 96.19 73 ILE B N 1
ATOM 2456 C CA . ILE B 1 73 ? -27.656 16.688 3.619 1 96.19 73 ILE B CA 1
ATOM 2457 C C . ILE B 1 73 ? -27.141 18.047 4.09 1 96.19 73 ILE B C 1
ATOM 2459 O O . ILE B 1 73 ? -27.828 18.766 4.812 1 96.19 73 ILE B O 1
ATOM 2463 N N . LYS B 1 74 ? -25.875 18.359 3.779 1 93.81 74 LYS B N 1
ATOM 2464 C CA . LYS B 1 74 ? -25.234 19.641 4.016 1 93.81 74 LYS B CA 1
ATOM 2465 C C . LYS B 1 74 ? -25.172 19.953 5.508 1 93.81 74 LYS B C 1
ATOM 2467 O O . LYS B 1 74 ? -25.328 21.109 5.906 1 93.81 74 LYS B O 1
ATOM 2472 N N . GLU B 1 75 ? -25.094 18.953 6.301 1 94 75 GLU B N 1
ATOM 2473 C CA . GLU B 1 75 ? -24.875 19.188 7.73 1 94 75 GLU B CA 1
ATOM 2474 C C . GLU B 1 75 ? -23.438 19.594 8.016 1 94 75 GLU B C 1
ATOM 2476 O O . GLU B 1 75 ? -22.5 18.938 7.555 1 94 75 GLU B O 1
ATOM 2481 N N . PRO B 1 76 ? -23.266 20.656 8.742 1 91 76 PRO B N 1
ATOM 2482 C CA . PRO B 1 76 ? -21.906 21.109 9.031 1 91 76 PRO B CA 1
ATOM 2483 C C . PRO B 1 76 ? -21.188 20.219 10.031 1 91 76 PRO B C 1
ATOM 2485 O O . PRO B 1 76 ? -21.828 19.469 10.766 1 91 76 PRO B O 1
ATOM 2488 N N . ARG B 1 77 ? -19.844 20.328 10.031 1 90.62 77 ARG B N 1
ATOM 2489 C CA . ARG B 1 77 ? -19.016 19.688 11.055 1 90.62 77 ARG B CA 1
ATOM 2490 C C . ARG B 1 77 ? -19.156 20.406 12.398 1 90.62 77 ARG B C 1
ATOM 2492 O O . ARG B 1 77 ? -19.625 21.531 12.453 1 90.62 77 ARG B O 1
ATOM 2499 N N . PRO B 1 78 ? -18.984 19.766 13.5 1 87.75 78 PRO B N 1
ATOM 2500 C CA . PRO B 1 78 ? -19.141 20.406 14.805 1 87.75 78 PRO B CA 1
ATOM 2501 C C . PRO B 1 78 ? -18.266 21.641 14.969 1 87.75 78 PRO B C 1
ATOM 2503 O O . PRO B 1 78 ? -18.688 22.641 15.547 1 87.75 78 PRO B O 1
ATOM 2506 N N . ASN B 1 79 ? -17.031 21.625 14.68 1 72.12 79 ASN B N 1
ATOM 2507 C CA . ASN B 1 79 ? -16.141 22.766 14.859 1 72.12 79 ASN B CA 1
ATOM 2508 C C . ASN B 1 79 ? -15.875 23.484 13.547 1 72.12 79 ASN B C 1
ATOM 2510 O O . ASN B 1 79 ? -14.719 23.781 13.219 1 72.12 79 ASN B O 1
ATOM 2514 N N . SER B 1 80 ? -16.891 23.531 12.727 1 63 80 SER B N 1
ATOM 2515 C CA . SER B 1 80 ? -16.719 24.125 11.414 1 63 80 SER B CA 1
ATOM 2516 C C . SER B 1 80 ? -16.281 25.594 11.523 1 63 80 SER B C 1
ATOM 2518 O O . SER B 1 80 ? -15.703 26.141 10.586 1 63 80 SER B O 1
ATOM 2520 N N . ASP B 1 81 ? -16.688 26.328 12.531 1 53.12 81 ASP B N 1
ATOM 2521 C CA . ASP B 1 81 ? -16.266 27.719 12.633 1 53.12 81 ASP B CA 1
ATOM 2522 C C . ASP B 1 81 ? -14.75 27.812 12.742 1 53.12 81 ASP B C 1
ATOM 2524 O O . ASP B 1 81 ? -14.164 28.875 12.469 1 53.12 81 ASP B O 1
ATOM 2528 N N . ILE B 1 82 ? -14.164 26.953 13.484 1 43.22 82 ILE B N 1
ATOM 2529 C CA . ILE B 1 82 ? -12.867 27.219 14.094 1 43.22 82 ILE B CA 1
ATOM 2530 C C . ILE B 1 82 ? -11.766 27.078 13.039 1 43.22 82 ILE B C 1
ATOM 2532 O O . ILE B 1 82 ? -10.891 27.922 12.938 1 43.22 82 ILE B O 1
ATOM 2536 N N . SER B 1 83 ? -11.164 25.859 12.742 1 45.16 83 SER B N 1
ATOM 2537 C CA . SER B 1 83 ? -9.781 25.766 12.297 1 45.16 83 SER B CA 1
ATOM 2538 C C . SER B 1 83 ? -9.641 26.141 10.828 1 45.16 83 SER B C 1
ATOM 2540 O O . SER B 1 83 ? -10.273 25.531 9.969 1 45.16 83 SER B O 1
ATOM 2542 N N . SER B 1 84 ? -9.383 27.438 10.516 1 45.38 84 SER B N 1
ATOM 2543 C CA . SER B 1 84 ? -8.992 28.219 9.352 1 45.38 84 SER B CA 1
ATOM 2544 C C . SER B 1 84 ? -8.188 27.391 8.359 1 45.38 84 SER B C 1
ATOM 2546 O O . SER B 1 84 ? -7.914 27.844 7.246 1 45.38 84 SER B O 1
ATOM 2548 N N . ALA B 1 85 ? -7.441 26.469 8.812 1 47.53 85 ALA B N 1
ATOM 2549 C CA . ALA B 1 85 ? -6.371 25.969 7.941 1 47.53 85 ALA B CA 1
ATOM 2550 C C . ALA B 1 85 ? -6.93 25.141 6.801 1 47.53 85 ALA B C 1
ATOM 2552 O O . ALA B 1 85 ? -6.211 24.797 5.855 1 47.53 85 ALA B O 1
ATOM 2553 N N . VAL B 1 86 ? -8.219 24.516 6.91 1 49.25 86 VAL B N 1
ATOM 2554 C CA . VAL B 1 86 ? -8.727 23.719 5.797 1 49.25 86 VAL B CA 1
ATOM 2555 C C . VAL B 1 86 ? -9.883 24.469 5.117 1 49.25 86 VAL B C 1
ATOM 2557 O O . VAL B 1 86 ? -10.898 24.75 5.75 1 49.25 86 VAL B O 1
ATOM 2560 N N . LEU B 1 87 ? -9.664 25.344 4.164 1 45.75 87 LEU B N 1
ATOM 2561 C CA . LEU B 1 87 ? -10.555 26.234 3.428 1 45.75 87 LEU B CA 1
ATOM 2562 C C . LEU B 1 87 ? -11.906 25.578 3.182 1 45.75 87 LEU B C 1
ATOM 2564 O O . LEU B 1 87 ? -12.906 26.266 2.949 1 45.75 87 LEU B O 1
ATOM 2568 N N . ARG B 1 88 ? -12.016 24.469 2.674 1 50.91 88 ARG B N 1
ATOM 2569 C CA . ARG B 1 88 ? -13.273 24.172 1.98 1 50.91 88 ARG B CA 1
ATOM 2570 C C . ARG B 1 88 ? -14.32 23.641 2.945 1 50.91 88 ARG B C 1
ATOM 2572 O O . ARG B 1 88 ? -14 22.859 3.848 1 50.91 88 ARG B O 1
ATOM 2579 N N . VAL B 1 89 ? -15.32 24.438 3.139 1 53.34 89 VAL B N 1
ATOM 2580 C CA . VAL B 1 89 ? -16.531 23.984 3.826 1 53.34 89 VAL B CA 1
ATOM 2581 C C . VAL B 1 89 ? -16.781 22.516 3.518 1 53.34 89 VAL B C 1
ATOM 2583 O O . VAL B 1 89 ? -17.078 22.156 2.375 1 53.34 89 VAL B O 1
ATOM 2586 N N . GLU B 1 90 ? -16.203 21.547 4.312 1 76.94 90 GLU B N 1
ATOM 2587 C CA . GLU B 1 90 ? -16.516 20.141 4.102 1 76.94 90 GLU B CA 1
ATOM 2588 C C . GLU B 1 90 ? -17.672 19.688 4.992 1 76.94 90 GLU B C 1
ATOM 2590 O O . GLU B 1 90 ? -17.672 19.938 6.195 1 76.94 90 GLU B O 1
ATOM 2595 N N . TYR B 1 91 ? -18.891 19.438 4.355 1 90.19 91 TYR B N 1
ATOM 2596 C CA . TYR B 1 91 ? -20.016 18.844 5.066 1 90.19 91 TYR B CA 1
ATOM 2597 C C . TYR B 1 91 ? -19.594 17.594 5.832 1 90.19 91 TYR B C 1
ATOM 2599 O O . TYR B 1 91 ? -18.688 16.891 5.41 1 90.19 91 TYR B O 1
ATOM 2607 N N . GLY B 1 92 ? -20.297 17.453 6.98 1 93.56 92 GLY B N 1
ATOM 2608 C CA . GLY B 1 92 ? -19.812 16.438 7.891 1 93.56 92 GLY B CA 1
ATOM 2609 C C . GLY B 1 92 ? -20.641 15.172 7.883 1 93.56 92 GLY B C 1
ATOM 2610 O O . GLY B 1 92 ? -20.203 14.133 8.359 1 93.56 92 GLY B O 1
ATOM 2611 N N . MET B 1 93 ? -21.906 15.203 7.328 1 96.12 93 MET B N 1
ATOM 2612 C CA . MET B 1 93 ? -22.828 14.062 7.426 1 96.12 93 MET B CA 1
ATOM 2613 C C . MET B 1 93 ? -22.984 13.383 6.07 1 96.12 93 MET B C 1
ATOM 2615 O O . MET B 1 93 ? -23.422 14.008 5.102 1 96.12 93 MET B O 1
ATOM 2619 N N . PRO B 1 94 ? -22.75 12.086 6.004 1 97.69 94 PRO B N 1
ATOM 2620 C CA . PRO B 1 94 ? -22.172 11.242 7.051 1 97.69 94 PRO B CA 1
ATOM 2621 C C . PRO B 1 94 ? -20.641 11.297 7.082 1 97.69 94 PRO B C 1
ATOM 2623 O O . PRO B 1 94 ? -20.016 11.781 6.133 1 97.69 94 PRO B O 1
ATOM 2626 N N . SER B 1 95 ? -20.047 10.859 8.195 1 97.25 95 SER B N 1
ATOM 2627 C CA . SER B 1 95 ? -18.594 10.781 8.289 1 97.25 95 SER B CA 1
ATOM 2628 C C . SER B 1 95 ? -18.016 9.867 7.215 1 97.25 95 SER B C 1
ATOM 2630 O O . SER B 1 95 ? -18.375 8.688 7.141 1 97.25 95 SER B O 1
ATOM 2632 N N . SER B 1 96 ? -17.125 10.359 6.418 1 96.88 96 SER B N 1
ATOM 2633 C CA . SER B 1 96 ? -16.547 9.578 5.332 1 96.88 96 SER B CA 1
ATOM 2634 C C . SER B 1 96 ? -15.602 8.516 5.859 1 96.88 96 SER B C 1
ATOM 2636 O O . SER B 1 96 ? -15.555 7.398 5.34 1 96.88 96 SER B O 1
ATOM 2638 N N . HIS B 1 97 ? -14.805 8.812 6.875 1 97.62 97 HIS B N 1
ATOM 2639 C CA . HIS B 1 97 ? -13.867 7.844 7.449 1 97.62 97 HIS B CA 1
ATOM 2640 C C . HIS B 1 97 ? -14.609 6.664 8.062 1 97.62 97 HIS B C 1
ATOM 2642 O O . HIS B 1 97 ? -14.25 5.508 7.832 1 97.62 97 HIS B O 1
ATOM 2648 N N . ALA B 1 98 ? -15.617 7.039 8.812 1 98.38 98 ALA B N 1
ATOM 2649 C CA . ALA B 1 98 ? -16.406 5.965 9.414 1 98.38 98 ALA B CA 1
ATOM 2650 C C . ALA B 1 98 ? -17.062 5.098 8.336 1 98.38 98 ALA B C 1
ATOM 2652 O O . ALA B 1 98 ? -17.031 3.867 8.422 1 98.38 98 ALA B O 1
ATOM 2653 N N . GLN B 1 99 ? -17.641 5.734 7.367 1 98.81 99 GLN B N 1
ATOM 2654 C CA . GLN B 1 99 ? -18.281 5.023 6.262 1 98.81 99 GLN B CA 1
ATOM 2655 C C . GLN B 1 99 ? -17.266 4.137 5.531 1 98.81 99 GLN B C 1
ATOM 2657 O O . GLN B 1 99 ? -17.562 2.973 5.246 1 98.81 99 GLN B O 1
ATOM 2662 N N . PHE B 1 100 ? -16.141 4.656 5.25 1 98.81 100 PHE B N 1
ATOM 2663 C CA . PHE B 1 100 ? -15.094 3.957 4.52 1 98.81 100 PHE B CA 1
ATOM 2664 C C . PHE B 1 100 ? -14.641 2.719 5.285 1 98.81 100 PHE B C 1
ATOM 2666 O O . PHE B 1 100 ? -14.57 1.627 4.719 1 98.81 100 PHE B O 1
ATOM 2673 N N . MET B 1 101 ? -14.367 2.873 6.551 1 98.88 101 MET B N 1
ATOM 2674 C CA . MET B 1 101 ? -13.828 1.78 7.355 1 98.88 101 MET B CA 1
ATOM 2675 C C . MET B 1 101 ? -14.883 0.7 7.582 1 98.88 101 MET B C 1
ATOM 2677 O O . MET B 1 101 ? -14.562 -0.487 7.637 1 98.88 101 MET B O 1
ATOM 2681 N N . ALA B 1 102 ? -16.094 1.127 7.73 1 98.88 102 ALA B N 1
ATOM 2682 C CA . ALA B 1 102 ? -17.156 0.141 7.887 1 98.88 102 ALA B CA 1
ATOM 2683 C C . ALA B 1 102 ? -17.359 -0.657 6.602 1 98.88 102 ALA B C 1
ATOM 2685 O O . ALA B 1 102 ? -17.594 -1.868 6.648 1 98.88 102 ALA B O 1
ATOM 2686 N N . PHE B 1 103 ? -17.344 0.04 5.496 1 98.94 103 PHE B N 1
ATOM 2687 C CA . PHE B 1 103 ? -17.406 -0.65 4.211 1 98.94 103 PHE B CA 1
ATOM 2688 C C . PHE B 1 103 ? -16.297 -1.681 4.094 1 98.94 103 PHE B C 1
ATOM 2690 O O . PHE B 1 103 ? -16.547 -2.84 3.76 1 98.94 103 PHE B O 1
ATOM 2697 N N . PHE B 1 104 ? -15.117 -1.229 4.398 1 98.94 104 PHE B N 1
ATOM 2698 C CA . PHE B 1 104 ? -13.938 -2.084 4.293 1 98.94 104 PHE B CA 1
ATOM 2699 C C . PHE B 1 104 ? -14.086 -3.316 5.176 1 98.94 104 PHE B C 1
ATOM 2701 O O . PHE B 1 104 ? -13.891 -4.445 4.715 1 98.94 104 PHE B O 1
ATOM 2708 N N . ALA B 1 105 ? -14.422 -3.104 6.434 1 98.88 105 ALA B N 1
ATOM 2709 C CA . ALA B 1 105 ? -14.531 -4.195 7.398 1 98.88 105 ALA B CA 1
ATOM 2710 C C . ALA B 1 105 ? -15.617 -5.188 6.984 1 98.88 105 ALA B C 1
ATOM 2712 O O . ALA B 1 105 ? -15.422 -6.402 7.07 1 98.88 105 ALA B O 1
ATOM 2713 N N . THR B 1 106 ? -16.703 -4.672 6.531 1 98.81 106 THR B N 1
ATOM 2714 C CA . THR B 1 106 ? -17.797 -5.531 6.102 1 98.81 106 THR B CA 1
ATOM 2715 C C . THR B 1 106 ? -17.406 -6.355 4.883 1 98.81 106 THR B C 1
ATOM 2717 O O . THR B 1 106 ? -17.609 -7.57 4.859 1 98.81 106 THR B O 1
ATOM 2720 N N . PHE B 1 107 ? -16.812 -5.707 3.973 1 98.38 107 PHE B N 1
ATOM 2721 C CA . PHE B 1 107 ? -16.453 -6.383 2.732 1 98.38 107 PHE B CA 1
ATOM 2722 C C . PHE B 1 107 ? -15.398 -7.453 2.986 1 98.38 107 PHE B C 1
ATOM 2724 O O . PHE B 1 107 ? -15.5 -8.57 2.473 1 98.38 107 PHE B O 1
ATOM 2731 N N . VAL B 1 108 ? -14.375 -7.168 3.758 1 97 108 VAL B N 1
ATOM 2732 C CA . VAL B 1 108 ? -13.344 -8.133 4.117 1 97 108 VAL B CA 1
ATOM 2733 C C . VAL B 1 108 ? -13.977 -9.352 4.781 1 97 108 VAL B C 1
ATOM 2735 O O . VAL B 1 108 ? -13.633 -10.492 4.465 1 97 108 VAL B O 1
ATOM 2738 N N . THR B 1 109 ? -14.867 -9.062 5.676 1 96.81 109 THR B N 1
ATOM 2739 C CA . THR B 1 109 ? -15.523 -10.133 6.414 1 96.81 109 THR B CA 1
ATOM 2740 C C . THR B 1 109 ? -16.312 -11.031 5.465 1 96.81 109 THR B C 1
ATOM 2742 O O . THR B 1 109 ? -16.219 -12.258 5.535 1 96.81 109 THR B O 1
ATOM 2745 N N . LEU B 1 110 ? -17.031 -10.445 4.59 1 95.94 110 LEU B N 1
ATOM 2746 C CA . LEU B 1 110 ? -17.828 -11.219 3.639 1 95.94 110 LEU B CA 1
ATOM 2747 C C . LEU B 1 110 ? -16.922 -11.984 2.676 1 95.94 110 LEU B C 1
ATOM 2749 O O . LEU B 1 110 ? -17.203 -13.148 2.354 1 95.94 110 LEU B O 1
ATOM 2753 N N . LEU B 1 111 ? -15.875 -11.375 2.25 1 92.81 111 LEU B N 1
ATOM 2754 C CA . LEU B 1 111 ? -14.938 -12.039 1.354 1 92.81 111 LEU B CA 1
ATOM 2755 C C . LEU B 1 111 ? -14.328 -13.273 2.02 1 92.81 111 LEU B C 1
ATOM 2757 O O . LEU B 1 111 ? -14.219 -14.336 1.392 1 92.81 111 LEU B O 1
ATOM 2761 N N . LEU B 1 112 ? -13.969 -13.148 3.238 1 90.56 112 LEU B N 1
ATOM 2762 C CA . LEU B 1 112 ? -13.281 -14.227 3.939 1 90.56 112 LEU B CA 1
ATOM 2763 C C . LEU B 1 112 ? -14.25 -15.352 4.297 1 90.56 112 LEU B C 1
ATOM 2765 O O . LEU B 1 112 ? -13.914 -16.531 4.188 1 90.56 112 LEU B O 1
ATOM 2769 N N . PHE B 1 113 ? -15.461 -15.031 4.656 1 90.62 113 PHE B N 1
ATOM 2770 C CA . PHE B 1 113 ? -16.344 -16.047 5.219 1 90.62 113 PHE B CA 1
ATOM 2771 C C . PHE B 1 113 ? -17.312 -16.562 4.16 1 90.62 113 PHE B C 1
ATOM 2773 O O . PHE B 1 113 ? -17.844 -17.672 4.289 1 90.62 113 PHE B O 1
ATOM 2780 N N . VAL B 1 114 ? -17.547 -15.906 3.176 1 87.5 114 VAL B N 1
ATOM 2781 C CA . VAL B 1 114 ? -18.453 -16.375 2.133 1 87.5 114 VAL B CA 1
ATOM 2782 C C . VAL B 1 114 ? -17.656 -16.953 0.966 1 87.5 114 VAL B C 1
ATOM 2784 O O . VAL B 1 114 ? -17.953 -18.031 0.48 1 87.5 114 VAL B O 1
ATOM 2787 N N . ARG B 1 115 ? -16.609 -16.422 0.543 1 76.44 115 ARG B N 1
ATOM 2788 C CA . ARG B 1 115 ? -15.883 -16.828 -0.651 1 76.44 115 ARG B CA 1
ATOM 2789 C C . ARG B 1 115 ? -14.797 -17.844 -0.305 1 76.44 115 ARG B C 1
ATOM 2791 O O . ARG B 1 115 ? -14.57 -18.797 -1.055 1 76.44 115 ARG B O 1
ATOM 2798 N N . ALA B 1 116 ? -14.047 -17.578 0.79 1 64.69 116 ALA B N 1
ATOM 2799 C CA . ALA B 1 116 ? -12.922 -18.438 1.113 1 64.69 116 ALA B CA 1
ATOM 2800 C C . ALA B 1 116 ? -13.383 -19.703 1.827 1 64.69 116 ALA B C 1
ATOM 2802 O O . ALA B 1 116 ? -12.586 -20.406 2.461 1 64.69 116 ALA B O 1
ATOM 2803 N N . THR B 1 117 ? -14.57 -20.016 1.936 1 58.47 117 THR B N 1
ATOM 2804 C CA . THR B 1 117 ? -15.156 -21.078 2.746 1 58.47 117 THR B CA 1
ATOM 2805 C C . THR B 1 117 ? -14.602 -22.438 2.338 1 58.47 117 THR B C 1
ATOM 2807 O O . THR B 1 117 ? -14.883 -23.453 2.99 1 58.47 117 THR B O 1
ATOM 2810 N N . LEU B 1 118 ? -13.688 -22.391 1.358 1 54 118 LEU B N 1
ATOM 2811 C CA . LEU B 1 118 ? -13.359 -23.75 0.933 1 54 118 LEU B CA 1
ATOM 2812 C C . LEU B 1 118 ? -12.414 -24.422 1.921 1 54 118 LEU B C 1
ATOM 2814 O O . LEU B 1 118 ? -12.258 -25.641 1.91 1 54 118 LEU B O 1
ATOM 2818 N N . SER B 1 119 ? -11.711 -23.547 2.703 1 58.16 119 SER B N 1
ATOM 2819 C CA . SER B 1 119 ? -10.773 -24.312 3.518 1 58.16 119 SER B CA 1
ATOM 2820 C C . SER B 1 119 ? -11.242 -24.406 4.965 1 58.16 119 SER B C 1
ATOM 2822 O O . SER B 1 119 ? -11.648 -23.406 5.555 1 58.16 119 SER B O 1
ATOM 2824 N N . GLU B 1 120 ? -11.758 -25.594 5.387 1 63.72 120 GLU B N 1
ATOM 2825 C CA . GLU B 1 120 ? -12.352 -25.906 6.688 1 63.72 120 GLU B CA 1
ATOM 2826 C C . GLU B 1 120 ? -11.273 -26.156 7.738 1 63.72 120 GLU B C 1
ATOM 2828 O O . GLU B 1 120 ? -11.57 -26.656 8.828 1 63.72 120 GLU B O 1
ATOM 2833 N N . ASP B 1 121 ? -10.094 -25.734 7.473 1 76.62 121 ASP B N 1
ATOM 2834 C CA . ASP B 1 121 ? -9.062 -25.984 8.477 1 76.62 121 ASP B CA 1
ATOM 2835 C C . ASP B 1 121 ? -9.102 -24.922 9.57 1 76.62 121 ASP B C 1
ATOM 2837 O O . ASP B 1 121 ? -9.5 -23.781 9.32 1 76.62 121 ASP B O 1
ATOM 2841 N N . ILE B 1 122 ? -8.836 -25.344 10.812 1 83.94 122 ILE B N 1
ATOM 2842 C CA . ILE B 1 122 ? -8.883 -24.469 11.992 1 83.94 122 ILE B CA 1
ATOM 2843 C C . ILE B 1 122 ? -7.961 -23.281 11.789 1 83.94 122 ILE B C 1
ATOM 2845 O O . ILE B 1 122 ? -8.273 -22.172 12.234 1 83.94 122 ILE B O 1
ATOM 2849 N N . LYS B 1 123 ? -6.855 -23.453 11.234 1 82.56 123 LYS B N 1
ATOM 2850 C CA . LYS B 1 123 ? -5.914 -22.375 10.977 1 82.56 123 LYS B CA 1
ATOM 2851 C C . LYS B 1 123 ? -6.523 -21.328 10.055 1 82.56 123 LYS B C 1
ATOM 2853 O O . LYS B 1 123 ? -6.332 -20.125 10.258 1 82.56 123 LYS B O 1
ATOM 2858 N N . ASP B 1 124 ? -7.199 -21.812 9.117 1 84.12 124 ASP B N 1
ATOM 2859 C CA . ASP B 1 124 ? -7.875 -20.906 8.195 1 84.12 124 ASP B CA 1
ATOM 2860 C C . ASP B 1 124 ? -8.961 -20.094 8.906 1 84.12 124 ASP B C 1
ATOM 2862 O O . ASP B 1 124 ? -9.102 -18.891 8.664 1 84.12 124 ASP B O 1
ATOM 2866 N N . LEU B 1 125 ? -9.664 -20.859 9.781 1 87.44 125 LEU B N 1
ATOM 2867 C CA . LEU B 1 125 ? -10.703 -20.172 10.539 1 87.44 125 LEU B CA 1
ATOM 2868 C C . LEU B 1 125 ? -10.109 -19.094 11.43 1 87.44 125 LEU B C 1
ATOM 2870 O O . LEU B 1 125 ? -10.648 -17.984 11.516 1 87.44 125 LEU B O 1
ATOM 2874 N N . LEU B 1 126 ? -9.047 -19.422 12.117 1 90.75 126 LEU B N 1
ATOM 2875 C CA . LEU B 1 126 ? -8.383 -18.469 12.992 1 90.75 126 LEU B CA 1
ATOM 2876 C C . LEU B 1 126 ? -7.914 -17.25 12.211 1 90.75 126 LEU B C 1
ATOM 2878 O O . LEU B 1 126 ? -8.086 -16.109 12.664 1 90.75 126 LEU B O 1
ATOM 2882 N N . TYR B 1 127 ? -7.336 -17.469 11.047 1 88.25 127 TYR B N 1
ATOM 2883 C CA . TYR B 1 127 ? -6.895 -16.391 10.18 1 88.25 127 TYR B CA 1
ATOM 2884 C C . TYR B 1 127 ? -8.062 -15.484 9.805 1 88.25 127 TYR B C 1
ATOM 2886 O O . TYR B 1 127 ? -7.957 -14.258 9.883 1 88.25 127 TYR B O 1
ATOM 2894 N N . LYS B 1 128 ? -9.195 -16.047 9.445 1 91.19 128 LYS B N 1
ATOM 2895 C CA . LYS B 1 128 ? -10.383 -15.305 9.047 1 91.19 128 LYS B CA 1
ATOM 2896 C C . LYS B 1 128 ? -10.906 -14.445 10.203 1 91.19 128 LYS B C 1
ATOM 2898 O O . LYS B 1 128 ? -11.234 -13.273 10.008 1 91.19 128 LYS B O 1
ATOM 2903 N N . VAL B 1 129 ? -10.875 -15.062 11.359 1 94.5 129 VAL B N 1
ATOM 2904 C CA . VAL B 1 129 ? -11.391 -14.359 12.531 1 94.5 129 VAL B CA 1
ATOM 2905 C C . VAL B 1 129 ? -10.453 -13.211 12.898 1 94.5 129 VAL B C 1
ATOM 2907 O O . VAL B 1 129 ? -10.906 -12.094 13.141 1 94.5 129 VAL B O 1
ATOM 2910 N N . ILE B 1 130 ? -9.188 -13.445 12.859 1 95.62 130 ILE B N 1
ATOM 2911 C CA . ILE B 1 130 ? -8.203 -12.438 13.258 1 95.62 130 ILE B CA 1
ATOM 2912 C C . ILE B 1 130 ? -8.266 -11.258 12.289 1 95.62 130 ILE B C 1
ATOM 2914 O O .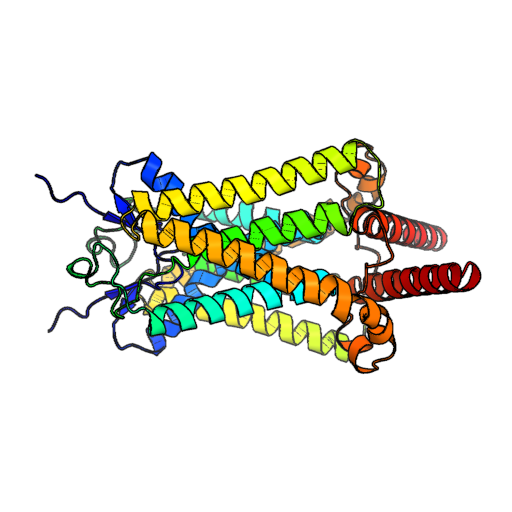 ILE B 1 130 ? -8.297 -10.102 12.719 1 95.62 130 ILE B O 1
ATOM 2918 N N . VAL B 1 131 ? -8.289 -11.547 11.016 1 94.44 131 VAL B N 1
ATOM 2919 C CA . VAL B 1 131 ? -8.32 -10.492 10.008 1 94.44 131 VAL B CA 1
ATOM 2920 C C . VAL B 1 131 ? -9.625 -9.703 10.117 1 94.44 131 VAL B C 1
ATOM 2922 O O . VAL B 1 131 ? -9.617 -8.477 10.078 1 94.44 131 VAL B O 1
ATOM 2925 N N . SER B 1 132 ? -10.742 -10.398 10.344 1 97 132 SER B N 1
ATOM 2926 C CA . SER B 1 132 ? -12.039 -9.734 10.461 1 97 132 SER B CA 1
ATOM 2927 C C . SER B 1 132 ? -12.125 -8.891 11.727 1 97 132 SER B C 1
ATOM 2929 O O . SER B 1 132 ? -12.578 -7.746 11.688 1 97 132 SER B O 1
ATOM 2931 N N . VAL B 1 133 ? -11.672 -9.406 12.797 1 98.25 133 VAL B N 1
ATOM 2932 C CA . VAL B 1 133 ? -11.672 -8.688 14.062 1 98.25 133 VAL B CA 1
ATOM 2933 C C . VAL B 1 133 ? -10.758 -7.469 13.969 1 98.25 133 VAL B C 1
ATOM 2935 O O . VAL B 1 133 ? -11.086 -6.395 14.484 1 98.25 133 VAL B O 1
ATOM 2938 N N . GLY B 1 134 ? -9.648 -7.684 13.297 1 98.19 134 GLY B N 1
ATOM 2939 C CA . GLY B 1 134 ? -8.758 -6.559 13.07 1 98.19 134 GLY B CA 1
ATOM 2940 C C . GLY B 1 134 ? -9.391 -5.453 12.242 1 98.19 134 GLY B C 1
ATOM 2941 O O . GLY B 1 134 ? -9.242 -4.27 12.562 1 98.19 134 GLY B O 1
ATOM 2942 N N . ALA B 1 135 ? -10.07 -5.828 11.195 1 98.44 135 ALA B N 1
ATOM 2943 C CA . ALA B 1 135 ? -10.727 -4.855 10.328 1 98.44 135 ALA B CA 1
ATOM 2944 C C . ALA B 1 135 ? -11.805 -4.086 11.094 1 98.44 135 ALA B C 1
ATOM 2946 O O . ALA B 1 135 ? -11.875 -2.857 11.008 1 98.44 135 ALA B O 1
ATOM 2947 N N . TRP B 1 136 ? -12.578 -4.762 11.875 1 98.75 136 TRP B N 1
ATOM 2948 C CA . TRP B 1 136 ? -13.641 -4.117 12.633 1 98.75 136 TRP B CA 1
ATOM 2949 C C . TRP B 1 136 ? -13.07 -3.293 13.781 1 98.75 136 TRP B C 1
ATOM 2951 O O . TRP B 1 136 ? -13.594 -2.227 14.109 1 98.75 136 TRP B O 1
ATOM 2961 N N . GLY B 1 137 ? -12.055 -3.844 14.414 1 98.56 137 GLY B N 1
ATOM 2962 C CA . GLY B 1 137 ? -11.352 -3.043 15.414 1 98.56 137 GLY B CA 1
ATOM 2963 C C . GLY B 1 137 ? -10.836 -1.729 14.859 1 98.56 137 GLY B C 1
ATOM 2964 O O . GLY B 1 137 ? -10.969 -0.685 15.5 1 98.56 137 GLY B O 1
ATOM 2965 N N . GLY B 1 138 ? -10.242 -1.804 13.664 1 98.31 138 GLY B N 1
ATOM 2966 C CA . GLY B 1 138 ? -9.805 -0.591 12.992 1 98.31 138 GLY B CA 1
ATOM 2967 C C . GLY B 1 138 ? -10.938 0.373 12.695 1 98.31 138 GLY B C 1
ATOM 2968 O O . GLY B 1 138 ? -10.781 1.587 12.844 1 98.31 138 GLY B O 1
ATOM 2969 N N . ALA B 1 139 ? -12.047 -0.185 12.312 1 98.56 139 ALA B N 1
ATOM 2970 C CA . ALA B 1 139 ? -13.211 0.646 12.016 1 98.56 139 ALA B CA 1
ATOM 2971 C C . ALA B 1 139 ? -13.711 1.365 13.266 1 98.56 139 ALA B C 1
ATOM 2973 O O . ALA B 1 139 ? -14 2.562 13.227 1 98.56 139 ALA B O 1
ATOM 2974 N N . ILE B 1 140 ? -13.781 0.708 14.344 1 98.31 140 ILE B N 1
ATOM 2975 C CA . ILE B 1 140 ? -14.25 1.269 15.602 1 98.31 140 ILE B CA 1
ATOM 2976 C C . ILE B 1 140 ? -13.266 2.338 16.094 1 98.31 140 ILE B C 1
ATOM 2978 O O . ILE B 1 140 ? -13.68 3.434 16.484 1 98.31 140 ILE B O 1
ATOM 2982 N N . LEU B 1 141 ? -12.008 2.025 16 1 98 141 LEU B N 1
ATOM 2983 C CA . LEU B 1 141 ? -10.984 2.975 16.422 1 98 141 LEU B CA 1
ATOM 2984 C C . LEU B 1 141 ? -11.047 4.246 15.578 1 98 141 LEU B C 1
ATOM 2986 O O . LEU B 1 141 ? -10.93 5.355 16.109 1 98 141 LEU B O 1
ATOM 2990 N N . CYS B 1 142 ? -11.195 4.074 14.32 1 97.75 142 CYS B N 1
ATOM 2991 C CA . CYS B 1 142 ? -11.281 5.223 13.43 1 97.75 142 CYS B CA 1
ATOM 2992 C C . CYS B 1 142 ? -12.508 6.074 13.758 1 97.75 142 CYS B C 1
ATOM 2994 O O . CYS B 1 142 ? -12.422 7.301 13.805 1 97.75 142 CYS B O 1
ATOM 2996 N N . ALA B 1 143 ? -13.617 5.461 14 1 97.88 143 ALA B N 1
ATOM 2997 C CA . ALA B 1 143 ? -14.836 6.18 14.359 1 97.88 143 ALA B CA 1
ATOM 2998 C C . ALA B 1 143 ? -14.656 6.961 15.656 1 97.88 143 ALA B C 1
ATOM 3000 O O . ALA B 1 143 ? -15.016 8.141 15.734 1 97.88 143 ALA B O 1
ATOM 3001 N N . ILE B 1 144 ? -14.117 6.352 16.609 1 97.94 144 ILE B N 1
ATOM 3002 C CA . ILE B 1 144 ? -13.859 6.992 17.891 1 97.94 144 ILE B CA 1
ATOM 3003 C C . ILE B 1 144 ? -12.906 8.172 17.703 1 97.94 144 ILE B C 1
ATOM 3005 O O . ILE B 1 144 ? -13.094 9.227 18.312 1 97.94 144 ILE B O 1
ATOM 3009 N N . SER B 1 145 ? -11.938 7.973 16.859 1 96.62 145 SER B N 1
ATOM 3010 C CA . SER B 1 145 ? -10.945 9.008 16.609 1 96.62 145 SER B CA 1
ATOM 3011 C C . SER B 1 145 ? -11.586 10.273 16.062 1 96.62 145 SER B C 1
ATOM 3013 O O . SER B 1 145 ? -11.258 11.383 16.484 1 96.62 145 SER B O 1
ATOM 3015 N N . ARG B 1 146 ? -12.531 10.117 15.172 1 95.5 146 ARG B N 1
ATOM 3016 C CA . ARG B 1 146 ? -13.172 11.258 14.531 1 95.5 146 ARG B CA 1
ATOM 3017 C C . ARG B 1 146 ? -13.953 12.094 15.539 1 95.5 146 ARG B C 1
ATOM 3019 O O . ARG B 1 146 ? -14.008 13.32 15.43 1 95.5 146 ARG B O 1
ATOM 3026 N N . VAL B 1 147 ? -14.5 11.461 16.484 1 96.25 147 VAL B N 1
ATOM 3027 C CA . VAL B 1 147 ? -15.273 12.148 17.516 1 96.25 147 VAL B CA 1
ATOM 3028 C C . VAL B 1 147 ? -14.336 12.742 18.562 1 96.25 147 VAL B C 1
ATOM 3030 O O . VAL B 1 147 ? -14.445 13.922 18.906 1 96.25 147 VAL B O 1
ATOM 3033 N N . TYR B 1 148 ? -13.422 11.898 19 1 95.62 148 TYR B N 1
ATOM 3034 C CA . TYR B 1 148 ? -12.492 12.305 20.047 1 95.62 148 TYR B CA 1
ATOM 3035 C C . TYR B 1 148 ? -11.68 13.523 19.625 1 95.62 148 TYR B C 1
ATOM 3037 O O . TYR B 1 148 ? -11.438 14.43 20.422 1 95.62 148 TYR B O 1
ATOM 3045 N N . LEU B 1 149 ? -11.32 13.586 18.422 1 92.75 149 LEU B N 1
ATOM 3046 C CA . LEU B 1 149 ? -10.477 14.664 17.922 1 92.75 149 LEU B CA 1
ATOM 3047 C C . LEU B 1 149 ? -11.32 15.844 17.453 1 92.75 149 LEU B C 1
ATOM 3049 O O . LEU B 1 149 ? -10.781 16.859 17 1 92.75 149 LEU B O 1
ATOM 3053 N N . GLY B 1 150 ? -12.633 15.742 17.453 1 90.69 150 GLY B N 1
ATOM 3054 C CA . GLY B 1 150 ? -13.531 16.875 17.266 1 90.69 150 GLY B CA 1
ATOM 3055 C C . GLY B 1 150 ? -13.891 17.109 15.805 1 90.69 150 GLY B C 1
ATOM 3056 O O . GLY B 1 150 ? -14.398 18.172 15.453 1 90.69 150 GLY B O 1
ATOM 3057 N N . TYR B 1 151 ? -13.688 16.109 14.977 1 90.25 151 TYR B N 1
ATOM 3058 C CA . TYR B 1 151 ? -13.938 16.297 13.555 1 90.25 151 TYR B CA 1
ATOM 3059 C C . TYR B 1 151 ? -15.391 16.016 13.211 1 90.25 151 TYR B C 1
ATOM 3061 O O . TYR B 1 151 ? -15.93 16.562 12.25 1 90.25 151 TYR B O 1
ATOM 3069 N N . HIS B 1 152 ? -15.984 15.109 13.945 1 94.94 152 HIS B N 1
ATOM 3070 C CA . HIS B 1 152 ? -17.359 14.703 13.688 1 94.94 152 HIS B CA 1
ATOM 3071 C C . HIS B 1 152 ? -18.141 14.5 14.984 1 94.94 152 HIS B C 1
ATOM 3073 O O . HIS B 1 152 ? -17.531 14.305 16.047 1 94.94 152 HIS B O 1
ATOM 3079 N N . THR B 1 153 ? -19.438 14.633 14.875 1 96.88 153 THR B N 1
ATOM 3080 C CA . THR B 1 153 ? -20.297 14.242 15.984 1 96.88 153 THR B CA 1
ATOM 3081 C C . THR B 1 153 ? -20.484 12.727 16.016 1 96.88 153 THR B C 1
ATOM 3083 O O . THR B 1 153 ? -20.188 12.039 15.047 1 96.88 153 THR B O 1
ATOM 3086 N N . ILE B 1 154 ? -21 12.273 17.125 1 97.94 154 ILE B N 1
ATOM 3087 C CA . ILE B 1 154 ? -21.281 10.852 17.281 1 97.94 154 ILE B CA 1
ATOM 3088 C C . ILE B 1 154 ? -22.297 10.422 16.234 1 97.94 154 ILE B C 1
ATOM 3090 O O . ILE B 1 154 ? -22.156 9.367 15.602 1 97.94 154 ILE B O 1
ATOM 3094 N N . SER B 1 155 ? -23.297 11.234 16.047 1 97.94 155 SER B N 1
ATOM 3095 C CA . SER B 1 155 ? -24.359 10.914 15.086 1 97.94 155 SER B CA 1
ATOM 3096 C C . SER B 1 155 ? -23.797 10.805 13.672 1 97.94 155 SER B C 1
ATOM 3098 O O . SER B 1 155 ? -24.125 9.859 12.945 1 97.94 155 SER B O 1
ATOM 3100 N N . GLN B 1 156 ? -22.969 11.664 13.289 1 97.94 156 GLN B N 1
ATOM 3101 C CA . GLN B 1 156 ? -22.375 11.648 11.953 1 97.94 156 GLN B CA 1
ATOM 3102 C C . GLN B 1 156 ? -21.562 10.375 11.719 1 97.94 156 GLN B C 1
ATOM 3104 O O . GLN B 1 156 ? -21.562 9.828 10.617 1 97.94 156 GLN B O 1
ATOM 3109 N N . THR B 1 157 ? -20.906 9.898 12.742 1 98.25 157 THR B N 1
ATOM 3110 C CA . THR B 1 157 ? -20.109 8.695 12.625 1 98.25 157 THR B CA 1
ATOM 3111 C C . THR B 1 157 ? -20.984 7.449 12.609 1 98.25 157 THR B C 1
ATOM 3113 O O . THR B 1 157 ? -20.719 6.508 11.859 1 98.25 157 THR B O 1
ATOM 3116 N N . ILE B 1 158 ? -22.031 7.441 13.406 1 98.56 158 ILE B N 1
ATOM 3117 C CA . ILE B 1 158 ? -22.953 6.309 13.414 1 98.56 158 ILE B CA 1
ATOM 3118 C C . ILE B 1 158 ? -23.594 6.148 12.039 1 98.56 158 ILE B C 1
ATOM 3120 O O . ILE B 1 158 ? -23.641 5.047 11.492 1 98.56 158 ILE B O 1
ATOM 3124 N N . TYR B 1 159 ? -24.062 7.195 11.5 1 98.56 159 TYR B N 1
ATOM 3125 C CA . TYR B 1 159 ? -24.672 7.133 10.18 1 98.56 159 TYR B CA 1
ATOM 3126 C C . TYR B 1 159 ? -23.625 6.75 9.125 1 98.56 159 TYR B C 1
ATOM 3128 O O . TYR B 1 159 ? -23.938 6.035 8.172 1 98.56 159 TYR B O 1
ATOM 3136 N N . GLY B 1 160 ? -22.406 7.219 9.227 1 98.75 160 GLY B N 1
ATOM 3137 C CA . GLY B 1 160 ? -21.344 6.773 8.344 1 98.75 160 GLY B CA 1
ATOM 3138 C C . GLY B 1 160 ? -21.141 5.27 8.367 1 98.75 160 GLY B C 1
ATOM 3139 O O . GLY B 1 160 ? -21.078 4.637 7.312 1 98.75 160 GLY B O 1
ATOM 3140 N N . ASN B 1 161 ? -21.109 4.801 9.562 1 98.81 161 ASN B N 1
ATOM 3141 C CA . ASN B 1 161 ? -20.953 3.359 9.703 1 98.81 161 ASN B CA 1
ATOM 3142 C C . ASN B 1 161 ? -22.109 2.594 9.07 1 98.81 161 ASN B C 1
ATOM 3144 O O . ASN B 1 161 ? -21.891 1.595 8.383 1 98.81 161 ASN B O 1
ATOM 3148 N N . LEU B 1 162 ? -23.281 3.055 9.305 1 98.81 162 LEU B N 1
ATOM 3149 C CA . LEU B 1 162 ? -24.469 2.391 8.773 1 98.81 162 LEU B CA 1
ATOM 3150 C C . LEU B 1 162 ? -24.469 2.398 7.246 1 98.81 162 LEU B C 1
ATOM 3152 O O . LEU B 1 162 ? -24.688 1.363 6.617 1 98.81 162 LEU B O 1
ATOM 3156 N N . VAL B 1 163 ? -24.172 3.498 6.688 1 98.81 163 VAL B N 1
ATOM 3157 C CA . VAL B 1 163 ? -24.109 3.605 5.234 1 98.81 163 VAL B CA 1
ATOM 3158 C C . VAL B 1 163 ? -23 2.725 4.691 1 98.81 163 VAL B C 1
ATOM 3160 O O . VAL B 1 163 ? -23.156 2.076 3.652 1 98.81 163 VAL B O 1
ATOM 3163 N N . GLY B 1 164 ? -21.859 2.695 5.359 1 98.94 164 GLY B N 1
ATOM 3164 C CA . GLY B 1 164 ? -20.75 1.845 4.953 1 98.94 164 GLY B CA 1
ATOM 3165 C C . GLY B 1 164 ? -21.109 0.37 4.934 1 98.94 164 GLY B C 1
ATOM 3166 O O . GLY B 1 164 ? -20.828 -0.328 3.957 1 98.94 164 GLY B O 1
ATOM 3167 N N . VAL B 1 165 ? -21.75 -0.071 5.973 1 98.88 165 VAL B N 1
ATOM 3168 C CA . VAL B 1 165 ? -22.141 -1.474 6.074 1 98.88 165 VAL B CA 1
ATOM 3169 C C . VAL B 1 165 ? -23.141 -1.814 4.973 1 98.88 165 VAL B C 1
ATOM 3171 O O . VAL B 1 165 ? -22.984 -2.807 4.262 1 98.88 165 VAL B O 1
ATOM 3174 N N . LEU B 1 166 ? -24.109 -0.984 4.801 1 98.88 166 LEU B N 1
ATOM 3175 C CA . LEU B 1 166 ? -25.141 -1.238 3.811 1 98.88 166 LEU B CA 1
ATOM 3176 C C . LEU B 1 166 ? -24.578 -1.225 2.398 1 98.88 166 LEU B C 1
ATOM 3178 O O . LEU B 1 166 ? -24.891 -2.094 1.585 1 98.88 166 LEU B O 1
ATOM 3182 N N . SER B 1 167 ? -23.766 -0.287 2.129 1 98.88 167 SER B N 1
ATOM 3183 C CA . SER B 1 167 ? -23.156 -0.19 0.804 1 98.88 167 SER B CA 1
ATOM 3184 C C . SER B 1 167 ? -22.266 -1.393 0.514 1 98.88 167 SER B C 1
ATOM 3186 O O . SER B 1 167 ? -22.234 -1.892 -0.612 1 98.88 167 SER B O 1
ATOM 3188 N N . ALA B 1 168 ? -21.531 -1.822 1.502 1 98.88 168 ALA B N 1
ATOM 3189 C CA . ALA B 1 168 ? -20.672 -2.994 1.328 1 98.88 168 ALA B CA 1
ATOM 3190 C C . ALA B 1 168 ? -21.516 -4.246 1.062 1 98.88 168 ALA B C 1
ATOM 3192 O O . ALA B 1 168 ? -21.156 -5.07 0.221 1 98.88 168 ALA B O 1
ATOM 3193 N N . LEU B 1 169 ? -22.594 -4.391 1.795 1 98.75 169 LEU B N 1
ATOM 3194 C CA . LEU B 1 169 ? -23.484 -5.535 1.598 1 98.75 169 LEU B CA 1
ATOM 3195 C C . LEU B 1 169 ? -24.047 -5.551 0.179 1 98.75 169 LEU B C 1
ATOM 3197 O O . LEU B 1 169 ? -24.047 -6.594 -0.481 1 98.75 169 LEU B O 1
ATOM 3201 N N . ILE B 1 170 ? -24.438 -4.438 -0.286 1 98.81 170 ILE B N 1
ATOM 3202 C CA . ILE B 1 170 ? -25.016 -4.32 -1.62 1 98.81 170 ILE B CA 1
ATOM 3203 C C . ILE B 1 170 ? -23.938 -4.605 -2.674 1 98.81 170 ILE B C 1
ATOM 3205 O O . ILE B 1 170 ? -24.156 -5.418 -3.578 1 98.81 170 ILE B O 1
ATOM 3209 N N . TRP B 1 171 ? -22.797 -3.979 -2.527 1 98.81 171 TRP B N 1
ATOM 3210 C CA . TRP B 1 171 ? -21.734 -4.145 -3.514 1 98.81 171 TRP B CA 1
ATOM 3211 C C . TRP B 1 171 ? -21.219 -5.582 -3.527 1 98.81 171 TRP B C 1
ATOM 3213 O O . TRP B 1 171 ? -21 -6.16 -4.594 1 98.81 171 TRP B O 1
ATOM 3223 N N . PHE B 1 172 ? -21.062 -6.129 -2.4 1 98.38 172 PHE B N 1
ATOM 3224 C CA . PHE B 1 172 ? -20.609 -7.512 -2.332 1 98.38 172 PHE B CA 1
ATOM 3225 C C . PHE B 1 172 ? -21.609 -8.438 -3.021 1 98.38 172 PHE B C 1
ATOM 3227 O O . PHE B 1 172 ? -21.203 -9.352 -3.752 1 98.38 172 PHE B O 1
ATOM 3234 N N . SER B 1 173 ? -22.875 -8.195 -2.797 1 98.06 173 SER B N 1
ATOM 3235 C CA . SER B 1 173 ? -23.906 -9.023 -3.428 1 98.06 173 SER B CA 1
ATOM 3236 C C . SER B 1 173 ? -23.859 -8.906 -4.949 1 98.06 173 SER B C 1
ATOM 3238 O O . SER B 1 173 ? -23.969 -9.906 -5.66 1 98.06 173 SER B O 1
ATOM 3240 N N . ILE B 1 174 ? -23.672 -7.746 -5.379 1 98.44 174 ILE B N 1
ATOM 3241 C CA . ILE B 1 174 ? -23.562 -7.516 -6.816 1 98.44 174 ILE B CA 1
ATOM 3242 C C . ILE B 1 174 ? -22.359 -8.258 -7.367 1 98.44 174 ILE B C 1
ATOM 3244 O O . ILE B 1 174 ? -22.453 -8.992 -8.359 1 98.44 174 ILE B O 1
ATOM 3248 N N . VAL B 1 175 ? -21.203 -8.156 -6.715 1 97.44 175 VAL B N 1
ATOM 3249 C CA . VAL B 1 175 ? -19.969 -8.789 -7.176 1 97.44 175 VAL B CA 1
ATOM 3250 C C . VAL B 1 175 ? -20.109 -10.305 -7.098 1 97.44 175 VAL B C 1
ATOM 3252 O O . VAL B 1 175 ? -19.797 -11.016 -8.062 1 97.44 175 VAL B O 1
ATOM 3255 N N . HIS B 1 176 ? -20.641 -10.75 -6.012 1 95.25 176 HIS B N 1
ATOM 3256 C CA . HIS B 1 176 ? -20.719 -12.188 -5.762 1 95.25 176 HIS B CA 1
ATOM 3257 C C . HIS B 1 176 ? -21.719 -12.859 -6.703 1 95.25 176 HIS B C 1
ATOM 3259 O O . HIS B 1 176 ? -21.406 -13.883 -7.309 1 95.25 176 HIS B O 1
ATOM 3265 N N . PHE B 1 177 ? -22.859 -12.266 -6.941 1 96.25 177 PHE B N 1
ATOM 3266 C CA . PHE B 1 177 ? -23.922 -12.945 -7.664 1 96.25 177 PHE B CA 1
ATOM 3267 C C . PHE B 1 177 ? -23.922 -12.555 -9.141 1 96.25 177 PHE B C 1
ATOM 3269 O O . PHE B 1 177 ? -24.234 -13.375 -10 1 96.25 177 PHE B O 1
ATOM 3276 N N . LEU B 1 178 ? -23.516 -11.383 -9.438 1 97.31 178 LEU B N 1
ATOM 3277 C CA . LEU B 1 178 ? -23.719 -10.898 -10.797 1 97.31 178 LEU B CA 1
ATOM 3278 C C . LEU B 1 178 ? -22.375 -10.82 -11.539 1 97.31 178 LEU B C 1
ATOM 3280 O O . LEU B 1 178 ? -22.328 -11 -12.758 1 97.31 178 LEU B O 1
ATOM 3284 N N . VAL B 1 179 ? -21.312 -10.555 -10.859 1 97.38 179 VAL B N 1
ATOM 3285 C CA . VAL B 1 179 ? -20.062 -10.273 -11.539 1 97.38 179 VAL B CA 1
ATOM 3286 C C . VAL B 1 179 ? -19.188 -11.523 -11.547 1 97.38 179 VAL B C 1
ATOM 3288 O O . VAL B 1 179 ? -18.625 -11.891 -12.586 1 97.38 179 VAL B O 1
ATOM 3291 N N . THR B 1 180 ? -19.062 -12.195 -10.438 1 94.94 180 THR B N 1
ATOM 3292 C CA . THR B 1 180 ? -18.141 -13.312 -10.227 1 94.94 180 THR B CA 1
ATOM 3293 C C . THR B 1 180 ? -18.391 -14.406 -11.266 1 94.94 180 THR B C 1
ATOM 3295 O O . THR B 1 180 ? -17.438 -14.992 -11.797 1 94.94 180 THR B O 1
ATOM 3298 N N . PRO B 1 181 ? -19.625 -14.711 -11.672 1 93.88 181 PRO B N 1
ATOM 3299 C CA . PRO B 1 181 ? -19.859 -15.75 -12.688 1 93.88 181 PRO B CA 1
ATOM 3300 C C . PRO B 1 181 ? -19.188 -15.422 -14.023 1 93.88 181 PRO B C 1
ATOM 3302 O O . PRO B 1 181 ? -18.984 -16.312 -14.844 1 93.88 181 PRO B O 1
ATOM 3305 N N . TYR B 1 182 ? -18.828 -14.18 -14.227 1 95.5 182 TYR B N 1
ATOM 3306 C CA . TYR B 1 182 ? -18.234 -13.766 -15.492 1 95.5 182 TYR B CA 1
ATOM 3307 C C . TYR B 1 182 ? -16.719 -13.664 -15.375 1 95.5 182 TYR B C 1
ATOM 3309 O O . TYR B 1 182 ? -16.031 -13.383 -16.359 1 95.5 182 TYR B O 1
ATOM 3317 N N . PHE B 1 183 ? -16.109 -13.953 -14.211 1 95.38 183 PHE B N 1
ATOM 3318 C CA . PHE B 1 183 ? -14.672 -13.828 -13.984 1 95.38 183 PHE B CA 1
ATOM 3319 C C . PHE B 1 183 ? -13.891 -14.695 -14.961 1 95.38 183 PHE B C 1
ATOM 3321 O O . PHE B 1 183 ? -12.914 -14.242 -15.562 1 95.38 183 PHE B O 1
ATOM 3328 N N . PRO B 1 184 ? -14.312 -15.914 -15.211 1 93.44 184 PRO B N 1
ATOM 3329 C CA . PRO B 1 184 ? -13.531 -16.781 -16.094 1 93.44 184 PRO B CA 1
ATOM 3330 C C . PRO B 1 184 ? -13.461 -16.25 -17.531 1 93.44 184 PRO B C 1
ATOM 3332 O O . PRO B 1 184 ? -12.523 -16.562 -18.266 1 93.44 184 PRO B O 1
ATOM 3335 N N . LYS B 1 185 ? -14.391 -15.438 -17.938 1 94.12 185 LYS B N 1
ATOM 3336 C CA . LYS B 1 185 ? -14.43 -14.906 -19.297 1 94.12 185 LYS B CA 1
ATOM 3337 C C . LYS B 1 185 ? -13.297 -13.914 -19.531 1 94.12 185 LYS B C 1
ATOM 3339 O O . LYS B 1 185 ? -13 -13.562 -20.672 1 94.12 185 LYS B O 1
ATOM 3344 N N . ILE B 1 186 ? -12.625 -13.508 -18.438 1 93.81 186 ILE B N 1
ATOM 3345 C CA . ILE B 1 186 ? -11.57 -12.508 -18.547 1 93.81 186 ILE B CA 1
ATOM 3346 C C . ILE B 1 186 ? -10.414 -13.07 -19.375 1 93.81 186 ILE B C 1
ATOM 3348 O O . ILE B 1 186 ? -9.719 -12.312 -20.062 1 93.81 186 ILE B O 1
ATOM 3352 N N . TYR B 1 187 ? -10.273 -14.32 -19.422 1 92.06 187 TYR B N 1
ATOM 3353 C CA . TYR B 1 187 ? -9.141 -14.953 -20.078 1 92.06 187 TYR B CA 1
ATOM 3354 C C . TYR B 1 187 ? -9.375 -15.055 -21.578 1 92.06 187 TYR B C 1
ATOM 3356 O O . TYR B 1 187 ? -8.445 -15.344 -22.344 1 92.06 187 TYR B O 1
ATOM 3364 N N . TYR B 1 188 ? -10.594 -14.773 -21.984 1 91.94 188 TYR B N 1
ATOM 3365 C CA . TYR B 1 188 ? -10.906 -14.766 -23.406 1 91.94 188 TYR B CA 1
ATOM 3366 C C . TYR B 1 188 ? -10.625 -13.398 -24.031 1 91.94 188 TYR B C 1
ATOM 3368 O O . TYR B 1 188 ? -10.586 -13.258 -25.25 1 91.94 188 TYR B O 1
ATOM 3376 N N . TRP B 1 189 ? -10.43 -12.461 -23.125 1 93.06 189 TRP B N 1
ATOM 3377 C CA . TRP B 1 189 ? -10.109 -11.125 -23.609 1 93.06 189 TRP B CA 1
ATOM 3378 C C . TRP B 1 189 ? -8.625 -11.016 -23.953 1 93.06 189 TRP B C 1
ATOM 3380 O O . TRP B 1 189 ? -7.766 -11.203 -23.078 1 93.06 189 TRP B O 1
ATOM 3390 N N . ARG B 1 190 ? -8.328 -10.633 -25.156 1 91.19 190 ARG B N 1
ATOM 3391 C CA . ARG B 1 190 ? -6.953 -10.531 -25.625 1 91.19 190 ARG B CA 1
ATOM 3392 C C . ARG B 1 190 ? -6.184 -9.477 -24.828 1 91.19 190 ARG B C 1
ATOM 3394 O O . ARG B 1 190 ? -4.988 -9.641 -24.578 1 91.19 190 ARG B O 1
ATOM 3401 N N . LEU B 1 191 ? -6.855 -8.469 -24.438 1 93.19 191 LEU B N 1
ATOM 3402 C CA . LEU B 1 191 ? -6.223 -7.379 -23.703 1 93.19 191 LEU B CA 1
ATOM 3403 C C . LEU B 1 191 ? -5.723 -7.859 -22.344 1 93.19 191 LEU B C 1
ATOM 3405 O O . LEU B 1 191 ? -4.801 -7.273 -21.781 1 93.19 191 LEU B O 1
ATOM 3409 N N . ASN B 1 192 ? -6.301 -8.93 -21.859 1 94.31 192 ASN B N 1
ATOM 3410 C CA . ASN B 1 192 ? -5.941 -9.391 -20.516 1 94.31 192 ASN B CA 1
ATOM 3411 C C . ASN B 1 192 ? -4.547 -10.008 -20.5 1 94.31 192 ASN B C 1
ATOM 3413 O O . ASN B 1 192 ? -3.924 -10.102 -19.438 1 94.31 192 ASN B O 1
ATOM 3417 N N . ASP B 1 193 ? -4.039 -10.414 -21.609 1 90.25 193 ASP B N 1
ATOM 3418 C CA . ASP B 1 193 ? -2.664 -10.898 -21.656 1 90.25 193 ASP B CA 1
ATOM 3419 C C . ASP B 1 193 ? -1.672 -9.781 -21.359 1 90.25 193 ASP B C 1
ATOM 3421 O O . ASP B 1 193 ? -0.558 -10.031 -20.906 1 90.25 193 ASP B O 1
ATOM 3425 N N . PHE B 1 194 ? -2.168 -8.625 -21.625 1 87.88 194 PHE B N 1
ATOM 3426 C CA . PHE B 1 194 ? -1.343 -7.461 -21.328 1 87.88 194 PHE B CA 1
ATOM 3427 C C . PHE B 1 194 ? -1.555 -6.996 -19.891 1 87.88 194 PHE B C 1
ATOM 3429 O O . PHE B 1 194 ? -0.596 -6.66 -19.203 1 87.88 194 PHE B O 1
ATOM 3436 N N . LEU B 1 195 ? -2.727 -7.047 -19.406 1 92.25 195 LEU B N 1
ATOM 3437 C CA . LEU B 1 195 ? -3.064 -6.555 -18.078 1 92.25 195 LEU B CA 1
ATOM 3438 C C . LEU B 1 195 ? -2.748 -7.598 -17 1 92.25 195 LEU B C 1
ATOM 3440 O O . LEU B 1 195 ? -2.416 -7.254 -15.867 1 92.25 195 LEU B O 1
ATOM 3444 N N . MET B 1 196 ? -2.906 -8.898 -17.359 1 95.38 196 MET B N 1
ATOM 3445 C CA . MET B 1 196 ? -2.551 -10.062 -16.547 1 95.38 196 MET B CA 1
ATOM 3446 C C . MET B 1 196 ? -3.391 -10.117 -15.273 1 95.38 196 MET B C 1
ATOM 3448 O O . MET B 1 196 ? -2.865 -10.375 -14.188 1 95.38 196 MET B O 1
ATOM 3452 N N . PHE B 1 197 ? -4.707 -9.789 -15.406 1 96.62 197 PHE B N 1
ATOM 3453 C CA . PHE B 1 197 ? -5.629 -9.969 -14.289 1 96.62 197 PHE B CA 1
ATOM 3454 C C . PHE B 1 197 ? -5.887 -11.453 -14.031 1 96.62 197 PHE B C 1
ATOM 3456 O O . PHE B 1 197 ? -6.012 -12.234 -14.969 1 96.62 197 PHE B O 1
ATOM 3463 N N . LYS B 1 198 ? -6 -11.789 -12.766 1 96.88 198 LYS B N 1
ATOM 3464 C CA . LYS B 1 198 ? -6.129 -13.18 -12.352 1 96.88 198 LYS B CA 1
ATOM 3465 C C . LYS B 1 198 ? -7.484 -13.438 -11.703 1 96.88 198 LYS B C 1
ATOM 3467 O O . LYS B 1 198 ? -7.996 -12.594 -10.961 1 96.88 198 LYS B O 1
ATOM 3472 N N . ASP B 1 199 ? -8.008 -14.57 -11.961 1 95.25 199 ASP B N 1
ATOM 3473 C CA . ASP B 1 199 ? -9.25 -15.031 -11.336 1 95.25 199 ASP B CA 1
ATOM 3474 C C . ASP B 1 199 ? -8.969 -16.156 -10.336 1 95.25 199 ASP B C 1
ATOM 3476 O O . ASP B 1 199 ? -8.617 -17.266 -10.727 1 95.25 199 ASP B O 1
ATOM 3480 N N . PHE B 1 200 ? -9.211 -15.891 -9.062 1 91.81 200 PHE B N 1
ATOM 3481 C CA . PHE B 1 200 ? -8.953 -16.875 -8.023 1 91.81 200 PHE B CA 1
ATOM 3482 C C . PHE B 1 200 ? -10.258 -17.5 -7.539 1 91.81 200 PHE B C 1
ATOM 3484 O O . PHE B 1 200 ? -10.281 -18.203 -6.52 1 91.81 200 PHE B O 1
ATOM 3491 N N . SER B 1 201 ? -11.344 -17.328 -8.164 1 89.56 201 SER B N 1
ATOM 3492 C CA . SER B 1 201 ? -12.664 -17.688 -7.672 1 89.56 201 SER B CA 1
ATOM 3493 C C . SER B 1 201 ? -12.758 -19.188 -7.402 1 89.56 201 SER B C 1
ATOM 3495 O O . SER B 1 201 ? -13.445 -19.625 -6.48 1 89.56 201 SER B O 1
ATOM 3497 N N . LEU B 1 202 ? -12.047 -20.016 -8.203 1 88.38 202 LEU B N 1
ATOM 3498 C CA . LEU B 1 202 ? -12.164 -21.453 -8.055 1 88.38 202 LEU B CA 1
ATOM 3499 C C . LEU B 1 202 ? -10.945 -22.031 -7.34 1 88.38 202 LEU B C 1
ATOM 3501 O O . LEU B 1 202 ? -10.789 -23.25 -7.242 1 88.38 202 LEU B O 1
ATOM 3505 N N . ILE B 1 203 ? -10.102 -21.172 -6.836 1 88.25 203 ILE B N 1
ATOM 3506 C CA . ILE B 1 203 ? -8.906 -21.609 -6.125 1 88.25 203 ILE B CA 1
ATOM 3507 C C . ILE B 1 203 ? -9.07 -21.344 -4.629 1 88.25 203 ILE B C 1
ATOM 3509 O O . ILE B 1 203 ? -9.109 -20.203 -4.188 1 88.25 203 ILE B O 1
ATOM 3513 N N . PRO B 1 204 ? -9.234 -22.281 -3.873 1 78.75 204 PRO B N 1
ATOM 3514 C CA . PRO B 1 204 ? -9.586 -22.109 -2.461 1 78.75 204 PRO B CA 1
ATOM 3515 C C . PRO B 1 204 ? -8.555 -21.297 -1.688 1 78.75 204 PRO B C 1
ATOM 3517 O O . PRO B 1 204 ? -8.922 -20.375 -0.944 1 78.75 204 PRO B O 1
ATOM 3520 N N . ASN B 1 205 ? -7.266 -21.594 -1.548 1 83.94 205 ASN B N 1
ATOM 3521 C CA . ASN B 1 205 ? -6.195 -20.844 -0.888 1 83.94 205 ASN B CA 1
ATOM 3522 C C . ASN B 1 205 ? -5.191 -20.297 -1.896 1 83.94 205 ASN B C 1
ATOM 3524 O O . ASN B 1 205 ? -4.215 -20.969 -2.234 1 83.94 205 ASN B O 1
ATOM 3528 N N . CYS B 1 206 ? -5.617 -19.094 -2.188 1 86.88 206 CYS B N 1
ATOM 3529 C CA . CYS B 1 206 ? -4.832 -18.516 -3.27 1 86.88 206 CYS B CA 1
ATOM 3530 C C . CYS B 1 206 ? -3.389 -18.281 -2.834 1 86.88 206 CYS B C 1
ATOM 3532 O O . CYS B 1 206 ? -2.459 -18.469 -3.621 1 86.88 206 CYS B O 1
ATOM 3534 N N . LEU B 1 207 ? -3.113 -17.875 -1.565 1 88.25 207 LEU B N 1
ATOM 3535 C CA . LEU B 1 207 ? -1.76 -17.625 -1.081 1 88.25 207 LEU B CA 1
ATOM 3536 C C . LEU B 1 207 ? -0.945 -18.922 -1.052 1 88.25 207 LEU B C 1
ATOM 3538 O O . LEU B 1 207 ? 0.217 -18.938 -1.464 1 88.25 207 LEU B O 1
ATOM 3542 N N . TRP B 1 208 ? -1.576 -19.938 -0.546 1 88.94 208 TRP B N 1
ATOM 3543 C CA . TRP B 1 208 ? -0.906 -21.234 -0.5 1 88.94 208 TRP B CA 1
ATOM 3544 C C . TRP B 1 208 ? -0.607 -21.734 -1.907 1 88.94 208 TRP B C 1
ATOM 3546 O O . TRP B 1 208 ? 0.483 -22.25 -2.17 1 88.94 208 TRP B O 1
ATOM 3556 N N . TYR B 1 209 ? -1.572 -21.625 -2.789 1 91.88 209 TYR B N 1
ATOM 3557 C CA . TYR B 1 209 ? -1.379 -22.062 -4.164 1 91.88 209 TYR B CA 1
ATOM 3558 C C . TYR B 1 209 ? -0.206 -21.344 -4.812 1 91.88 209 TYR B C 1
ATOM 3560 O O . TYR B 1 209 ? 0.665 -21.969 -5.418 1 91.88 209 TYR B O 1
ATOM 3568 N N . GLU B 1 210 ? -0.204 -20.031 -4.738 1 93.88 210 GLU B N 1
ATOM 3569 C CA . GLU B 1 210 ? 0.876 -19.25 -5.336 1 93.88 210 GLU B CA 1
ATOM 3570 C C . GLU B 1 210 ? 2.229 -19.625 -4.742 1 93.88 210 GLU B C 1
ATOM 3572 O O . GLU B 1 210 ? 3.213 -19.781 -5.469 1 93.88 210 GLU B O 1
ATOM 3577 N N . TYR B 1 211 ? 2.24 -19.781 -3.412 1 94.31 211 TYR B N 1
ATOM 3578 C CA . TYR B 1 211 ? 3.461 -20.172 -2.711 1 94.31 211 TYR B CA 1
ATOM 3579 C C . TYR B 1 211 ? 3.986 -21.5 -3.219 1 94.31 211 TYR B C 1
ATOM 3581 O O . TYR B 1 211 ? 5.164 -21.625 -3.572 1 94.31 211 TYR B O 1
ATOM 3589 N N . THR B 1 212 ? 3.123 -22.484 -3.324 1 94.62 212 THR B N 1
ATOM 3590 C CA . THR B 1 212 ? 3.551 -23.812 -3.732 1 94.62 212 THR B CA 1
ATOM 3591 C C . THR B 1 212 ? 3.922 -23.844 -5.211 1 94.62 212 THR B C 1
ATOM 3593 O O . THR B 1 212 ? 4.844 -24.547 -5.617 1 94.62 212 THR B O 1
ATOM 3596 N N . ALA B 1 213 ? 3.219 -23.062 -6.004 1 94.75 213 ALA B N 1
ATOM 3597 C CA . ALA B 1 213 ? 3.527 -22.984 -7.43 1 94.75 213 ALA B CA 1
ATOM 3598 C C . ALA B 1 213 ? 4.922 -22.406 -7.664 1 94.75 213 ALA B C 1
ATOM 3600 O O . ALA B 1 213 ? 5.703 -22.953 -8.445 1 94.75 213 ALA B O 1
ATOM 3601 N N . VAL B 1 214 ? 5.254 -21.344 -7.012 1 95 214 VAL B N 1
ATOM 3602 C CA . VAL B 1 214 ? 6.547 -20.688 -7.172 1 95 214 VAL B CA 1
ATOM 3603 C C . VAL B 1 214 ? 7.652 -21.578 -6.609 1 95 214 VAL B C 1
ATOM 3605 O O . VAL B 1 214 ? 8.719 -21.703 -7.207 1 95 214 VAL B O 1
ATOM 3608 N N . ARG B 1 215 ? 7.387 -22.156 -5.469 1 94.5 215 ARG B N 1
ATOM 3609 C CA . ARG B 1 215 ? 8.344 -23.078 -4.875 1 94.5 215 ARG B CA 1
ATOM 3610 C C . ARG B 1 215 ? 8.688 -24.219 -5.836 1 94.5 215 ARG B C 1
ATOM 3612 O O . ARG B 1 215 ? 9.859 -24.547 -6.027 1 94.5 215 ARG B O 1
ATOM 3619 N N . HIS B 1 216 ? 7.688 -24.797 -6.414 1 94.88 216 HIS B N 1
ATOM 3620 C CA . HIS B 1 216 ? 7.883 -25.891 -7.363 1 94.88 216 HIS B CA 1
ATOM 3621 C C . HIS B 1 216 ? 8.695 -25.422 -8.57 1 94.88 216 HIS B C 1
ATOM 3623 O O . HIS B 1 216 ? 9.641 -26.094 -8.984 1 94.88 216 HIS B O 1
ATOM 3629 N N . GLU B 1 217 ? 8.352 -24.281 -9.117 1 93.88 217 GLU B N 1
ATOM 3630 C CA . GLU B 1 217 ? 9.055 -23.75 -10.289 1 93.88 217 GLU B CA 1
ATOM 3631 C C . GLU B 1 217 ? 10.508 -23.438 -9.961 1 93.88 217 GLU B C 1
ATOM 3633 O O . GLU B 1 217 ? 11.406 -23.734 -10.75 1 93.88 217 GLU B O 1
ATOM 3638 N N . SER B 1 218 ? 10.727 -22.812 -8.852 1 92.06 218 SER B N 1
ATOM 3639 C CA . SER B 1 218 ? 12.07 -22.453 -8.43 1 92.06 218 SER B CA 1
ATOM 3640 C C . SER B 1 218 ? 12.945 -23.688 -8.25 1 92.06 218 SER B C 1
ATOM 3642 O O . SER B 1 218 ? 14.109 -23.703 -8.664 1 92.06 218 SER B O 1
ATOM 3644 N N . ARG B 1 219 ? 12.406 -24.703 -7.664 1 91.75 219 ARG B N 1
ATOM 3645 C CA . ARG B 1 219 ? 13.133 -25.953 -7.453 1 91.75 219 ARG B CA 1
ATOM 3646 C C . ARG B 1 219 ? 13.453 -26.625 -8.781 1 91.75 219 ARG B C 1
ATOM 3648 O O . ARG B 1 219 ? 14.547 -27.172 -8.961 1 91.75 219 ARG B O 1
ATOM 3655 N N . THR B 1 220 ? 12.531 -26.609 -9.633 1 93 220 THR B N 1
ATOM 3656 C CA . THR B 1 220 ? 12.711 -27.203 -10.953 1 93 220 THR B CA 1
ATOM 3657 C C . THR B 1 220 ? 13.828 -26.5 -11.711 1 93 220 THR B C 1
ATOM 3659 O O . THR B 1 220 ? 14.688 -27.141 -12.32 1 93 220 THR B O 1
ATOM 3662 N N . ARG B 1 221 ? 13.859 -25.234 -11.664 1 90.25 221 ARG B N 1
ATOM 3663 C CA . ARG B 1 221 ? 14.875 -24.453 -12.359 1 90.25 221 ARG B CA 1
ATOM 3664 C C . ARG B 1 221 ? 16.25 -24.625 -11.711 1 90.25 221 ARG B C 1
ATOM 3666 O O . ARG B 1 221 ? 17.266 -24.625 -12.391 1 90.25 221 ARG B O 1
ATOM 3673 N N . LEU B 1 222 ? 16.25 -24.688 -10.391 1 89.06 222 LEU B N 1
ATOM 3674 C CA . LEU B 1 222 ? 17.5 -24.891 -9.664 1 89.06 222 LEU B CA 1
ATOM 3675 C C . LEU B 1 222 ? 18.125 -26.234 -10.039 1 89.06 222 LEU B C 1
ATOM 3677 O O . LEU B 1 222 ? 19.328 -26.328 -10.242 1 89.06 222 LEU B O 1
ATOM 3681 N N . LYS B 1 223 ? 17.297 -27.234 -10.133 1 90.81 223 LYS B N 1
ATOM 3682 C CA . LYS B 1 223 ? 17.766 -28.562 -10.539 1 90.81 223 LYS B CA 1
ATOM 3683 C C . LYS B 1 223 ? 18.312 -28.547 -11.969 1 90.81 223 LYS B C 1
ATOM 3685 O O . LYS B 1 223 ? 19.344 -29.156 -12.25 1 90.81 223 LYS B O 1
ATOM 3690 N N . ARG B 1 224 ? 17.688 -27.891 -12.789 1 89.81 224 ARG B N 1
ATOM 3691 C CA . ARG B 1 224 ? 18.125 -27.781 -14.18 1 89.81 224 ARG B CA 1
ATOM 3692 C C . ARG B 1 224 ? 19.469 -27.062 -14.289 1 89.81 224 ARG B C 1
ATOM 3694 O O . ARG B 1 224 ? 20.328 -27.453 -15.086 1 89.81 224 ARG B O 1
ATOM 3701 N N . LYS B 1 225 ? 19.625 -26.094 -13.539 1 85.62 225 LYS B N 1
ATOM 3702 C CA . LYS B 1 225 ? 20.875 -25.328 -13.523 1 85.62 225 LYS B CA 1
ATOM 3703 C C . LYS B 1 225 ? 22.031 -26.172 -12.984 1 85.62 225 LYS B C 1
ATOM 3705 O O . LYS B 1 225 ? 23.141 -26.094 -13.5 1 85.62 225 LYS B O 1
ATOM 3710 N N . SER B 1 226 ? 21.766 -26.922 -12.023 1 85.88 226 SER B N 1
ATOM 3711 C CA . SER B 1 226 ? 22.781 -27.766 -11.422 1 85.88 226 SER B CA 1
ATOM 3712 C C . SER B 1 226 ? 23.203 -28.891 -12.367 1 85.88 226 SER B C 1
ATOM 3714 O O . SER B 1 226 ? 24.344 -29.359 -12.305 1 85.88 226 SER B O 1
ATOM 3716 N N . MET B 1 227 ? 22.297 -29.297 -13.211 1 87.94 227 MET B N 1
ATOM 3717 C CA . MET B 1 227 ? 22.594 -30.344 -14.18 1 87.94 227 MET B CA 1
ATOM 3718 C C . MET B 1 227 ? 23.469 -29.812 -15.312 1 87.94 227 MET B C 1
ATOM 3720 O O . MET B 1 227 ? 24.172 -30.562 -15.969 1 87.94 227 MET B O 1
ATOM 3724 N N . HIS B 1 228 ? 23.469 -28.578 -15.555 1 79.94 228 HIS B N 1
ATOM 3725 C CA . HIS B 1 228 ? 24.219 -27.984 -16.656 1 79.94 228 HIS B CA 1
ATOM 3726 C C . HIS B 1 228 ? 25.547 -27.406 -16.156 1 79.94 228 HIS B C 1
ATOM 3728 O O . HIS B 1 228 ? 26.391 -27.016 -16.953 1 79.94 228 HIS B O 1
ATOM 3734 N N . GLU B 1 229 ? 25.703 -27.266 -14.898 1 67.69 229 GLU B N 1
ATOM 3735 C CA . GLU B 1 229 ? 27 -26.922 -14.336 1 67.69 229 GLU B CA 1
ATOM 3736 C C . GLU B 1 229 ? 27.781 -28.188 -13.969 1 67.69 229 GLU B C 1
ATOM 3738 O O . GLU B 1 229 ? 27.203 -29.25 -13.773 1 67.69 229 GLU B O 1
#

Sequence (458 aa):
MAASTKLAISLTHVEYTEGDRVGYLLAWSSLFPIFILISFLTLVAIRRDLFTVFFFTGLLLNESLNMFLKYTIKEPRPNSDISSAVLRVEYGMPSSHAQFMAFFATFVTLLLFVRATLSEDIKDLLYKVIVSVGAWGGAILCAISRVYLGYHTISQTIYGNLVGVLSALIWFSIVHFLVTPYFPKIYYWRLNDFLMFKDFSLIPNCLWYEYTAVRHESRTRLKRKSMHEMAASTKLAISLTHVEYTEGDRVGYLLAWSSLFPIFILISFLTLVAIRRDLFTVFFFTGLLLNESLNMFLKYTIKEPRPNSDISSAVLRVEYGMPSSHAQFMAFFATFVTLLLFVRATLSEDIKDLLYKVIVSVGAWGGAILCAISRVYLGYHTISQTIYGNLVGVLSALIWFSIVHFLVTPYFPKIYYWRLNDFLMFKDFSLIPNCLWYEYTAVRHESRTRLKRKSMHE

InterPro domains:
  IPR000326 Phosphatidic acid phosphatase type 2/haloperoxidase [PF01569] (53-176)
  IPR000326 Phosphatidic acid phosphatase type 2/haloperoxidase [SM00014] (52-172)
  IPR036938 Phosphatidic acid phosphatase type 2/haloperoxidase superfamily [SSF48317] (36-186)
  IPR039667 Dolichyldiphosphatase, PAP2 domain [cd03382] (9-172)

pLDDT: mean 89.96, std 12.98, range [35.47, 98.94]

Solvent-accessible surface area (backbone atoms only — not comparable to full-atom values): 23841 Å² total; per-residue (Å²): 127,80,79,75,54,58,25,51,49,69,90,50,53,42,55,25,48,67,90,37,64,67,40,49,55,27,37,56,39,60,44,46,64,59,49,50,51,43,30,43,54,42,40,43,73,69,66,19,34,52,69,57,44,52,50,48,50,45,53,52,51,51,52,51,50,40,53,53,43,15,72,68,63,58,36,70,28,74,55,65,86,61,75,75,44,63,78,66,90,61,52,26,32,42,24,58,66,20,15,49,32,25,18,50,25,44,39,51,37,46,47,47,62,66,68,38,56,65,56,84,45,66,69,52,49,51,50,46,50,51,54,34,51,48,34,43,50,50,25,51,46,24,35,50,23,36,38,75,63,48,60,34,48,68,65,25,29,51,50,6,29,52,50,12,38,52,51,25,53,52,49,49,49,45,41,61,69,67,44,51,82,52,48,75,57,48,78,74,38,74,66,32,76,74,69,41,65,34,58,59,89,81,44,60,53,57,68,60,50,52,33,52,51,43,51,52,53,38,51,54,48,52,52,53,51,60,71,74,104,126,81,78,73,53,58,25,50,49,68,89,49,54,42,57,26,48,68,90,38,65,67,42,49,56,27,39,57,40,59,44,45,64,59,49,49,49,44,30,43,54,42,39,43,72,70,67,19,37,52,68,57,43,53,50,48,50,46,53,52,51,51,52,50,49,37,53,52,43,15,71,70,64,58,36,71,29,75,53,63,86,62,70,75,45,61,75,66,90,61,52,27,30,44,23,56,67,22,15,49,32,25,19,50,23,45,39,54,36,46,48,45,63,64,66,36,57,67,55,83,46,66,67,52,49,51,50,46,49,51,53,33,51,48,34,44,50,50,24,52,45,24,35,50,23,36,38,75,64,48,58,34,49,68,67,25,29,52,49,6,28,52,51,12,38,52,52,25,54,53,49,48,48,46,41,60,69,67,44,49,81,52,46,74,57,49,77,74,38,74,66,33,75,73,69,41,64,33,59,58,88,81,44,60,53,57,68,60,50,53,34,52,52,44,50,52,52,39,52,54,48,51,53,53,51,56,70,76,97